Protein AF-A0A840WEA7-F1 (afdb_monomer_lite)

Structure (mmCIF, N/CA/C/O backbone):
data_AF-A0A840WEA7-F1
#
_entry.id   AF-A0A840WEA7-F1
#
loop_
_atom_site.group_PDB
_atom_site.id
_atom_site.type_symbol
_atom_site.label_atom_id
_atom_site.label_alt_id
_atom_site.label_comp_id
_atom_site.label_asym_id
_atom_site.label_entity_id
_atom_site.label_seq_id
_atom_site.pdbx_PDB_ins_code
_atom_site.Cartn_x
_atom_site.Cartn_y
_atom_site.Cartn_z
_atom_site.occupancy
_atom_site.B_iso_or_equiv
_atom_site.auth_seq_id
_atom_site.auth_comp_id
_atom_site.auth_asym_id
_atom_site.auth_atom_id
_atom_site.pdbx_PDB_model_num
ATOM 1 N N . MET A 1 1 ? -27.566 38.575 -13.331 1.00 47.12 1 MET A N 1
ATOM 2 C CA . MET A 1 1 ? -28.005 38.349 -11.940 1.00 47.12 1 MET A CA 1
ATOM 3 C C . MET A 1 1 ? -29.400 37.752 -11.976 1.00 47.12 1 MET A C 1
ATOM 5 O O . MET A 1 1 ? -30.308 38.467 -12.383 1.00 47.12 1 MET A O 1
ATOM 9 N N . PRO A 1 2 ? -29.578 36.463 -11.657 1.00 50.31 2 PRO A N 1
ATOM 10 C CA . PRO A 1 2 ? -30.897 35.911 -11.383 1.00 50.31 2 PRO A CA 1
ATOM 11 C C . PRO A 1 2 ? -31.257 36.087 -9.889 1.00 50.31 2 PRO A C 1
ATOM 13 O O . PRO A 1 2 ? -30.348 36.225 -9.068 1.00 50.31 2 PRO A O 1
ATOM 16 N N . PRO A 1 3 ? -32.555 36.128 -9.540 1.00 53.38 3 PRO A N 1
ATOM 17 C CA . PRO A 1 3 ? -33.032 36.471 -8.200 1.00 53.38 3 PRO A CA 1
ATOM 18 C C . PRO A 1 3 ? -32.894 35.310 -7.201 1.00 53.38 3 PRO A C 1
ATOM 20 O O . PRO A 1 3 ? -33.190 34.160 -7.521 1.00 53.38 3 PRO A O 1
ATOM 23 N N . GLU A 1 4 ? -32.456 35.640 -5.984 1.00 52.06 4 GLU A N 1
ATOM 24 C CA . GLU A 1 4 ? -32.305 34.725 -4.849 1.00 52.06 4 GLU A CA 1
ATOM 25 C C . GLU A 1 4 ? -33.666 34.266 -4.299 1.00 52.06 4 GLU A C 1
ATOM 27 O O . GLU A 1 4 ? -34.550 35.066 -3.993 1.00 52.06 4 GLU A O 1
ATOM 32 N N . THR A 1 5 ? -33.821 32.953 -4.142 1.00 65.50 5 THR A N 1
ATOM 33 C CA . THR A 1 5 ? -34.907 32.310 -3.390 1.00 65.50 5 THR A CA 1
ATOM 34 C C . THR A 1 5 ? -34.658 32.401 -1.875 1.00 65.50 5 THR A C 1
ATOM 36 O O . THR A 1 5 ? -33.516 32.209 -1.452 1.00 65.50 5 THR A O 1
ATOM 39 N N . PRO A 1 6 ? -35.690 32.626 -1.037 1.00 65.44 6 PRO A N 1
ATOM 40 C CA . PRO A 1 6 ? -35.525 32.763 0.411 1.00 65.44 6 PRO A CA 1
ATOM 41 C C . PRO A 1 6 ? -35.204 31.420 1.106 1.00 65.44 6 PRO A C 1
ATOM 43 O O . PRO A 1 6 ? -35.698 30.375 0.674 1.00 65.44 6 PRO A O 1
ATOM 46 N N . PRO A 1 7 ? -34.401 31.420 2.189 1.00 59.09 7 PRO A N 1
ATOM 47 C CA . PRO A 1 7 ? -33.975 30.199 2.871 1.00 59.09 7 PRO A CA 1
ATOM 48 C C . PRO A 1 7 ? -35.056 29.593 3.787 1.00 59.09 7 PRO A C 1
ATOM 50 O O . PRO A 1 7 ? -35.808 30.295 4.461 1.00 59.09 7 PRO A O 1
ATOM 53 N N . SER A 1 8 ? -35.080 28.257 3.810 1.00 57.34 8 SER A N 1
ATOM 54 C CA . SER A 1 8 ? -35.921 27.374 4.635 1.00 57.34 8 SER A CA 1
ATOM 55 C C . SER A 1 8 ? -35.653 27.528 6.151 1.00 57.34 8 SER A C 1
ATOM 57 O O . SER A 1 8 ? -34.495 27.719 6.530 1.00 57.34 8 SER A O 1
ATOM 59 N N . PRO A 1 9 ? -36.666 27.409 7.040 1.00 57.59 9 PRO A N 1
ATOM 60 C CA . PRO A 1 9 ? -36.522 27.708 8.469 1.00 57.59 9 PRO A CA 1
ATOM 61 C C . PRO A 1 9 ? -35.859 26.617 9.339 1.00 57.59 9 PRO A C 1
ATOM 63 O O . PRO A 1 9 ? -35.758 26.810 10.546 1.00 57.59 9 PRO A O 1
ATOM 66 N N . ASP A 1 10 ? -35.327 25.528 8.775 1.00 51.81 10 ASP A N 1
ATOM 67 C CA . ASP A 1 10 ? -34.845 24.371 9.562 1.00 51.81 10 ASP A CA 1
ATOM 68 C C . ASP A 1 10 ? -33.312 24.190 9.619 1.00 51.81 10 ASP A C 1
ATOM 70 O O . ASP A 1 10 ? -32.800 23.070 9.617 1.00 51.81 10 ASP A O 1
ATOM 74 N N . THR A 1 11 ? -32.539 25.278 9.731 1.00 55.12 11 THR A N 1
ATOM 75 C CA . THR A 1 11 ? -31.072 25.172 9.910 1.00 55.12 11 THR A CA 1
ATOM 76 C C . THR A 1 11 ? -30.649 25.527 11.343 1.00 55.12 11 THR A C 1
ATOM 78 O O . THR A 1 11 ? -30.719 26.699 11.718 1.00 55.12 11 THR A O 1
ATOM 81 N N . PRO A 1 12 ? -30.182 24.571 12.174 1.00 59.88 12 PRO A N 1
ATOM 82 C CA . PRO A 1 12 ? -29.615 24.900 13.478 1.00 59.88 12 PRO A CA 1
ATOM 83 C C . PRO A 1 12 ? -28.238 25.582 13.324 1.00 59.88 12 PRO A C 1
ATOM 85 O O . PRO A 1 12 ? -27.466 25.224 12.429 1.00 59.88 12 PRO A O 1
ATOM 88 N N . PRO A 1 13 ? -27.895 26.555 14.191 1.00 61.22 13 PRO A N 1
ATOM 89 C CA . PRO A 1 13 ? -26.655 27.321 14.086 1.00 61.22 13 PRO A CA 1
ATOM 90 C C . PRO A 1 13 ? -25.406 26.461 14.361 1.00 61.22 13 PRO A C 1
ATOM 92 O O . PRO A 1 13 ? -25.477 25.464 15.087 1.00 61.22 13 PRO A O 1
ATOM 95 N N . PRO A 1 14 ? -24.230 26.846 13.824 1.00 49.66 14 PRO A N 1
ATOM 96 C CA . PRO A 1 14 ? -23.001 26.078 13.974 1.00 49.66 14 PRO A CA 1
ATOM 97 C C . PRO A 1 14 ? -22.555 26.052 15.440 1.00 49.66 14 PRO A C 1
ATOM 99 O O . PRO A 1 14 ? -22.266 27.082 16.050 1.00 49.66 14 PRO A O 1
ATOM 102 N N . LEU A 1 15 ? -22.469 24.845 16.003 1.00 47.75 15 LEU A N 1
ATOM 103 C CA . LEU A 1 15 ? -21.952 24.608 17.346 1.00 47.75 15 LEU A CA 1
ATOM 104 C C . LEU A 1 15 ? -20.481 25.038 17.424 1.00 47.75 15 LEU A C 1
ATOM 106 O O . LEU A 1 15 ? -19.587 24.408 16.851 1.00 47.75 15 LEU A O 1
ATOM 110 N N . ALA A 1 16 ? -20.236 26.116 18.166 1.00 46.22 16 ALA A N 1
ATOM 111 C CA . ALA A 1 16 ? -18.910 26.556 18.557 1.00 46.22 16 ALA A CA 1
ATOM 112 C C . ALA A 1 16 ? -18.161 25.399 19.241 1.00 46.22 16 ALA A C 1
ATOM 114 O O . ALA A 1 16 ? -18.571 24.902 20.289 1.00 46.22 16 ALA A O 1
ATOM 115 N N . ARG A 1 17 ? -17.045 24.966 18.640 1.00 49.75 17 ARG A N 1
ATOM 116 C CA . ARG A 1 17 ? -16.117 23.983 19.215 1.00 49.75 17 ARG A CA 1
ATOM 117 C C . ARG A 1 17 ? -15.480 24.554 20.486 1.00 49.75 17 ARG A C 1
ATOM 119 O O . ARG A 1 17 ? -14.400 25.143 20.439 1.00 49.75 17 ARG A O 1
ATOM 126 N N . THR A 1 18 ? -16.114 24.364 21.635 1.00 50.12 18 THR A N 1
ATOM 127 C CA . THR A 1 18 ? -15.491 24.597 22.939 1.00 50.12 18 THR A CA 1
ATOM 128 C C . THR A 1 18 ? -14.487 23.478 23.223 1.00 50.12 18 THR A C 1
ATOM 130 O O . THR A 1 18 ? -14.814 22.296 23.291 1.00 50.12 18 THR A O 1
ATOM 133 N N . ARG A 1 19 ? -13.209 23.863 23.313 1.00 50.16 19 ARG A N 1
ATOM 134 C CA . ARG A 1 19 ? -12.037 22.996 23.515 1.00 50.16 19 ARG A CA 1
ATOM 135 C C . ARG A 1 19 ? -12.099 22.296 24.892 1.00 50.16 19 ARG A C 1
ATOM 137 O O . ARG A 1 19 ? -11.867 22.969 25.893 1.00 50.16 19 ARG A O 1
ATOM 144 N N . PRO A 1 20 ? -12.276 20.962 24.991 1.00 51.09 20 PRO A N 1
ATOM 145 C CA . PRO A 1 20 ? -12.315 20.268 26.286 1.00 51.09 20 PRO A CA 1
ATOM 146 C C . PRO A 1 20 ? -10.918 19.999 26.881 1.00 51.09 20 PRO A C 1
ATOM 148 O O . PRO A 1 20 ? -10.782 19.735 28.073 1.00 51.09 20 PRO A O 1
ATOM 151 N N . ARG A 1 21 ? -9.850 20.078 26.069 1.00 50.09 21 ARG A N 1
ATOM 152 C CA . ARG A 1 21 ? -8.474 19.744 26.499 1.00 50.09 21 ARG A CA 1
ATOM 153 C C . ARG A 1 21 ? -7.844 20.760 27.466 1.00 50.09 21 ARG A C 1
ATOM 155 O O . ARG A 1 21 ? -6.926 20.401 28.201 1.00 50.09 21 ARG A O 1
ATOM 162 N N . LEU A 1 22 ? -8.345 21.996 27.515 1.00 51.28 22 LEU A N 1
ATOM 163 C CA . LEU A 1 22 ? -7.876 23.010 28.471 1.00 51.28 22 LEU A CA 1
ATOM 164 C C . LEU A 1 22 ? -8.477 22.814 29.875 1.00 51.28 22 LEU A C 1
ATOM 166 O O . LEU A 1 22 ? -7.781 23.008 30.863 1.00 51.28 22 LEU A O 1
ATOM 170 N N . ALA A 1 23 ? -9.719 22.329 29.979 1.00 55.47 23 ALA A N 1
ATOM 171 C CA . ALA A 1 23 ? -10.390 22.151 31.268 1.00 55.47 23 ALA A CA 1
ATOM 172 C C . ALA A 1 23 ? -9.803 20.993 32.095 1.00 55.47 23 ALA A C 1
ATOM 174 O O . ALA A 1 23 ? -9.623 21.130 33.301 1.00 55.47 23 ALA A O 1
ATOM 175 N N . LEU A 1 24 ? -9.442 19.871 31.457 1.00 55.97 24 LEU A N 1
ATOM 176 C CA . LEU A 1 24 ? -8.840 18.718 32.148 1.00 55.97 24 LEU A CA 1
ATOM 177 C C . LEU A 1 24 ? -7.427 19.014 32.672 1.00 55.97 24 LEU A C 1
ATOM 179 O O . LEU A 1 24 ? -7.066 18.580 33.766 1.00 55.97 24 LEU A O 1
ATOM 183 N N . THR A 1 25 ? -6.642 19.794 31.923 1.00 58.97 25 THR A N 1
ATOM 184 C CA . THR A 1 25 ? -5.298 20.207 32.353 1.00 58.97 25 THR A CA 1
ATOM 185 C C . THR A 1 25 ? -5.352 21.282 33.438 1.00 58.97 25 THR A C 1
ATOM 187 O O . THR A 1 25 ? -4.534 21.244 34.356 1.00 58.97 25 THR A O 1
ATOM 190 N N . GLU A 1 26 ? -6.342 22.181 33.418 1.00 61.28 26 GLU A N 1
ATOM 191 C CA . GLU A 1 26 ? -6.602 23.096 34.536 1.00 61.28 26 GLU A CA 1
ATOM 192 C C . GLU A 1 26 ? -7.097 22.373 35.794 1.00 61.28 26 GLU A C 1
ATOM 194 O O . GLU A 1 26 ? -6.668 22.724 36.893 1.00 61.28 26 GLU A O 1
ATOM 199 N N . PHE A 1 27 ? -7.946 21.348 35.663 1.00 58.59 27 PHE A N 1
ATOM 200 C CA . PHE A 1 27 ? -8.455 20.590 36.812 1.00 58.59 27 PHE A CA 1
ATOM 201 C C . PHE A 1 27 ? -7.343 19.819 37.527 1.00 58.59 27 PHE A C 1
ATOM 203 O O . PHE A 1 27 ? -7.232 19.889 38.752 1.00 58.59 27 PHE A O 1
ATOM 210 N N . ALA A 1 28 ? -6.472 19.144 36.768 1.00 65.19 28 ALA A N 1
ATOM 211 C CA . ALA A 1 28 ? -5.311 18.450 37.324 1.00 65.19 28 ALA A CA 1
ATOM 212 C C . ALA A 1 28 ? -4.354 19.432 38.027 1.00 65.19 28 ALA A C 1
ATOM 214 O O . ALA A 1 28 ? -3.959 19.209 39.171 1.00 65.19 28 ALA A O 1
ATOM 215 N N . ARG A 1 29 ? -4.078 20.585 37.399 1.00 65.00 29 ARG A N 1
ATOM 216 C CA . ARG A 1 29 ? -3.200 21.624 37.962 1.00 65.00 29 ARG A CA 1
ATOM 217 C C . ARG A 1 29 ? -3.797 22.283 39.215 1.00 65.00 29 ARG A C 1
ATOM 219 O O . ARG A 1 29 ? -3.062 22.592 40.150 1.00 65.00 29 ARG A O 1
ATOM 226 N N . ARG A 1 30 ? -5.123 22.472 39.274 1.00 62.34 30 ARG A N 1
ATOM 227 C CA . ARG A 1 30 ? -5.833 22.981 40.466 1.00 62.34 30 ARG A CA 1
ATOM 228 C C . ARG A 1 30 ? -5.842 21.972 41.611 1.00 62.34 30 ARG A C 1
ATOM 230 O O . ARG A 1 30 ? -5.668 22.383 42.756 1.00 62.34 30 ARG A O 1
ATOM 237 N N . ARG A 1 31 ? -6.006 20.678 41.319 1.00 65.69 31 ARG A N 1
ATOM 238 C CA . ARG A 1 31 ? -5.968 19.614 42.331 1.00 65.69 31 ARG A CA 1
ATOM 239 C C . ARG A 1 31 ? -4.598 19.543 43.002 1.00 65.69 31 ARG A C 1
ATOM 241 O O . ARG A 1 31 ? -4.523 19.588 44.227 1.00 65.69 31 ARG A O 1
ATOM 248 N N . ASP A 1 32 ? -3.525 19.536 42.218 1.00 61.75 32 ASP A N 1
ATOM 249 C CA . ASP A 1 32 ? -2.165 19.450 42.762 1.00 61.75 32 ASP A CA 1
ATOM 250 C C . ASP A 1 32 ? -1.777 20.740 43.514 1.00 61.75 32 ASP A C 1
ATOM 252 O O . ASP A 1 32 ? -1.105 20.693 44.549 1.00 61.75 32 ASP A O 1
ATOM 256 N N . ALA A 1 33 ? -2.294 21.899 43.084 1.00 60.97 33 ALA A N 1
ATOM 257 C CA . ALA A 1 33 ? -2.161 23.165 43.806 1.00 60.97 33 ALA A CA 1
ATOM 258 C C . ALA A 1 33 ? -2.947 23.207 45.132 1.00 60.97 33 ALA A C 1
ATOM 260 O O . ALA A 1 33 ? -2.517 23.885 46.061 1.00 60.97 33 ALA A O 1
ATOM 261 N N . LEU A 1 34 ? -4.086 22.513 45.245 1.00 55.31 34 LEU A N 1
ATOM 262 C CA . LEU A 1 34 ? -4.860 22.395 46.489 1.00 55.31 34 LEU A CA 1
ATOM 263 C C . LEU A 1 34 ? -4.184 21.443 47.478 1.00 55.31 34 LEU A C 1
ATOM 265 O O . LEU A 1 34 ? -4.018 21.799 48.644 1.00 55.31 34 LEU A O 1
ATOM 269 N N . VAL A 1 35 ? -3.721 20.285 47.002 1.00 60.19 35 VAL A N 1
ATOM 270 C CA . VAL A 1 35 ? -3.010 19.295 47.826 1.00 60.19 35 VAL A CA 1
ATOM 271 C C . VAL A 1 35 ? -1.730 19.900 48.407 1.00 60.19 35 VAL A C 1
ATOM 273 O O . VAL A 1 35 ? -1.507 19.830 49.614 1.00 60.19 35 VAL A O 1
ATOM 276 N N . THR A 1 36 ? -0.947 20.618 47.597 1.00 56.12 36 THR A N 1
ATOM 277 C CA . THR A 1 36 ? 0.265 21.310 48.072 1.00 56.12 36 THR A CA 1
ATOM 278 C C . THR A 1 36 ? -0.028 22.483 49.015 1.00 56.12 36 THR A C 1
ATOM 280 O O . THR A 1 36 ? 0.779 22.766 49.902 1.00 56.12 36 THR A O 1
ATOM 283 N N . ARG A 1 37 ? -1.182 23.159 48.891 1.00 53.88 37 ARG A N 1
ATOM 284 C CA . ARG A 1 37 ? -1.583 24.255 49.796 1.00 53.88 37 ARG A CA 1
ATOM 285 C C . ARG A 1 37 ? -2.053 23.745 51.162 1.00 53.88 37 ARG A C 1
ATOM 287 O O . ARG A 1 37 ? -1.788 24.406 52.164 1.00 53.88 37 ARG A O 1
ATOM 294 N N . VAL A 1 38 ? -2.696 22.575 51.201 1.00 54.31 38 VAL A N 1
ATOM 295 C CA . VAL A 1 38 ? -3.072 21.869 52.440 1.00 54.31 38 VAL A CA 1
ATOM 296 C C . VAL A 1 38 ? -1.826 21.318 53.143 1.00 54.31 38 VAL A C 1
ATOM 298 O O . VAL A 1 38 ? -1.688 21.494 54.350 1.00 54.31 38 VAL A O 1
ATOM 301 N N . GLN A 1 39 ? -0.865 20.766 52.393 1.00 55.16 39 GLN A N 1
ATOM 302 C CA . GLN A 1 39 ? 0.406 20.278 52.948 1.00 55.16 39 GLN A CA 1
ATOM 303 C C . GLN A 1 39 ? 1.325 21.395 53.470 1.00 55.16 39 GLN A C 1
ATOM 305 O O . GLN A 1 39 ? 2.054 21.177 54.432 1.00 55.16 39 GLN A O 1
ATOM 310 N N . LYS A 1 40 ? 1.299 22.596 52.868 1.00 51.91 40 LYS A N 1
ATOM 311 C CA . LYS A 1 40 ? 2.167 23.720 53.275 1.00 51.91 40 LYS A CA 1
ATOM 312 C C . LYS A 1 40 ? 1.690 24.497 54.507 1.00 51.91 40 LYS A C 1
ATOM 314 O O . LYS A 1 40 ? 2.495 25.222 55.074 1.00 51.91 40 LYS A O 1
ATOM 319 N N . ASN A 1 41 ? 0.431 24.367 54.935 1.00 47.62 41 ASN A N 1
ATOM 320 C CA . ASN A 1 41 ? -0.103 25.105 56.092 1.00 47.62 41 ASN A CA 1
ATOM 321 C C . ASN A 1 41 ? -0.867 24.203 57.086 1.00 47.62 41 ASN A C 1
ATOM 323 O O . ASN A 1 41 ? -2.024 24.503 57.404 1.00 47.62 41 ASN A O 1
ATOM 327 N N . PRO A 1 42 ? -0.243 23.141 57.638 1.00 50.38 42 PRO A N 1
ATOM 328 C CA . PRO A 1 42 ? -0.880 22.303 58.658 1.00 50.38 42 PRO A CA 1
ATOM 329 C C . PRO A 1 42 ? -1.290 23.132 59.885 1.00 50.38 42 PRO A C 1
ATOM 331 O O . PRO A 1 42 ? -2.338 22.898 60.474 1.00 50.38 42 PRO A O 1
ATOM 334 N N . VAL A 1 43 ? -0.542 24.200 60.185 1.00 50.38 43 VAL A N 1
ATOM 335 C CA . VAL A 1 43 ? -0.806 25.119 61.301 1.00 50.38 43 VAL A CA 1
ATOM 336 C C . VAL A 1 43 ? -2.175 25.807 61.187 1.00 50.38 43 VAL A C 1
ATOM 338 O O . VAL A 1 43 ? -2.826 26.017 62.201 1.00 50.38 43 VAL A O 1
ATOM 341 N N . ARG A 1 44 ? -2.685 26.109 59.980 1.00 54.06 44 ARG A N 1
ATOM 342 C CA . ARG A 1 44 ? -3.989 26.791 59.825 1.00 54.06 44 ARG A CA 1
ATOM 343 C C . ARG A 1 44 ? -5.186 25.869 60.064 1.00 54.06 44 ARG A C 1
ATOM 345 O O . ARG A 1 44 ? -6.143 26.304 60.695 1.00 54.06 44 ARG A O 1
ATOM 352 N N . CYS A 1 45 ? -5.137 24.613 59.610 1.00 49.06 45 CYS A N 1
ATOM 353 C CA . CYS A 1 45 ? -6.196 23.642 59.923 1.00 49.06 45 CYS A CA 1
ATOM 354 C C . CYS A 1 45 ? -6.184 23.288 61.413 1.00 49.06 45 CYS A C 1
ATOM 356 O O . CYS A 1 45 ? -7.241 23.254 62.037 1.00 49.06 45 CYS A O 1
ATOM 358 N N . SER A 1 46 ? -4.995 23.133 62.002 1.00 53.66 46 SER A N 1
ATOM 359 C CA . SER A 1 46 ? -4.852 22.894 63.438 1.00 53.66 46 SER A CA 1
ATOM 360 C C . SER A 1 46 ? -5.376 24.063 64.274 1.00 53.66 46 SER A C 1
ATOM 362 O O . SER A 1 46 ? -6.074 23.825 65.247 1.00 53.66 46 SER A O 1
ATOM 364 N N . VAL A 1 47 ? -5.132 25.321 63.884 1.00 57.75 47 VAL A N 1
ATOM 365 C CA . VAL A 1 47 ? -5.658 26.502 64.601 1.00 57.75 47 VAL A CA 1
ATOM 366 C C . VAL A 1 47 ? -7.184 26.597 64.521 1.00 57.75 47 VAL A C 1
ATOM 368 O O . VAL A 1 47 ? -7.811 26.960 65.510 1.00 57.75 47 VAL A O 1
ATOM 371 N N . VAL A 1 48 ? -7.805 26.231 63.393 1.00 62.72 48 VAL A N 1
ATOM 372 C CA . VAL A 1 48 ? -9.276 26.209 63.277 1.00 62.72 48 VAL A CA 1
ATOM 373 C C . VAL A 1 48 ? -9.879 25.100 64.139 1.00 62.72 48 VAL A C 1
ATOM 375 O O . VAL A 1 48 ? -10.853 25.343 64.846 1.00 62.72 48 VAL A O 1
ATOM 378 N N . VAL A 1 49 ? -9.283 23.905 64.136 1.00 62.62 49 VAL A N 1
ATOM 379 C CA . VAL A 1 49 ? -9.756 22.777 64.954 1.00 62.62 49 VAL A CA 1
ATOM 380 C C . VAL A 1 49 ? -9.551 23.058 66.445 1.00 62.62 49 VAL A C 1
ATOM 382 O O . VAL A 1 49 ? -10.481 22.888 67.228 1.00 62.62 49 VAL A O 1
ATOM 385 N N . VAL A 1 50 ? -8.380 23.564 66.844 1.00 64.56 50 VAL A N 1
ATOM 386 C CA . VAL A 1 50 ? -8.090 23.946 68.237 1.00 64.56 50 VAL A CA 1
ATOM 387 C C . VAL A 1 50 ? -8.978 25.111 68.678 1.00 64.56 50 VAL A C 1
ATOM 389 O O . VAL A 1 50 ? -9.522 25.072 69.776 1.00 64.56 50 VAL A O 1
ATOM 392 N N . GLY A 1 51 ? -9.204 26.108 67.818 1.00 65.94 51 GLY A N 1
ATOM 393 C CA . GLY A 1 51 ? -10.112 27.221 68.095 1.00 65.94 51 GLY A CA 1
ATOM 394 C C . GLY A 1 51 ? -11.561 26.773 68.297 1.00 65.94 51 GLY A C 1
ATOM 395 O O . GLY A 1 51 ? -12.216 27.242 69.224 1.00 65.94 51 GLY A O 1
ATOM 396 N N . LEU A 1 52 ? -12.047 25.820 67.493 1.00 62.28 52 LEU A N 1
ATOM 397 C CA . LEU A 1 52 ? -13.390 25.254 67.642 1.00 62.28 52 LEU A CA 1
ATOM 398 C C . LEU A 1 52 ? -13.526 24.466 68.952 1.00 62.28 52 LEU A C 1
ATOM 400 O O . LEU A 1 52 ? -14.524 24.606 69.653 1.00 62.28 52 LEU A O 1
ATOM 404 N N . VAL A 1 53 ? -12.506 23.686 69.320 1.00 66.94 53 VAL A N 1
ATOM 405 C CA . VAL A 1 53 ? -12.487 22.938 70.586 1.00 66.94 53 VAL A CA 1
ATOM 406 C C . VAL A 1 53 ? -12.454 23.890 71.783 1.00 66.94 53 VAL A C 1
ATOM 408 O O . VAL A 1 53 ? -13.242 23.720 72.708 1.00 66.94 53 VAL A O 1
ATOM 411 N N . VAL A 1 54 ? -11.622 24.937 71.753 1.00 70.94 54 VAL A N 1
ATOM 412 C CA . VAL A 1 54 ? -11.583 25.962 72.812 1.00 70.94 54 VAL A CA 1
ATOM 413 C C . VAL A 1 54 ? -12.917 26.703 72.910 1.00 70.94 54 VAL A C 1
ATOM 415 O O . VAL A 1 54 ? -13.388 26.939 74.018 1.00 70.94 54 VAL A O 1
ATOM 418 N N . PHE A 1 55 ? -13.569 27.015 71.787 1.00 70.56 55 PHE A N 1
ATOM 419 C CA . PHE A 1 55 ? -14.883 27.663 71.782 1.00 70.56 55 PHE A CA 1
ATOM 420 C C . PHE A 1 55 ? -15.976 26.769 72.382 1.00 70.56 55 PHE A C 1
ATOM 422 O O . PHE A 1 55 ? -16.782 27.236 73.183 1.00 70.56 55 PHE A O 1
ATOM 429 N N . VAL A 1 56 ? -15.981 25.474 72.053 1.00 70.88 56 VAL A N 1
ATOM 430 C CA . VAL A 1 56 ? -16.935 24.508 72.618 1.00 70.88 56 VAL A CA 1
ATOM 431 C C . VAL A 1 56 ? -16.698 24.324 74.117 1.00 70.88 56 VAL A C 1
ATOM 433 O O . VAL A 1 56 ? -17.652 24.358 74.888 1.00 70.88 56 VAL A O 1
ATOM 436 N N . VAL A 1 57 ? -15.442 24.202 74.553 1.00 72.75 57 VAL A N 1
ATOM 437 C CA . VAL A 1 57 ? -15.094 24.006 75.970 1.00 72.75 57 VAL A CA 1
ATOM 438 C C . VAL A 1 57 ? -15.346 25.271 76.801 1.00 72.75 57 VAL A C 1
ATOM 440 O O . VAL A 1 57 ? -15.899 25.177 77.894 1.00 72.75 57 VAL A O 1
ATOM 443 N N . ALA A 1 58 ? -15.009 26.458 76.288 1.00 70.62 58 ALA A N 1
ATOM 444 C CA . ALA A 1 58 ? -15.255 27.732 76.972 1.00 70.62 58 ALA A CA 1
ATOM 445 C C . ALA A 1 58 ? -16.737 28.148 76.941 1.00 70.62 58 ALA A C 1
ATOM 447 O O . ALA A 1 58 ? -17.209 28.820 77.857 1.00 70.62 58 ALA A O 1
ATOM 448 N N . GLY A 1 59 ? -17.479 27.741 75.907 1.00 66.94 59 GLY A N 1
ATOM 449 C CA . GLY A 1 59 ? -18.917 27.982 75.779 1.00 66.94 59 GLY A CA 1
ATOM 450 C C . GLY A 1 59 ? -19.779 27.015 76.594 1.00 66.94 59 GLY A C 1
ATOM 451 O O . GLY A 1 59 ? -20.905 27.362 76.951 1.00 66.94 59 GLY A O 1
ATOM 452 N N . TRP A 1 60 ? -19.257 25.835 76.943 1.00 70.88 60 TRP A N 1
ATOM 453 C CA . TRP A 1 60 ? -19.993 24.790 77.664 1.00 70.88 60 TRP A CA 1
ATOM 454 C C . TRP A 1 60 ? -20.610 25.246 79.001 1.00 70.88 60 TRP A C 1
ATOM 456 O O . TRP A 1 60 ? -21.783 24.958 79.230 1.00 70.88 60 TRP A O 1
ATOM 466 N N . PRO A 1 61 ? -19.923 26.018 79.870 1.00 72.75 61 PRO A N 1
ATOM 467 C CA . PRO A 1 61 ? -20.504 26.483 81.133 1.00 72.75 61 PRO A CA 1
ATOM 468 C C . PRO A 1 61 ? -21.636 27.499 80.936 1.00 72.75 61 PRO A C 1
ATOM 470 O O . PRO A 1 61 ? -22.549 27.578 81.757 1.00 72.75 61 PRO A O 1
ATOM 473 N N . LEU A 1 62 ? -21.586 28.290 79.859 1.00 69.75 62 LEU A N 1
ATOM 474 C CA . LEU A 1 62 ? -22.645 29.240 79.506 1.00 69.75 62 LEU A CA 1
ATOM 475 C C . LEU A 1 62 ? -23.845 28.518 78.890 1.00 69.75 62 LEU A C 1
ATOM 477 O O . LEU A 1 62 ? -24.981 28.831 79.234 1.00 69.75 62 LEU A O 1
ATOM 481 N N . ALA A 1 63 ? -23.595 27.516 78.044 1.00 67.00 63 ALA A N 1
ATOM 482 C CA . ALA A 1 63 ? -24.634 26.661 77.485 1.00 67.00 63 ALA A CA 1
ATOM 483 C C . ALA A 1 63 ? -25.349 25.853 78.578 1.00 67.00 63 ALA A C 1
ATOM 485 O O . ALA A 1 63 ? -26.574 25.809 78.585 1.00 67.00 63 ALA A O 1
ATOM 486 N N . ALA A 1 64 ? -24.609 25.296 79.541 1.00 70.75 64 ALA A N 1
ATOM 487 C CA . ALA A 1 64 ? -25.176 24.576 80.680 1.00 70.75 64 ALA A CA 1
ATOM 488 C C . ALA A 1 64 ? -26.038 25.492 81.569 1.00 70.75 64 ALA A C 1
ATOM 490 O O . ALA A 1 64 ? -27.181 25.162 81.863 1.00 70.75 64 ALA A O 1
ATOM 491 N N . ARG A 1 65 ? -25.559 26.700 81.907 1.00 70.88 65 ARG A N 1
ATOM 492 C CA . ARG A 1 65 ? -26.366 27.671 82.674 1.00 70.88 65 ARG A CA 1
ATOM 493 C C . ARG A 1 65 ? -27.603 28.153 81.916 1.00 70.88 65 ARG A C 1
ATOM 495 O O . ARG A 1 65 ? -28.654 28.340 82.520 1.00 70.88 65 ARG A O 1
ATOM 502 N N . GLY A 1 66 ? -27.486 28.356 80.604 1.00 68.75 66 GLY A N 1
ATOM 503 C CA . GLY A 1 66 ? -28.622 28.696 79.747 1.00 68.75 66 GLY A CA 1
ATOM 504 C C . GLY A 1 66 ? -29.637 27.557 79.650 1.00 68.75 66 GLY A C 1
ATOM 505 O O . GLY A 1 66 ? -30.838 27.810 79.618 1.00 68.75 66 GLY A O 1
ATOM 506 N N . TRP A 1 67 ? -29.166 26.311 79.662 1.00 71.44 67 TRP A N 1
ATOM 507 C CA . TRP A 1 67 ? -29.999 25.114 79.661 1.00 71.44 67 TRP A CA 1
ATOM 508 C C . TRP A 1 67 ? -30.811 24.994 80.952 1.00 71.44 67 TRP A C 1
ATOM 510 O O . TRP A 1 67 ? -32.030 24.848 80.897 1.00 71.44 67 TRP A O 1
ATOM 520 N N . ASP A 1 68 ? -30.172 25.172 82.105 1.00 71.38 68 ASP A N 1
ATOM 521 C CA . ASP A 1 68 ? -30.861 25.130 83.398 1.00 71.38 68 ASP A CA 1
ATOM 522 C C . ASP A 1 68 ? -31.865 26.289 83.546 1.00 71.38 68 ASP A C 1
ATOM 524 O O . ASP A 1 68 ? -32.986 26.096 84.020 1.00 71.38 68 ASP A O 1
ATOM 528 N N . ALA A 1 69 ? -31.515 27.486 83.056 1.00 68.31 69 ALA A N 1
ATOM 529 C CA . ALA A 1 69 ? -32.414 28.642 83.022 1.00 68.31 69 ALA A CA 1
ATOM 530 C C . ALA A 1 69 ? -33.586 28.472 82.035 1.00 68.31 69 ALA A C 1
ATOM 532 O O . ALA A 1 69 ? -34.683 28.980 82.259 1.00 68.31 69 ALA A O 1
ATOM 533 N N . PHE A 1 70 ? -33.392 27.731 80.944 1.00 69.69 70 PHE A N 1
ATOM 534 C CA . PHE A 1 70 ? -34.462 27.414 80.001 1.00 69.69 70 PHE A CA 1
ATOM 535 C C . PHE A 1 70 ? -35.495 26.462 80.622 1.00 69.69 70 PHE A C 1
ATOM 537 O O . PHE A 1 70 ? -36.705 26.647 80.459 1.00 69.69 70 PHE A O 1
ATOM 544 N N . TRP A 1 71 ? -35.031 25.478 81.396 1.00 65.56 71 TRP A N 1
ATOM 545 C CA . TRP A 1 71 ? -35.894 24.538 82.114 1.00 65.56 71 TRP A CA 1
ATOM 546 C C . TRP A 1 71 ? -36.530 25.117 83.385 1.00 65.56 71 TRP A C 1
ATOM 548 O O . TRP A 1 71 ? -37.458 24.503 83.911 1.00 65.56 71 TRP A O 1
ATOM 558 N N . SER A 1 72 ? -36.126 26.304 83.845 1.00 70.81 72 SER A N 1
ATOM 559 C CA . SER A 1 72 ? -36.794 27.009 84.950 1.00 70.81 72 SER A CA 1
ATOM 560 C C . SER A 1 72 ? -37.926 27.943 84.493 1.00 70.81 72 SER A C 1
ATOM 562 O O . SER A 1 72 ? -38.763 28.336 85.304 1.00 70.81 72 SER A O 1
ATOM 564 N N . LEU A 1 73 ? -38.023 28.248 83.192 1.00 69.81 73 LEU A N 1
ATOM 565 C CA . LEU A 1 73 ? -39.118 29.051 82.638 1.00 69.81 73 LEU A CA 1
ATOM 566 C C . LEU A 1 73 ? -40.448 28.271 82.626 1.00 69.81 73 LEU A C 1
ATOM 568 O O . LEU A 1 73 ? -40.443 27.072 82.323 1.00 69.81 73 LEU A O 1
ATOM 572 N N . PRO A 1 74 ? -41.598 28.926 82.878 1.00 74.50 74 PRO A N 1
ATOM 573 C CA . PRO A 1 74 ? -42.916 28.309 82.729 1.00 74.50 74 PRO A CA 1
ATOM 574 C C . PRO A 1 74 ? -43.179 27.892 81.271 1.00 74.50 74 PRO A C 1
ATOM 576 O O . PRO A 1 74 ? -42.630 28.479 80.337 1.00 74.50 74 PRO A O 1
ATOM 579 N N . HIS A 1 75 ? -44.035 26.885 81.058 1.00 68.25 75 HIS A N 1
ATOM 580 C CA . HIS A 1 75 ? -44.228 26.219 79.756 1.00 68.25 75 HIS A CA 1
ATOM 581 C C . HIS A 1 75 ? -44.503 27.173 78.577 1.00 68.25 75 HIS A C 1
ATOM 583 O O . HIS A 1 75 ? -44.003 26.944 77.475 1.00 68.25 75 HIS A O 1
ATOM 589 N N . ALA A 1 76 ? -45.219 28.276 78.814 1.00 64.25 76 ALA A N 1
ATOM 590 C CA . ALA A 1 76 ? -45.489 29.296 77.801 1.00 64.25 76 ALA A CA 1
ATOM 591 C C . ALA A 1 76 ? -44.220 30.038 77.330 1.00 64.25 76 ALA A C 1
ATOM 593 O O . ALA A 1 76 ? -44.095 30.346 76.148 1.00 64.25 76 ALA A O 1
ATOM 594 N N . GLY A 1 77 ? -43.248 30.269 78.221 1.00 67.94 77 GLY A N 1
ATOM 595 C CA . GLY A 1 77 ? -41.988 30.952 77.901 1.00 67.94 77 GLY A CA 1
ATOM 596 C C . GLY A 1 77 ? -41.013 30.104 77.078 1.00 67.94 77 GLY A C 1
ATOM 597 O O . GLY A 1 77 ? -40.210 30.637 76.316 1.00 67.94 77 GLY A O 1
ATOM 598 N N . ARG A 1 78 ? -41.099 28.771 77.175 1.00 72.12 78 ARG A N 1
ATOM 599 C CA . ARG A 1 78 ? -40.265 27.859 76.370 1.00 72.12 78 ARG A CA 1
ATOM 600 C C . ARG A 1 78 ? -40.734 27.805 74.920 1.00 72.12 78 ARG A C 1
ATOM 602 O O . ARG A 1 78 ? -39.919 27.849 74.005 1.00 72.12 78 ARG A O 1
ATOM 609 N N . LEU A 1 79 ? -42.051 27.771 74.713 1.00 64.69 79 LEU A N 1
ATOM 610 C CA . LEU A 1 79 ? -42.667 27.782 73.384 1.00 64.69 79 LEU A CA 1
ATOM 611 C C . LEU A 1 79 ? -42.370 29.077 72.618 1.00 64.69 79 LEU A C 1
ATOM 613 O O . LEU A 1 79 ? -42.058 29.021 71.428 1.00 64.69 79 LEU A O 1
ATOM 617 N N . THR A 1 80 ? -42.396 30.233 73.283 1.00 71.50 80 THR A N 1
ATOM 618 C CA . THR A 1 80 ? -42.077 31.522 72.645 1.00 71.50 80 THR A CA 1
ATOM 619 C C . THR A 1 80 ? -40.597 31.641 72.281 1.00 71.50 80 THR A C 1
ATOM 621 O O . THR A 1 80 ? -40.274 32.101 71.188 1.00 71.50 80 THR A O 1
ATOM 624 N N . LEU A 1 81 ? -39.685 31.153 73.128 1.00 74.19 81 LEU A N 1
ATOM 625 C CA . LEU A 1 81 ? -38.252 31.123 72.813 1.00 74.19 81 LEU A CA 1
ATOM 626 C C . LEU A 1 81 ? -37.922 30.153 71.674 1.00 74.19 81 LEU A C 1
ATOM 628 O O . LEU A 1 81 ? -37.168 30.510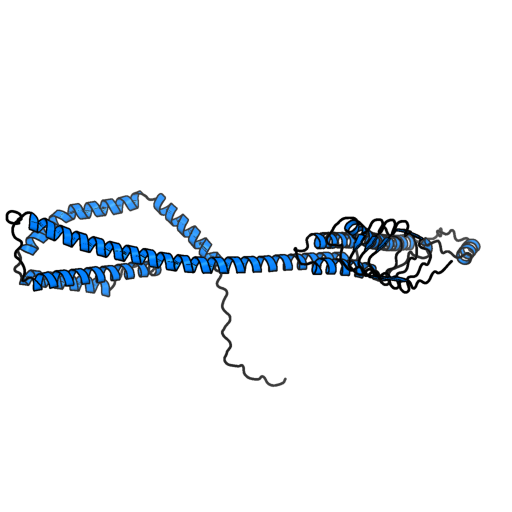 70.769 1.00 74.19 81 LEU A O 1
ATOM 632 N N . CYS A 1 82 ? -38.507 28.952 71.674 1.00 70.50 82 CYS A N 1
ATOM 633 C CA . CYS A 1 82 ? -38.299 27.987 70.596 1.00 70.50 82 CYS A CA 1
ATOM 634 C C . CYS A 1 82 ? -38.840 28.506 69.263 1.00 70.50 82 CYS A C 1
ATOM 636 O O . CYS A 1 82 ? -38.153 28.392 68.253 1.00 70.50 82 CYS A O 1
ATOM 638 N N . THR A 1 83 ? -40.030 29.113 69.248 1.00 69.81 83 THR A N 1
ATOM 639 C CA . THR A 1 83 ? -40.610 29.684 68.022 1.00 69.81 83 THR A CA 1
ATOM 640 C C . THR A 1 83 ? -39.812 30.885 67.517 1.00 69.81 83 THR A C 1
ATOM 642 O O . THR A 1 83 ? -39.518 30.943 66.326 1.00 69.81 83 THR A O 1
ATOM 645 N N . ALA A 1 84 ? -39.360 31.785 68.396 1.00 73.75 84 ALA A N 1
ATOM 646 C CA . ALA A 1 84 ? -38.495 32.903 68.016 1.00 73.75 84 ALA A CA 1
ATOM 647 C C . ALA A 1 84 ? -37.138 32.438 67.455 1.00 73.75 84 ALA A C 1
ATOM 649 O O . ALA A 1 84 ? -36.672 32.973 66.447 1.00 73.75 84 ALA A O 1
ATOM 650 N N . ALA A 1 85 ? -36.526 31.406 68.048 1.00 75.06 85 ALA A N 1
ATOM 651 C CA . ALA A 1 85 ? -35.282 30.822 67.544 1.00 75.06 85 ALA A CA 1
ATOM 652 C C . ALA A 1 85 ? -35.472 30.172 66.164 1.00 75.06 85 ALA A C 1
ATOM 654 O O . ALA A 1 85 ? -34.650 30.363 65.267 1.00 75.06 85 ALA A O 1
ATOM 655 N N . LEU A 1 86 ? -36.580 29.453 65.966 1.00 70.94 86 LEU A N 1
ATOM 656 C CA . LEU A 1 86 ? -36.915 28.811 64.694 1.00 70.94 86 LEU A CA 1
ATOM 657 C C . LEU A 1 86 ? -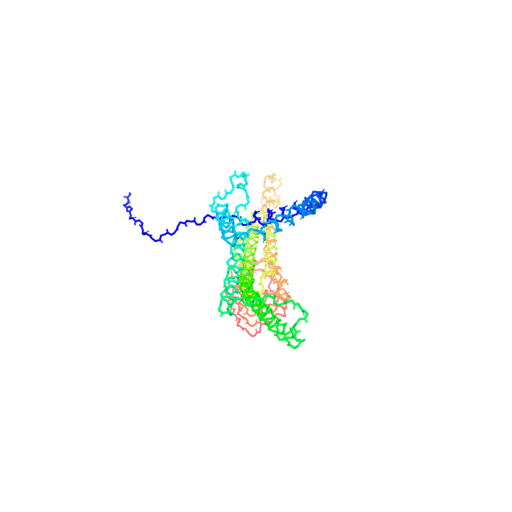37.168 29.853 63.594 1.00 70.94 86 LEU A C 1
ATOM 659 O O . LEU A 1 86 ? -36.650 29.711 62.488 1.00 70.94 86 LEU A O 1
ATOM 663 N N . ILE A 1 87 ? -37.874 30.941 63.918 1.00 75.62 87 ILE A N 1
ATOM 664 C CA . ILE A 1 87 ? -38.091 32.076 63.011 1.00 75.62 87 ILE A CA 1
ATOM 665 C C . ILE A 1 87 ? -36.762 32.761 62.669 1.00 75.62 87 ILE A C 1
ATOM 667 O O . ILE A 1 87 ? -36.522 33.060 61.502 1.00 75.62 87 ILE A O 1
ATOM 671 N N . GLY A 1 88 ? -35.867 32.958 63.642 1.00 70.00 88 GLY A N 1
ATOM 672 C CA . GLY A 1 88 ? -34.545 33.551 63.413 1.00 70.00 88 GLY A CA 1
ATOM 673 C C . GLY A 1 88 ? -33.648 32.703 62.506 1.00 70.00 88 GLY A C 1
ATOM 674 O O . GLY A 1 88 ? -32.992 33.237 61.612 1.00 70.00 88 GLY A O 1
ATOM 675 N N . ILE A 1 89 ? -33.663 31.378 62.678 1.00 69.00 89 ILE A N 1
ATOM 676 C CA . ILE A 1 89 ? -32.928 30.439 61.818 1.00 69.00 89 ILE A CA 1
ATOM 677 C C . ILE A 1 89 ? -33.513 30.441 60.401 1.00 69.00 89 ILE A C 1
ATOM 679 O O . ILE A 1 89 ? -32.764 30.543 59.430 1.00 69.00 89 ILE A O 1
ATOM 683 N N . ILE A 1 90 ? -34.842 30.394 60.270 1.00 68.12 90 ILE A N 1
ATOM 684 C CA . ILE A 1 90 ? -35.528 30.472 58.974 1.00 68.12 90 ILE A CA 1
ATOM 685 C C . ILE A 1 90 ? -35.206 31.798 58.272 1.00 68.12 90 ILE A C 1
ATOM 687 O O . ILE A 1 90 ? -34.889 31.799 57.084 1.00 68.12 90 ILE A O 1
ATOM 691 N N . TRP A 1 91 ? -35.210 32.915 59.002 1.00 74.62 91 TRP A N 1
ATOM 692 C CA . TRP A 1 91 ? -34.866 34.232 58.469 1.00 74.62 91 TRP A CA 1
ATOM 693 C C . TRP A 1 91 ? -33.401 34.306 58.013 1.00 74.62 91 TRP A C 1
ATOM 695 O O . TRP A 1 91 ? -33.131 34.746 56.898 1.00 74.62 91 TRP A O 1
ATOM 705 N N . ALA A 1 92 ? -32.455 33.791 58.805 1.00 64.88 92 ALA A N 1
ATOM 706 C CA . ALA A 1 92 ? -31.035 33.751 58.444 1.00 64.88 92 ALA A CA 1
ATOM 707 C C . ALA A 1 92 ? -30.750 32.877 57.206 1.00 64.88 92 ALA A C 1
ATOM 709 O O . ALA A 1 92 ? -29.864 33.197 56.410 1.00 64.88 92 ALA A O 1
ATOM 710 N N . ILE A 1 93 ? -31.512 31.795 57.024 1.00 61.72 93 ILE A N 1
ATOM 711 C CA . ILE A 1 93 ? -31.421 30.904 55.859 1.00 61.72 93 ILE A CA 1
ATOM 712 C C . ILE A 1 93 ? -32.042 31.556 54.616 1.00 61.72 93 ILE A C 1
ATOM 714 O O . ILE A 1 93 ? -31.460 31.485 53.533 1.00 61.72 93 ILE A O 1
ATOM 718 N N . LEU A 1 94 ? -33.196 32.215 54.758 1.00 62.91 94 LEU A N 1
ATOM 719 C CA . LEU A 1 94 ? -33.909 32.862 53.650 1.00 62.91 94 LEU A CA 1
ATOM 720 C C . LEU A 1 94 ? -33.245 34.160 53.174 1.00 62.91 94 LEU A C 1
ATOM 722 O O . LEU A 1 94 ? -33.370 34.513 52.001 1.00 62.91 94 LEU A O 1
ATOM 726 N N . HIS A 1 95 ? -32.545 34.876 54.056 1.00 63.59 95 HIS A N 1
ATOM 727 C CA . HIS A 1 95 ? -31.925 36.168 53.743 1.00 63.59 95 HIS A CA 1
ATOM 728 C C . HIS A 1 95 ? -30.401 36.157 53.663 1.00 63.59 95 HIS A C 1
ATOM 730 O O . HIS A 1 95 ? -29.813 37.231 53.631 1.00 63.59 95 HIS A O 1
ATOM 736 N N . GLY A 1 96 ? -29.785 34.971 53.559 1.00 55.03 96 GLY A N 1
ATOM 737 C CA . GLY A 1 96 ? -28.417 34.756 53.074 1.00 55.03 96 GLY A CA 1
ATOM 738 C C . GLY A 1 96 ? -27.420 35.860 53.434 1.00 55.03 96 GLY A C 1
ATOM 739 O O . GLY A 1 96 ? -27.279 36.820 52.683 1.00 55.03 96 GLY A O 1
ATOM 740 N N . MET A 1 97 ? -26.713 35.698 54.559 1.00 50.62 97 MET A N 1
ATOM 741 C CA . MET A 1 97 ? -25.706 36.642 55.071 1.00 50.62 97 MET A CA 1
ATOM 742 C C . MET A 1 97 ? -24.956 37.408 53.956 1.00 50.62 97 MET A C 1
ATOM 744 O O . MET A 1 97 ? -24.270 36.784 53.137 1.00 50.62 97 MET A O 1
ATOM 748 N N . PRO A 1 98 ? -25.011 38.753 53.929 1.00 54.59 98 PRO A N 1
ATOM 749 C CA . PRO A 1 98 ? -24.326 39.546 52.922 1.00 54.59 98 PRO A CA 1
ATOM 750 C C . PRO A 1 98 ? -22.870 39.762 53.343 1.00 54.59 98 PRO A C 1
ATOM 752 O O . PRO A 1 98 ? -22.483 40.850 53.751 1.00 54.59 98 PRO A O 1
ATOM 755 N N . LEU A 1 99 ? -22.036 38.726 53.246 1.00 49.53 99 LEU A N 1
ATOM 756 C CA . LEU A 1 99 ? -20.583 38.865 53.376 1.00 49.53 99 LEU A CA 1
ATOM 757 C C . LEU A 1 99 ? -19.868 38.099 52.255 1.00 49.53 99 LEU A C 1
ATOM 759 O O . LEU A 1 99 ? -19.455 36.952 52.383 1.00 49.53 99 LEU A O 1
ATOM 763 N N . GLY A 1 100 ? -19.721 38.782 51.119 1.00 53.00 100 GLY A N 1
ATOM 764 C CA . GLY A 1 100 ? -18.433 38.874 50.426 1.00 53.00 100 GLY A CA 1
ATOM 765 C C . GLY A 1 100 ? -17.757 37.613 49.870 1.00 53.00 100 GLY A C 1
ATOM 766 O O . GLY A 1 100 ? -16.556 37.672 49.638 1.00 53.00 100 GLY A O 1
ATOM 767 N N . LEU A 1 101 ? -18.452 36.504 49.595 1.00 46.16 101 LEU A N 1
ATOM 768 C CA . LEU A 1 101 ? -17.832 35.301 49.000 1.00 46.16 101 LEU A CA 1
ATOM 769 C C . LEU A 1 101 ? -18.574 34.792 47.752 1.00 46.16 101 LEU A C 1
ATOM 771 O O . LEU A 1 101 ? -18.960 33.634 47.627 1.00 46.16 101 LEU A O 1
ATOM 775 N N . ARG A 1 102 ? -18.687 35.666 46.746 1.00 43.56 102 ARG A N 1
ATOM 776 C CA . ARG A 1 102 ? -19.305 35.403 45.428 1.00 43.56 102 ARG A CA 1
ATOM 777 C C . ARG A 1 102 ? -18.477 34.492 44.489 1.00 43.56 102 ARG A C 1
ATOM 779 O O . ARG A 1 102 ? -18.703 34.500 43.286 1.00 43.56 102 ARG A O 1
ATOM 786 N N . LYS A 1 103 ? -17.514 33.711 45.002 1.00 44.75 103 LYS A N 1
ATOM 787 C CA . LYS A 1 103 ? -16.668 32.788 44.201 1.00 44.75 103 LYS A CA 1
ATOM 788 C C . LYS A 1 103 ? -16.850 31.292 44.508 1.00 44.75 103 LYS A C 1
ATOM 790 O O . LYS A 1 103 ? -16.249 30.480 43.821 1.00 44.75 103 LYS A O 1
ATOM 795 N N . TRP A 1 104 ? -17.701 30.919 45.468 1.00 45.50 104 TRP A N 1
ATOM 796 C CA . TRP A 1 104 ? -17.922 29.518 45.885 1.00 45.50 104 TRP A CA 1
ATOM 797 C C . TRP A 1 104 ? -19.268 28.921 45.426 1.00 45.50 104 TRP A C 1
ATOM 799 O O . TRP A 1 104 ? -19.674 27.852 45.870 1.00 45.50 104 TRP A O 1
ATOM 809 N N . VAL A 1 105 ? -19.986 29.614 44.539 1.00 45.50 105 VAL A N 1
ATOM 810 C CA . VAL A 1 105 ? -21.422 29.385 44.284 1.00 45.50 105 VAL A CA 1
ATOM 811 C C . VAL A 1 105 ? -21.723 28.123 43.451 1.00 45.50 105 VAL A C 1
ATOM 813 O O . VAL A 1 105 ? -22.835 27.605 43.538 1.00 45.50 105 VAL A O 1
ATOM 816 N N . GLU A 1 106 ? -20.758 27.558 42.717 1.00 49.12 106 GLU A N 1
ATOM 817 C CA . GLU A 1 106 ? -20.972 26.295 41.980 1.00 49.12 106 GLU A CA 1
ATOM 818 C C . GLU A 1 106 ? -20.781 25.039 42.852 1.00 49.12 106 GLU A C 1
ATOM 820 O O . GLU A 1 106 ? -21.567 24.102 42.733 1.00 49.12 106 GLU A O 1
ATOM 825 N N . GLU A 1 107 ? -19.842 25.039 43.806 1.00 51.12 107 GLU A N 1
ATOM 826 C CA . GLU A 1 107 ? -19.693 23.943 44.786 1.00 51.12 107 GLU A CA 1
ATOM 827 C C . GLU A 1 107 ? -20.720 24.047 45.933 1.00 51.12 107 GLU A C 1
ATOM 829 O O . GLU A 1 107 ? -21.154 23.036 46.492 1.00 51.12 107 GLU A O 1
ATOM 834 N N . ALA A 1 108 ? -21.194 25.261 46.239 1.00 50.81 108 ALA A N 1
ATOM 835 C CA . ALA A 1 108 ? -22.164 25.501 47.305 1.00 50.81 108 ALA A CA 1
ATOM 836 C C . ALA A 1 108 ? -23.589 25.014 46.989 1.00 50.81 108 ALA A C 1
ATOM 838 O O . ALA A 1 108 ? -24.357 24.800 47.924 1.00 50.81 108 ALA A O 1
ATOM 839 N N . ARG A 1 109 ? -23.964 24.796 45.716 1.00 57.34 109 ARG A N 1
ATOM 840 C CA . ARG A 1 109 ? -25.292 24.241 45.372 1.00 57.34 109 ARG A CA 1
ATOM 841 C C . ARG A 1 109 ? -25.452 22.792 45.821 1.00 57.34 109 ARG A C 1
ATOM 843 O O . ARG A 1 109 ? -26.526 22.405 46.259 1.00 57.34 109 ARG A O 1
ATOM 850 N N . LEU A 1 110 ? -24.395 21.991 45.722 1.00 54.25 110 LEU A N 1
ATOM 851 C CA . LEU A 1 110 ? -24.443 20.587 46.133 1.00 54.25 110 LEU A CA 1
ATOM 852 C C . LEU A 1 110 ? -24.488 20.478 47.660 1.00 54.25 110 LEU A C 1
ATOM 854 O O . LEU A 1 110 ? -25.325 19.756 48.197 1.00 54.25 110 LEU A O 1
ATOM 858 N N . ALA A 1 111 ? -23.663 21.265 48.354 1.00 57.72 111 ALA A N 1
ATOM 859 C CA . ALA A 1 111 ? -23.667 21.329 49.813 1.00 57.72 111 ALA A CA 1
ATOM 860 C C . ALA A 1 111 ? -24.991 21.874 50.377 1.00 57.72 111 ALA A C 1
ATOM 862 O O . ALA A 1 111 ? -25.496 21.338 51.362 1.00 57.72 111 ALA A O 1
ATOM 863 N N . SER A 1 112 ? -25.595 22.886 49.740 1.00 66.75 112 SER A N 1
ATOM 864 C CA . SER A 1 112 ? -26.880 23.435 50.182 1.00 66.75 112 SER A CA 1
ATOM 865 C C . SER A 1 112 ? -28.044 22.480 49.926 1.00 66.75 112 SER A C 1
ATOM 867 O O . SER A 1 112 ? -28.878 22.311 50.808 1.00 66.75 112 SER A O 1
ATOM 869 N N . VAL A 1 113 ? -28.081 21.785 48.783 1.00 67.44 113 VAL A N 1
ATOM 870 C CA . VAL A 1 113 ? -29.115 20.772 48.499 1.00 67.44 113 VAL A CA 1
ATOM 871 C C . VAL A 1 113 ? -29.002 19.584 49.456 1.00 67.44 113 VAL A C 1
ATOM 873 O O . VAL A 1 113 ? -30.018 19.118 49.968 1.00 67.44 113 VAL A O 1
ATOM 876 N N . ILE A 1 114 ? -27.780 19.128 49.754 1.00 69.31 114 ILE A N 1
ATOM 877 C CA . ILE A 1 114 ? -27.546 18.084 50.763 1.00 69.31 114 ILE A CA 1
ATOM 878 C C . ILE A 1 114 ? -27.997 18.577 52.146 1.00 69.31 114 ILE A C 1
ATOM 880 O O . ILE A 1 114 ? -28.706 17.856 52.844 1.00 69.31 114 ILE A O 1
ATOM 884 N N . GLY A 1 115 ? -27.654 19.812 52.525 1.00 71.94 115 GLY A N 1
ATOM 885 C CA . GLY A 1 115 ? -28.069 20.412 53.795 1.00 71.94 115 GLY A CA 1
ATOM 886 C C . GLY A 1 115 ? -29.590 20.524 53.943 1.00 71.94 115 GLY A C 1
ATOM 887 O O . GLY A 1 115 ? -30.134 20.155 54.982 1.00 71.94 115 GLY A O 1
ATOM 888 N N . VAL A 1 116 ? -30.290 20.954 52.889 1.00 75.50 116 VAL A N 1
ATOM 889 C CA . VAL A 1 116 ? -31.761 21.033 52.864 1.00 75.50 116 VAL A CA 1
ATOM 890 C C . VAL A 1 116 ? -32.386 19.643 52.974 1.00 75.50 116 VAL A C 1
ATOM 892 O O . VAL A 1 116 ? -33.320 19.459 53.751 1.00 75.50 116 VAL A O 1
ATOM 895 N N . ALA A 1 117 ? -31.853 18.647 52.263 1.00 67.88 117 ALA A N 1
ATOM 896 C CA . ALA A 1 117 ? -32.349 17.275 52.345 1.00 67.88 117 ALA A CA 1
ATOM 897 C C . ALA A 1 117 ? -32.227 16.697 53.768 1.00 67.88 117 ALA A C 1
ATOM 899 O O . ALA A 1 117 ? -33.174 16.086 54.265 1.00 67.88 117 ALA A O 1
ATOM 900 N N . TRP A 1 118 ? -31.104 16.942 54.454 1.00 79.50 118 TRP A N 1
ATOM 901 C CA . TRP A 1 118 ? -30.921 16.533 55.851 1.00 79.50 118 TRP A CA 1
ATOM 902 C C . TRP A 1 118 ? -31.849 17.277 56.812 1.00 79.50 118 TRP A C 1
ATOM 904 O O . TRP A 1 118 ? -32.432 16.647 57.691 1.00 79.50 118 TRP A O 1
ATOM 914 N N . ALA A 1 119 ? -32.038 18.586 56.636 1.00 74.75 119 ALA A N 1
ATOM 915 C CA . ALA A 1 119 ? -32.946 19.369 57.472 1.00 74.75 119 ALA A CA 1
ATOM 916 C C . ALA A 1 119 ? -34.401 18.882 57.355 1.00 74.75 119 ALA A C 1
ATOM 918 O O . ALA A 1 119 ? -35.081 18.726 58.369 1.00 74.75 119 ALA A O 1
ATOM 919 N N . VAL A 1 120 ? -34.857 18.577 56.135 1.00 74.94 120 VAL A N 1
ATOM 920 C CA . VAL A 1 120 ? -36.193 18.010 55.889 1.00 74.94 120 VAL A CA 1
ATOM 921 C C . VAL A 1 120 ? -36.323 16.622 56.518 1.00 74.94 120 VAL A C 1
ATOM 923 O O . VAL A 1 120 ? -37.319 16.352 57.183 1.00 74.94 120 VAL A O 1
ATOM 926 N N . ALA A 1 121 ? -35.315 15.757 56.365 1.00 70.00 121 ALA A N 1
ATOM 927 C CA . ALA A 1 121 ? -35.330 14.422 56.961 1.00 70.00 121 ALA A CA 1
ATOM 928 C C . ALA A 1 121 ? -35.396 14.475 58.497 1.00 70.00 121 ALA A C 1
ATOM 930 O O . ALA A 1 121 ? -36.228 13.800 59.102 1.00 70.00 121 ALA A O 1
ATOM 931 N N . ILE A 1 122 ? -34.570 15.318 59.125 1.00 79.75 122 ILE A N 1
ATOM 932 C CA . ILE A 1 122 ? -34.572 15.519 60.580 1.00 79.75 122 ILE A CA 1
ATOM 933 C C . ILE A 1 122 ? -35.925 16.071 61.040 1.00 79.75 122 ILE A C 1
ATOM 935 O O . ILE A 1 122 ? -36.483 15.563 62.009 1.00 79.75 122 ILE A O 1
ATOM 939 N N . GLY A 1 123 ? -36.475 17.059 60.325 1.00 79.50 123 GLY A N 1
ATOM 940 C CA . GLY A 1 123 ? -37.786 17.642 60.618 1.00 79.50 123 GLY A CA 1
ATOM 941 C C . GLY A 1 123 ? -38.935 16.633 60.534 1.00 79.50 123 GLY A C 1
ATOM 942 O O . GLY A 1 123 ? -39.843 16.659 61.360 1.00 79.50 123 GLY A O 1
ATOM 943 N N . LEU A 1 124 ? -38.889 15.710 59.570 1.00 76.88 124 LEU A N 1
ATOM 944 C CA . LEU A 1 124 ? -39.898 14.660 59.437 1.00 76.88 124 LEU A CA 1
ATOM 945 C C . LEU A 1 124 ? -39.824 13.664 60.605 1.00 76.88 124 LEU A C 1
ATOM 947 O O . LEU A 1 124 ? -40.849 13.295 61.176 1.00 76.88 124 LEU A O 1
ATOM 951 N N . VAL A 1 125 ? -38.609 13.259 60.988 1.00 78.38 125 VAL A N 1
ATOM 952 C CA . VAL A 1 125 ? -38.385 12.336 62.110 1.00 78.38 125 VAL A CA 1
ATOM 953 C C . VAL A 1 125 ? -38.840 12.959 63.428 1.00 78.38 125 VAL A C 1
ATOM 955 O O . VA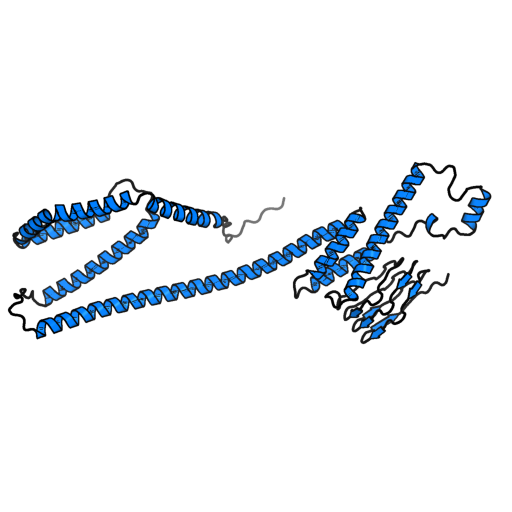L A 1 125 ? -39.542 12.303 64.195 1.00 78.38 125 VAL A O 1
ATOM 958 N N . THR A 1 126 ? -38.504 14.225 63.690 1.00 79.69 126 THR A N 1
ATOM 959 C CA . THR A 1 126 ? -38.946 14.914 64.911 1.00 79.69 126 THR A CA 1
ATOM 960 C C . THR A 1 126 ? -40.463 15.058 64.972 1.00 79.69 126 THR A C 1
ATOM 962 O O . THR A 1 126 ? -41.033 14.844 66.040 1.00 79.69 126 THR A O 1
ATOM 965 N N . LEU A 1 127 ? -41.132 15.331 63.846 1.00 79.56 127 LEU A N 1
ATOM 966 C CA . LEU A 1 127 ? -42.597 15.369 63.760 1.00 79.56 127 LEU A CA 1
ATOM 967 C C . LEU A 1 127 ? -43.240 14.018 64.086 1.00 79.56 127 LEU A C 1
ATOM 969 O O . LEU A 1 127 ? -44.196 13.967 64.856 1.00 79.56 127 LEU A O 1
ATOM 973 N N . ILE A 1 128 ? -42.705 12.924 63.537 1.00 75.56 128 ILE A N 1
ATOM 974 C CA . ILE A 1 128 ? -43.210 11.568 63.798 1.00 75.56 128 ILE A CA 1
ATOM 975 C C . ILE A 1 128 ? -43.028 11.203 65.275 1.00 75.56 128 ILE A C 1
ATOM 977 O O . ILE A 1 128 ? -43.958 10.699 65.903 1.00 75.56 128 ILE A O 1
ATOM 981 N N . VAL A 1 129 ? -41.856 11.492 65.848 1.00 76.25 129 VAL A N 1
ATOM 982 C CA . VAL A 1 129 ? -41.563 11.225 67.265 1.00 76.25 129 VAL A CA 1
ATOM 983 C C . VAL A 1 129 ? -42.460 12.063 68.177 1.00 76.25 129 VAL A C 1
ATOM 985 O O . VAL A 1 129 ? -43.042 11.524 69.115 1.00 76.25 129 VAL A O 1
ATOM 988 N N . ALA A 1 130 ? -42.627 13.357 67.890 1.00 75.31 130 ALA A N 1
ATOM 989 C CA . ALA A 1 130 ? -43.499 14.242 68.660 1.00 75.31 130 ALA A CA 1
ATOM 990 C C . ALA A 1 130 ? -44.976 13.826 68.559 1.00 75.31 130 ALA A C 1
ATOM 992 O O . ALA A 1 130 ? -45.677 13.804 69.568 1.00 75.31 130 ALA A O 1
ATOM 993 N N . GLY A 1 131 ? -45.435 13.436 67.366 1.00 73.38 131 GLY A N 1
ATOM 994 C CA . GLY A 1 131 ? -46.783 12.913 67.150 1.00 73.38 131 GLY A CA 1
ATOM 995 C C . GLY A 1 131 ? -47.030 11.616 67.920 1.00 73.38 131 GLY A C 1
ATOM 996 O O . GLY A 1 131 ? -48.040 11.497 68.607 1.00 73.38 131 GLY A O 1
ATOM 997 N N . ALA A 1 132 ? -46.083 10.674 67.887 1.00 69.94 132 ALA A N 1
ATOM 998 C CA . ALA A 1 132 ? -46.162 9.443 68.672 1.00 69.94 132 ALA A CA 1
ATOM 999 C C . ALA A 1 132 ? -46.169 9.719 70.185 1.00 69.94 132 ALA A C 1
ATOM 1001 O O . ALA A 1 132 ? -46.928 9.094 70.924 1.00 69.94 132 ALA A O 1
ATOM 1002 N N . TRP A 1 133 ? -45.369 10.684 70.647 1.00 75.31 133 TRP A N 1
ATOM 1003 C CA . TRP A 1 133 ? -45.343 11.107 72.049 1.00 75.31 133 TRP A CA 1
ATOM 1004 C C . TRP A 1 133 ? -46.684 11.719 72.485 1.00 75.31 133 TRP A C 1
ATOM 1006 O O . TRP A 1 133 ? -47.180 11.425 73.575 1.00 75.31 133 TRP A O 1
ATOM 1016 N N . TRP A 1 134 ? -47.304 12.513 71.610 1.00 73.25 134 TRP A N 1
ATOM 1017 C CA . TRP A 1 134 ? -48.617 13.108 71.846 1.00 73.25 134 TRP A CA 1
ATOM 1018 C C . TRP A 1 134 ? -49.736 12.058 71.873 1.00 73.25 134 TRP A C 1
ATOM 1020 O O . TRP A 1 134 ? -50.534 12.043 72.807 1.00 73.25 134 TRP A O 1
ATOM 1030 N N . VAL A 1 135 ? -49.749 11.123 70.915 1.00 72.62 135 VAL A N 1
ATOM 1031 C CA . VAL A 1 135 ? -50.737 10.028 70.843 1.00 72.62 135 VAL A CA 1
ATOM 1032 C C . VAL A 1 135 ? -50.626 9.075 72.039 1.00 72.62 135 VAL A C 1
ATOM 1034 O O . VAL A 1 135 ? -51.641 8.572 72.511 1.00 72.62 135 VAL A O 1
ATOM 1037 N N . MET A 1 136 ? -49.422 8.861 72.581 1.00 64.81 136 MET A N 1
ATOM 1038 C CA . MET A 1 136 ? -49.214 8.062 73.798 1.00 64.81 136 MET A CA 1
ATOM 1039 C C . MET A 1 136 ? -49.552 8.805 75.105 1.00 64.81 136 MET A C 1
ATOM 1041 O O . MET A 1 136 ? -49.330 8.257 76.183 1.00 64.81 136 MET A O 1
ATOM 1045 N N . GLY A 1 137 ? -50.087 10.030 75.038 1.00 59.84 137 GLY A N 1
ATOM 1046 C CA . GLY A 1 137 ? -50.584 10.752 76.213 1.00 59.84 137 GLY A CA 1
ATOM 1047 C C . GLY A 1 137 ? -49.496 11.329 77.122 1.00 59.84 137 GLY A C 1
ATOM 1048 O O . GLY A 1 137 ? -49.744 11.497 78.310 1.00 59.84 137 GLY A O 1
ATOM 1049 N N . ALA A 1 138 ? -48.308 11.635 76.580 1.00 59.41 138 ALA A N 1
ATOM 1050 C CA . ALA A 1 138 ? -47.175 12.203 77.320 1.00 59.41 138 ALA A CA 1
ATOM 1051 C C . ALA A 1 138 ? -46.802 11.401 78.591 1.00 59.41 138 ALA A C 1
ATOM 1053 O O . ALA A 1 138 ? -46.948 11.908 79.706 1.00 59.41 138 ALA A O 1
ATOM 1054 N N . PRO A 1 139 ? -46.293 10.159 78.452 1.00 57.03 139 PRO A N 1
ATOM 1055 C CA . PRO A 1 139 ? -45.813 9.389 79.592 1.00 57.03 139 PRO A CA 1
ATOM 1056 C C . PRO A 1 139 ? -44.759 10.198 80.353 1.00 57.03 139 PRO A C 1
ATOM 1058 O O . PRO A 1 139 ? -43.756 10.633 79.781 1.00 57.03 139 PRO A O 1
ATOM 1061 N N . THR A 1 140 ? -44.998 10.425 81.643 1.00 59.84 140 THR A N 1
ATOM 1062 C CA . THR A 1 140 ? -44.015 11.026 82.545 1.00 59.84 140 THR A CA 1
ATOM 1063 C C . THR A 1 140 ? -42.760 10.153 82.536 1.00 59.84 140 THR A C 1
ATOM 1065 O O . THR A 1 140 ? -42.901 8.940 82.721 1.00 59.84 140 THR A O 1
ATOM 1068 N N . PRO A 1 141 ? -41.552 10.708 82.318 1.00 56.19 141 PRO A N 1
ATOM 1069 C CA . PRO A 1 141 ? -40.326 9.923 82.378 1.00 56.19 141 PRO A CA 1
ATOM 1070 C C . PRO A 1 141 ? -40.201 9.344 83.790 1.00 56.19 141 PRO A C 1
ATOM 1072 O O . PRO A 1 141 ? -39.926 10.067 84.745 1.00 56.19 141 PRO A O 1
ATOM 1075 N N . LEU A 1 142 ? -40.488 8.048 83.935 1.00 53.78 142 LEU A N 1
ATOM 1076 C CA . LEU A 1 142 ? -40.308 7.343 85.196 1.00 53.78 142 LEU A CA 1
ATOM 1077 C C . LEU A 1 142 ? -38.804 7.287 85.508 1.00 53.78 142 LEU A C 1
ATOM 1079 O O . LEU A 1 142 ? -38.013 7.017 84.597 1.00 53.78 142 LEU A O 1
ATOM 1083 N N . PRO A 1 143 ? -38.392 7.530 86.765 1.00 57.84 143 PRO A N 1
ATOM 1084 C CA . PRO A 1 143 ? -37.014 7.329 87.189 1.00 57.84 143 PRO A CA 1
ATOM 1085 C C . PRO A 1 143 ? -36.554 5.898 86.853 1.00 57.84 143 PRO A C 1
ATOM 1087 O O . PRO A 1 143 ? -37.354 4.964 86.989 1.00 57.84 143 PRO A O 1
ATOM 1090 N N . PRO A 1 144 ? -35.293 5.701 86.419 1.00 57.03 144 PRO A N 1
ATOM 1091 C CA . PRO A 1 144 ? -34.772 4.411 85.943 1.00 57.03 144 PRO A CA 1
ATOM 1092 C C . PRO A 1 144 ? -34.904 3.262 86.959 1.00 57.03 144 PRO A C 1
ATOM 1094 O O . PRO A 1 144 ? -34.861 2.095 86.579 1.00 57.03 144 PRO A O 1
ATOM 1097 N N . ASP A 1 145 ? -35.149 3.591 88.223 1.00 56.62 145 ASP A N 1
ATOM 1098 C CA . ASP A 1 145 ? -35.220 2.677 89.361 1.00 56.62 145 ASP A CA 1
ATOM 1099 C C . ASP A 1 145 ? -36.535 1.865 89.420 1.00 56.62 145 ASP A C 1
ATOM 1101 O O . ASP A 1 145 ? -36.644 0.927 90.207 1.00 56.62 145 ASP A O 1
ATOM 1105 N N . GLN A 1 146 ? -37.541 2.203 88.597 1.00 55.88 146 GLN A N 1
ATOM 1106 C CA . GLN A 1 146 ? -38.861 1.540 88.576 1.00 55.88 146 GLN A CA 1
ATOM 1107 C C . GLN A 1 146 ? -39.175 0.778 87.276 1.00 55.88 146 GLN A C 1
ATOM 1109 O O . GLN A 1 146 ? -40.277 0.248 87.118 1.00 55.88 146 GLN A O 1
ATOM 1114 N N . LEU A 1 147 ? -38.236 0.703 86.328 1.00 55.38 147 LEU A N 1
ATOM 1115 C CA . LEU A 1 147 ? -38.448 -0.007 85.065 1.00 55.38 147 LEU A CA 1
ATOM 1116 C C . LEU A 1 147 ? -38.076 -1.495 85.216 1.00 55.38 147 LEU A C 1
ATOM 1118 O O . LEU A 1 147 ? -36.906 -1.808 85.438 1.00 55.38 147 LEU A O 1
ATOM 1122 N N . PRO A 1 148 ? -39.024 -2.444 85.069 1.00 64.75 148 PRO A N 1
ATOM 1123 C CA . PRO A 1 148 ? -38.689 -3.863 85.064 1.00 64.75 148 PRO A CA 1
ATOM 1124 C C . PRO A 1 148 ? -37.736 -4.159 83.887 1.00 64.75 148 PRO A C 1
ATOM 1126 O O . PRO A 1 148 ? -38.015 -3.710 82.773 1.00 64.75 148 PRO A O 1
ATOM 1129 N N . PRO A 1 149 ? -36.653 -4.942 84.074 1.00 62.88 149 PRO A N 1
ATOM 1130 C CA . PRO A 1 149 ? -35.595 -5.146 83.070 1.00 62.88 149 PRO A CA 1
ATOM 1131 C C . PRO A 1 149 ? -36.100 -5.528 81.667 1.00 62.88 149 PRO A C 1
ATOM 1133 O O . PRO A 1 149 ? -35.567 -5.081 80.656 1.00 62.88 149 PRO A O 1
ATOM 1136 N N . ARG A 1 150 ? -37.210 -6.276 81.595 1.00 61.03 150 ARG A N 1
ATOM 1137 C CA . ARG A 1 150 ? -37.864 -6.687 80.339 1.00 61.03 150 ARG A CA 1
ATOM 1138 C C . ARG A 1 150 ? -38.382 -5.523 79.482 1.00 61.03 150 ARG A C 1
ATOM 1140 O O . ARG A 1 150 ? -38.484 -5.661 78.265 1.00 61.03 150 ARG A O 1
ATOM 1147 N N . ALA A 1 151 ? -38.737 -4.389 80.087 1.00 60.75 151 ALA A N 1
ATOM 1148 C CA . ALA A 1 151 ? -39.222 -3.222 79.351 1.00 60.75 151 ALA A CA 1
ATOM 1149 C C . ALA A 1 151 ? -38.085 -2.545 78.568 1.00 60.75 151 ALA A C 1
ATOM 1151 O O . ALA A 1 151 ? -38.281 -2.178 77.408 1.00 60.75 151 ALA A O 1
ATOM 1152 N N . LEU A 1 152 ? -36.889 -2.464 79.160 1.00 64.44 152 LEU A N 1
ATOM 1153 C CA . LEU A 1 152 ? -35.695 -1.903 78.521 1.00 64.44 152 LEU A CA 1
ATOM 1154 C C . LEU A 1 152 ? -35.257 -2.736 77.309 1.00 64.44 152 LEU A C 1
ATOM 1156 O O . LEU A 1 152 ? -34.997 -2.164 76.250 1.00 64.44 152 LEU A O 1
ATOM 1160 N N . ASP A 1 153 ? -35.298 -4.068 77.412 1.00 66.94 153 ASP A N 1
ATOM 1161 C CA . ASP A 1 153 ? -34.992 -4.971 76.291 1.00 66.94 153 ASP A CA 1
ATOM 1162 C C . ASP A 1 153 ? -35.947 -4.772 75.107 1.00 66.94 153 ASP A C 1
ATOM 1164 O O . ASP A 1 153 ? -35.527 -4.740 73.948 1.00 66.94 153 ASP A O 1
ATOM 1168 N N . SER A 1 154 ? -37.243 -4.585 75.375 1.00 67.44 154 SER A N 1
ATOM 1169 C CA . SER A 1 154 ? -38.243 -4.381 74.319 1.00 67.44 154 SER A CA 1
ATOM 1170 C C . SER A 1 154 ? -38.076 -3.041 73.588 1.00 67.44 154 SER A C 1
ATOM 1172 O O . SER A 1 154 ? -38.277 -2.969 72.372 1.00 67.44 154 SER A O 1
ATOM 1174 N N . ILE A 1 155 ? -37.662 -1.992 74.308 1.00 69.38 155 ILE A N 1
ATOM 1175 C CA . ILE A 1 155 ? -37.380 -0.664 73.751 1.00 69.38 155 ILE A CA 1
ATOM 1176 C C . ILE A 1 155 ? -36.088 -0.708 72.933 1.00 69.38 155 ILE A C 1
ATOM 1178 O O . ILE A 1 155 ? -36.079 -0.255 71.787 1.00 69.38 155 ILE A O 1
ATOM 1182 N N . ALA A 1 156 ? -35.029 -1.315 73.476 1.00 70.56 156 ALA A N 1
ATOM 1183 C CA . ALA A 1 156 ? -33.759 -1.487 72.781 1.00 70.56 156 ALA A CA 1
ATOM 1184 C C . 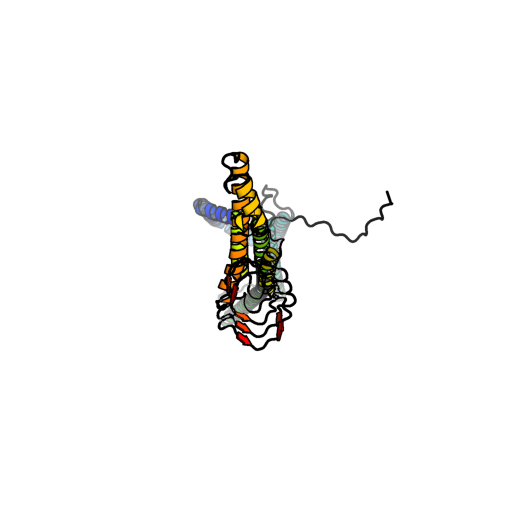ALA A 1 156 ? -33.943 -2.287 71.483 1.00 70.56 156 ALA A C 1
ATOM 1186 O O . ALA A 1 156 ? -33.511 -1.844 70.422 1.00 70.56 156 ALA A O 1
ATOM 1187 N N . THR A 1 157 ? -34.670 -3.407 71.528 1.00 77.06 157 THR A N 1
ATOM 1188 C CA . THR A 1 157 ? -34.934 -4.259 70.354 1.00 77.06 157 THR A CA 1
ATOM 1189 C C . THR A 1 157 ? -35.644 -3.491 69.235 1.00 77.06 157 THR A C 1
ATOM 1191 O O . THR A 1 157 ? -35.253 -3.580 68.071 1.00 77.06 157 THR A O 1
ATOM 1194 N N . ARG A 1 158 ? -36.663 -2.688 69.571 1.00 74.56 158 ARG A N 1
ATOM 1195 C CA . ARG A 1 158 ? -37.383 -1.862 68.586 1.00 74.56 158 ARG A CA 1
ATOM 1196 C C . ARG A 1 158 ? -36.504 -0.740 68.031 1.00 74.56 158 ARG A C 1
ATOM 1198 O O . ARG A 1 158 ? -36.535 -0.497 66.828 1.00 74.56 158 ARG A O 1
ATOM 1205 N N . ALA A 1 159 ? -35.696 -0.094 68.873 1.00 69.75 159 ALA A N 1
ATOM 1206 C CA . ALA A 1 159 ? -34.756 0.938 68.439 1.00 69.75 159 ALA A CA 1
ATOM 1207 C C . ALA A 1 159 ? -33.691 0.372 67.481 1.00 69.75 159 ALA A C 1
ATOM 1209 O O . ALA A 1 159 ? -33.457 0.944 66.415 1.00 69.75 159 ALA A O 1
ATOM 1210 N N . PHE A 1 160 ? -33.116 -0.793 67.798 1.00 73.00 160 PHE A N 1
ATOM 1211 C CA . PHE A 1 160 ? -32.178 -1.492 66.917 1.00 73.00 160 PHE A CA 1
ATOM 1212 C C . PHE A 1 160 ? -32.825 -1.901 65.590 1.00 73.00 160 PHE A C 1
ATOM 1214 O O . PHE A 1 160 ? -32.201 -1.729 64.544 1.00 73.00 160 PHE A O 1
ATOM 1221 N N . ALA A 1 161 ? -34.079 -2.366 65.599 1.00 75.12 161 ALA A N 1
ATOM 1222 C CA . ALA A 1 161 ? -34.802 -2.724 64.378 1.00 75.12 161 ALA A CA 1
ATOM 1223 C C . ALA A 1 161 ? -35.013 -1.521 63.438 1.00 75.12 161 ALA A C 1
ATOM 1225 O O . ALA A 1 161 ? -34.830 -1.647 62.227 1.00 75.12 161 ALA A O 1
ATOM 1226 N N . VAL A 1 162 ? -35.340 -0.341 63.979 1.00 77.00 162 VAL A N 1
ATOM 1227 C CA . VAL A 1 162 ? -35.510 0.888 63.181 1.00 77.00 162 VAL A CA 1
ATOM 1228 C C . VAL A 1 162 ? -34.181 1.352 62.583 1.00 77.00 162 VAL A C 1
ATOM 1230 O O . VAL A 1 162 ? -34.118 1.660 61.393 1.00 77.00 162 VAL A O 1
ATOM 1233 N N . VAL A 1 163 ? -33.104 1.361 63.376 1.00 78.00 163 VAL A N 1
ATOM 1234 C CA . VAL A 1 163 ? -31.765 1.745 62.897 1.00 78.00 163 VAL A CA 1
ATOM 1235 C C . VAL A 1 163 ? -31.265 0.770 61.828 1.00 78.00 163 VAL A C 1
ATOM 1237 O O . VAL A 1 163 ? -30.761 1.204 60.792 1.00 78.00 163 VAL A O 1
ATOM 1240 N N . ALA A 1 164 ? -31.464 -0.535 62.029 1.00 75.69 164 ALA A N 1
ATOM 1241 C CA . ALA A 1 164 ? -31.130 -1.555 61.040 1.00 75.69 164 ALA A CA 1
ATOM 1242 C C . ALA A 1 164 ? -31.942 -1.385 59.743 1.00 75.69 164 ALA A C 1
ATOM 1244 O O . ALA A 1 164 ? -31.376 -1.460 58.653 1.00 75.69 164 ALA A O 1
ATOM 1245 N N . GLY A 1 165 ? -33.243 -1.085 59.846 1.00 77.25 165 GLY A N 1
ATOM 1246 C CA . GLY A 1 165 ? -34.107 -0.815 58.695 1.00 77.25 165 GLY A CA 1
ATOM 1247 C C . GLY A 1 165 ? -33.653 0.402 57.882 1.00 77.25 165 GLY A C 1
ATOM 1248 O O . GLY A 1 165 ? -33.518 0.315 56.661 1.00 77.25 165 GLY A O 1
ATOM 1249 N N . LEU A 1 166 ? -33.335 1.516 58.549 1.00 79.12 166 LEU A N 1
ATOM 1250 C CA . LEU A 1 166 ? -32.804 2.720 57.896 1.00 79.12 166 LEU A CA 1
ATOM 1251 C C . LEU A 1 166 ? -31.433 2.469 57.249 1.00 79.12 166 LEU A C 1
ATOM 1253 O O . LEU A 1 166 ? -31.189 2.917 56.126 1.00 79.12 166 LEU A O 1
ATOM 1257 N N . GLY A 1 167 ? -30.562 1.705 57.917 1.00 80.81 167 GLY A N 1
ATOM 1258 C CA . GLY A 1 167 ? -29.273 1.280 57.369 1.00 80.81 167 GLY A CA 1
ATOM 1259 C C . GLY A 1 167 ? -29.419 0.425 56.105 1.00 80.81 167 GLY A C 1
ATOM 1260 O O . GLY A 1 167 ? -28.723 0.661 55.117 1.00 80.81 167 GLY A O 1
ATOM 1261 N N . GLY A 1 168 ? -30.372 -0.513 56.095 1.00 87.75 168 GLY A N 1
ATOM 1262 C CA . GLY A 1 168 ? -30.670 -1.359 54.936 1.00 87.75 168 GLY A CA 1
ATOM 1263 C C . GLY A 1 168 ? -31.147 -0.565 53.717 1.00 87.75 168 GLY A C 1
ATOM 1264 O O . GLY A 1 168 ? -30.659 -0.785 52.607 1.00 87.75 168 GLY A O 1
ATOM 1265 N N . VAL A 1 169 ? -32.036 0.415 53.916 1.00 84.44 169 VAL A N 1
ATOM 1266 C CA . VAL A 1 169 ? -32.515 1.295 52.831 1.00 84.44 169 VAL A CA 1
ATOM 1267 C C . VAL A 1 169 ? -31.377 2.146 52.261 1.00 84.44 169 VAL A C 1
ATOM 1269 O O . VAL A 1 169 ? -31.253 2.268 51.042 1.00 84.44 169 VAL A O 1
ATOM 1272 N N . ALA A 1 170 ? -30.508 2.700 53.113 1.00 82.25 170 ALA A N 1
ATOM 1273 C CA . ALA A 1 170 ? -29.356 3.476 52.659 1.00 82.25 170 ALA A CA 1
ATOM 1274 C C . ALA A 1 170 ? -28.395 2.629 51.804 1.00 82.25 170 ALA A C 1
ATOM 1276 O O . ALA A 1 170 ? -27.988 3.065 50.726 1.00 82.25 170 ALA A O 1
ATOM 1277 N N . LEU A 1 171 ? -28.087 1.399 52.234 1.00 87.50 171 LEU A N 1
ATOM 1278 C CA . LEU A 1 171 ? -27.257 0.468 51.461 1.00 87.50 171 LEU A CA 1
ATOM 1279 C C . LEU A 1 171 ? -27.888 0.128 50.107 1.00 87.50 171 LEU A C 1
ATOM 1281 O O . LEU A 1 171 ? -27.189 0.157 49.093 1.00 87.50 171 LEU A O 1
ATOM 1285 N N . LEU A 1 172 ? -29.201 -0.119 50.067 1.00 89.88 172 LEU A N 1
ATOM 1286 C CA . LEU A 1 172 ? -29.923 -0.394 48.823 1.00 89.88 172 LEU A CA 1
ATOM 1287 C C . LEU A 1 172 ? -29.806 0.776 47.835 1.00 89.88 172 LEU A C 1
ATOM 1289 O O . LEU A 1 172 ? -29.490 0.568 46.664 1.00 89.88 172 LEU A O 1
ATOM 1293 N N . VAL A 1 173 ? -30.003 2.014 48.300 1.00 90.94 173 VAL A N 1
ATOM 1294 C CA . VAL A 1 173 ? -29.892 3.217 47.457 1.00 90.94 173 VAL A CA 1
ATOM 1295 C C . VAL A 1 173 ? -28.465 3.412 46.945 1.00 90.94 173 VAL A C 1
ATOM 1297 O O . VAL A 1 173 ? -28.279 3.750 45.774 1.00 90.94 173 VAL A O 1
ATOM 1300 N N . ILE A 1 174 ? -27.455 3.190 47.791 1.00 92.75 174 ILE A N 1
ATOM 1301 C CA . ILE A 1 174 ? -26.042 3.281 47.397 1.00 92.75 174 ILE A CA 1
ATOM 1302 C C . ILE A 1 174 ? -25.725 2.236 46.327 1.00 92.75 174 ILE A C 1
ATOM 1304 O O . ILE A 1 174 ? -25.137 2.584 45.303 1.00 92.75 174 ILE A O 1
ATOM 1308 N N . HIS A 1 175 ? -26.152 0.986 46.520 1.00 87.44 175 HIS A N 1
ATOM 1309 C CA . HIS A 1 175 ? -25.958 -0.078 45.537 1.00 87.44 175 HIS A CA 1
ATOM 1310 C C . HIS A 1 175 ? -26.683 0.213 44.222 1.00 87.44 175 HIS A C 1
ATOM 1312 O O . HIS A 1 175 ? -26.059 0.117 43.168 1.00 87.44 175 HIS A O 1
ATOM 1318 N N . TYR A 1 176 ? -27.942 0.654 44.268 1.00 90.00 176 TYR A N 1
ATOM 1319 C CA . TYR A 1 176 ? -28.708 1.009 43.073 1.00 90.00 176 TYR A CA 1
ATOM 1320 C C . TYR A 1 176 ? -28.074 2.172 42.300 1.00 90.00 176 TYR A C 1
ATOM 1322 O O . TYR A 1 176 ? -27.904 2.103 41.081 1.00 90.00 176 TYR A O 1
ATOM 1330 N N . ARG A 1 177 ? -27.667 3.244 42.997 1.00 91.00 177 ARG A N 1
ATOM 1331 C CA . ARG A 1 177 ? -26.970 4.371 42.360 1.00 91.00 177 ARG A CA 1
ATOM 1332 C C . ARG A 1 177 ? -25.644 3.938 41.755 1.00 91.00 177 ARG A C 1
ATOM 1334 O O . ARG A 1 177 ? -25.360 4.314 40.621 1.00 91.00 177 ARG A O 1
ATOM 1341 N N . ARG A 1 178 ? -24.863 3.141 42.490 1.00 92.25 178 ARG A N 1
ATOM 1342 C CA . ARG A 1 178 ? -23.579 2.617 42.020 1.00 92.25 178 ARG A CA 1
ATOM 1343 C C . ARG A 1 178 ? -23.765 1.767 40.766 1.00 92.25 178 ARG A C 1
ATOM 1345 O O . ARG A 1 178 ? -23.050 1.990 39.796 1.00 92.25 178 ARG A O 1
ATOM 1352 N N . GLN A 1 179 ? -24.759 0.881 40.760 1.00 89.44 179 GLN A N 1
ATOM 1353 C CA . GLN A 1 179 ? -25.100 0.050 39.609 1.00 89.44 179 GLN A CA 1
ATOM 1354 C C . GLN A 1 179 ? -25.465 0.900 38.383 1.00 89.44 179 GLN A C 1
ATOM 1356 O O . GLN A 1 179 ? -24.907 0.715 37.302 1.00 89.44 179 GLN A O 1
ATOM 1361 N N . ARG A 1 180 ? -26.333 1.904 38.563 1.00 90.06 180 ARG A N 1
ATOM 1362 C CA . ARG A 1 180 ? -26.714 2.823 37.481 1.00 90.06 180 ARG A CA 1
ATOM 1363 C C . ARG A 1 180 ? -25.527 3.595 36.910 1.00 90.06 180 ARG A C 1
ATOM 1365 O O . ARG A 1 180 ? -25.461 3.787 35.698 1.00 90.06 180 ARG A O 1
ATOM 1372 N N . THR A 1 181 ? -24.594 4.042 37.750 1.00 88.62 181 THR A N 1
ATOM 1373 C CA . THR A 1 181 ? -23.386 4.730 37.267 1.00 88.62 181 THR A CA 1
ATOM 1374 C C . THR A 1 181 ? -22.442 3.788 36.529 1.00 88.62 181 THR A C 1
ATOM 1376 O O . THR A 1 181 ? -21.940 4.158 35.474 1.00 88.62 181 THR A O 1
ATOM 1379 N N . THR A 1 182 ? -22.257 2.554 37.010 1.00 91.75 182 THR A N 1
ATOM 1380 C CA . THR A 1 182 ? -21.364 1.587 36.356 1.00 91.75 182 THR A CA 1
ATOM 1381 C C . THR A 1 182 ? -21.875 1.155 34.987 1.00 91.75 182 THR A C 1
ATOM 1383 O O . THR A 1 182 ? -21.081 1.047 34.059 1.00 91.75 182 THR A O 1
ATOM 1386 N N . GLU A 1 183 ? -23.187 0.968 34.825 1.00 92.44 183 GLU A N 1
ATOM 1387 C CA . GLU A 1 183 ? -23.792 0.656 33.523 1.00 92.44 183 GLU A CA 1
ATOM 1388 C C . GLU A 1 183 ? -23.616 1.820 32.535 1.00 92.44 183 GLU A C 1
ATOM 1390 O O . GLU A 1 183 ? -23.225 1.618 31.386 1.00 92.44 183 GLU A O 1
ATOM 1395 N N . ALA A 1 184 ? -23.839 3.058 32.989 1.00 92.12 184 ALA A N 1
ATOM 1396 C CA . ALA A 1 184 ? -23.660 4.242 32.151 1.00 92.12 184 ALA A CA 1
ATOM 1397 C C . ALA A 1 184 ? -22.196 4.443 31.727 1.00 92.12 184 ALA A C 1
ATOM 1399 O O . ALA A 1 184 ? -21.929 4.816 30.582 1.00 92.12 184 ALA A O 1
ATOM 1400 N N . ASP A 1 185 ? -21.250 4.195 32.630 1.00 91.62 185 ASP A N 1
ATOM 1401 C CA . ASP A 1 185 ? -19.826 4.317 32.333 1.00 91.62 185 ASP A CA 1
ATOM 1402 C C . ASP A 1 185 ? -19.331 3.177 31.433 1.00 91.62 185 ASP A C 1
ATOM 1404 O O . ASP A 1 185 ? -18.534 3.436 30.532 1.00 91.62 185 ASP A O 1
ATOM 1408 N N . ALA A 1 186 ? -19.869 1.960 31.578 1.00 93.94 186 ALA A N 1
ATOM 1409 C CA . ALA A 1 186 ? -19.590 0.843 30.674 1.00 93.94 186 ALA A CA 1
ATOM 1410 C C . ALA A 1 186 ? -20.032 1.151 29.232 1.00 93.94 186 ALA A C 1
ATOM 1412 O O . ALA A 1 186 ? -19.229 1.034 28.307 1.00 93.94 186 ALA A O 1
ATOM 1413 N N . VAL A 1 187 ? -21.259 1.653 29.040 1.00 93.69 187 VAL A N 1
ATOM 1414 C CA . VAL A 1 187 ? -21.767 2.047 27.710 1.00 93.69 187 VAL A CA 1
ATOM 1415 C C . VAL A 1 187 ? -20.929 3.177 27.100 1.00 93.69 187 VAL A C 1
ATOM 1417 O O . VAL A 1 187 ? -20.632 3.175 25.903 1.00 93.69 187 VAL A O 1
ATOM 1420 N N . ARG A 1 188 ? -20.514 4.163 27.909 1.00 93.06 188 ARG A N 1
ATOM 1421 C CA . ARG A 1 188 ? -19.638 5.251 27.441 1.00 93.06 188 ARG A CA 1
ATOM 1422 C C . ARG A 1 188 ? -18.256 4.743 27.049 1.00 93.06 188 ARG A C 1
ATOM 1424 O O . ARG A 1 188 ? -17.726 5.220 26.047 1.00 93.06 188 ARG A O 1
ATOM 1431 N N . ALA A 1 189 ? -17.689 3.815 27.818 1.00 94.56 189 ALA A N 1
ATOM 1432 C CA . ALA A 1 189 ? -16.388 3.218 27.546 1.00 94.56 189 ALA A CA 1
ATOM 1433 C C . ALA A 1 189 ? -16.413 2.407 26.246 1.00 94.56 189 ALA A C 1
ATOM 1435 O O . ALA A 1 189 ? -15.561 2.613 25.386 1.00 94.56 189 ALA A O 1
ATOM 1436 N N . GLU A 1 190 ? -17.437 1.579 26.040 1.00 94.25 190 GLU A N 1
ATOM 1437 C CA . GLU A 1 190 ? -17.613 0.826 24.795 1.00 94.25 190 GLU A CA 1
ATOM 1438 C C . GLU A 1 190 ? -17.757 1.765 23.589 1.00 94.25 190 GLU A C 1
ATOM 1440 O O . GLU A 1 190 ? -17.021 1.659 22.606 1.00 94.25 190 GLU A O 1
ATOM 1445 N N . ALA A 1 191 ? -18.618 2.781 23.693 1.00 94.81 191 ALA A N 1
ATOM 1446 C CA . ALA A 1 191 ? -18.769 3.770 22.633 1.00 94.81 191 ALA A CA 1
ATOM 1447 C C . ALA A 1 191 ? -17.486 4.595 22.399 1.00 94.81 191 ALA A C 1
ATOM 1449 O O . ALA A 1 191 ? -17.283 5.118 21.302 1.00 94.81 191 ALA A O 1
ATOM 1450 N N . ALA A 1 192 ? -16.634 4.782 23.410 1.00 95.81 192 ALA A N 1
ATOM 1451 C CA . ALA A 1 192 ? -15.336 5.437 23.257 1.00 95.81 192 ALA A CA 1
ATOM 1452 C C . ALA A 1 192 ? -14.333 4.530 22.532 1.00 95.81 192 ALA A C 1
ATOM 1454 O O . ALA A 1 192 ? -13.681 5.006 21.604 1.00 95.81 192 ALA A O 1
ATOM 1455 N N . ASN A 1 193 ? -14.279 3.241 22.878 1.00 94.62 193 ASN A N 1
ATOM 1456 C CA . ASN A 1 193 ? -13.416 2.250 22.231 1.00 94.62 193 ASN A CA 1
ATOM 1457 C C . ASN A 1 193 ? -13.733 2.135 20.737 1.00 94.62 193 ASN A C 1
ATOM 1459 O O . ASN A 1 193 ? -12.849 2.308 19.905 1.00 94.62 193 ASN A O 1
ATOM 1463 N N . VAL A 1 194 ? -15.014 1.992 20.388 1.00 95.25 194 VAL A N 1
ATOM 1464 C CA . VAL A 1 194 ? -15.453 1.909 18.986 1.00 95.25 194 VAL A CA 1
ATOM 1465 C C . VAL A 1 194 ? -15.132 3.197 18.207 1.00 95.25 194 VAL A C 1
ATOM 1467 O O . VAL A 1 194 ? -14.808 3.165 17.019 1.00 95.25 194 VAL A O 1
ATOM 1470 N N . ARG A 1 195 ? -15.223 4.374 18.845 1.00 92.75 195 ARG A N 1
ATOM 1471 C CA . ARG A 1 195 ? -14.818 5.641 18.206 1.00 92.75 195 ARG A CA 1
ATOM 1472 C C . ARG A 1 195 ? -13.304 5.737 18.033 1.00 92.75 195 ARG A C 1
ATOM 1474 O O . ARG A 1 195 ? -12.873 6.306 17.034 1.00 92.75 195 ARG A O 1
ATOM 1481 N N . ALA A 1 196 ? -12.528 5.224 18.986 1.00 93.88 196 ALA A N 1
ATOM 1482 C CA . ALA A 1 196 ? -11.072 5.212 18.931 1.00 93.88 196 ALA A CA 1
ATOM 1483 C C . ALA A 1 196 ? -10.560 4.279 17.825 1.00 93.88 196 ALA A C 1
ATOM 1485 O O . ALA A 1 196 ? -9.714 4.694 17.042 1.00 93.88 196 ALA A O 1
ATOM 1486 N N . GLU A 1 197 ? -11.139 3.085 17.692 1.00 91.81 197 GLU A N 1
ATOM 1487 C CA . GLU A 1 197 ? -10.833 2.136 16.614 1.00 91.81 197 GLU A CA 1
ATOM 1488 C C . GLU A 1 197 ? -11.106 2.755 15.237 1.00 91.81 197 GLU A C 1
ATOM 1490 O O . GLU A 1 197 ? -10.197 2.907 14.425 1.00 91.81 197 GLU A O 1
ATOM 1495 N N . ARG A 1 198 ? -12.313 3.302 15.026 1.00 90.81 198 ARG A N 1
ATOM 1496 C CA . ARG A 1 198 ? -12.647 4.012 13.776 1.00 90.81 198 ARG A CA 1
ATOM 1497 C C . ARG A 1 198 ? -11.764 5.228 13.509 1.00 90.81 198 ARG A C 1
ATOM 1499 O O . ARG A 1 198 ? -11.616 5.634 12.357 1.00 90.81 198 ARG A O 1
ATOM 1506 N N . ALA A 1 199 ? -11.259 5.889 14.550 1.00 92.06 199 ALA A N 1
ATOM 1507 C CA . ALA A 1 199 ? -10.309 6.983 14.386 1.00 92.06 199 ALA A CA 1
ATOM 1508 C C . ALA A 1 199 ? -8.942 6.450 13.937 1.00 92.06 199 ALA A C 1
ATOM 1510 O O . ALA A 1 199 ? -8.374 7.017 13.007 1.00 92.06 199 ALA A O 1
ATOM 1511 N N . SER A 1 200 ? -8.481 5.340 14.517 1.00 91.00 200 SER A N 1
ATOM 1512 C CA . SER A 1 200 ? -7.247 4.656 14.125 1.00 91.00 200 SER A CA 1
ATOM 1513 C C . SER A 1 200 ? -7.293 4.196 12.664 1.00 91.00 200 SER A C 1
ATOM 1515 O O . SER A 1 200 ? -6.400 4.553 11.902 1.00 91.00 200 SER A O 1
ATOM 1517 N N . ASP A 1 201 ? -8.379 3.557 12.217 1.00 88.38 201 ASP A N 1
ATOM 1518 C CA . ASP A 1 201 ? -8.545 3.123 10.816 1.00 88.38 201 ASP A CA 1
ATOM 1519 C C . ASP A 1 201 ? -8.506 4.290 9.817 1.00 88.38 201 ASP A C 1
ATOM 1521 O O . ASP A 1 201 ? -7.994 4.200 8.694 1.00 88.38 201 ASP A O 1
ATOM 1525 N N . ARG A 1 202 ? -9.067 5.435 10.221 1.00 88.69 202 ARG A N 1
ATOM 1526 C CA . ARG A 1 202 ? -9.011 6.658 9.414 1.00 88.69 202 ARG A CA 1
ATOM 1527 C C . ARG A 1 202 ? -7.602 7.231 9.384 1.00 88.69 202 ARG A C 1
ATOM 1529 O O . ARG A 1 202 ? -7.199 7.748 8.348 1.00 88.69 202 ARG A O 1
ATOM 1536 N N . GLU A 1 203 ? -6.877 7.188 10.496 1.00 91.44 203 GLU A N 1
ATOM 1537 C CA . GLU A 1 203 ? -5.493 7.661 10.578 1.00 91.44 203 GLU A CA 1
ATOM 1538 C C . GLU A 1 203 ? -4.550 6.794 9.741 1.00 91.44 203 GLU A C 1
ATOM 1540 O O . GLU A 1 203 ? -3.760 7.351 8.981 1.00 91.44 203 GLU A O 1
ATOM 1545 N N . THR A 1 204 ? -4.683 5.464 9.777 1.00 89.88 204 THR A N 1
ATOM 1546 C CA . THR A 1 204 ? -3.883 4.554 8.938 1.00 89.88 204 THR A CA 1
ATOM 1547 C C . THR A 1 204 ? -4.137 4.797 7.452 1.00 89.88 204 THR A C 1
ATOM 1549 O O . THR A 1 204 ? -3.191 4.943 6.677 1.00 89.88 204 THR A O 1
ATOM 1552 N N . THR A 1 205 ? -5.404 4.946 7.053 1.00 89.19 205 THR A N 1
ATOM 1553 C CA . THR A 1 205 ? -5.772 5.244 5.659 1.00 89.19 205 THR A CA 1
ATOM 1554 C C . THR A 1 205 ? -5.247 6.612 5.207 1.00 89.19 205 THR A C 1
ATOM 1556 O O . THR A 1 205 ? -4.750 6.750 4.087 1.00 89.19 205 THR A O 1
ATOM 1559 N N . LYS A 1 206 ? -5.318 7.634 6.072 1.00 92.50 206 LYS A N 1
ATOM 1560 C CA . LYS A 1 206 ? -4.768 8.970 5.783 1.00 92.50 206 LYS A CA 1
ATOM 1561 C C . LYS A 1 206 ? -3.256 8.935 5.620 1.00 92.50 206 LYS A C 1
ATOM 1563 O O . LYS A 1 206 ? -2.761 9.459 4.630 1.00 92.50 206 LYS A O 1
ATOM 1568 N N . LEU A 1 207 ? -2.548 8.288 6.545 1.00 94.56 207 LEU A N 1
ATOM 1569 C CA . LEU A 1 207 ? -1.094 8.165 6.497 1.00 94.56 207 LEU A CA 1
ATOM 1570 C C . LEU A 1 207 ? -0.638 7.425 5.236 1.00 94.56 207 LEU A C 1
ATOM 1572 O O . LEU A 1 207 ? 0.331 7.836 4.601 1.00 94.56 207 LEU A O 1
ATOM 1576 N N . PHE A 1 208 ? -1.353 6.363 4.849 1.00 94.56 208 PHE A N 1
ATOM 1577 C CA . PHE A 1 208 ? -1.096 5.669 3.590 1.00 94.56 208 PHE A CA 1
ATOM 1578 C C . PHE A 1 208 ? -1.258 6.618 2.399 1.00 94.56 208 PHE A C 1
ATOM 1580 O O . PHE A 1 208 ? -0.357 6.721 1.573 1.00 94.56 208 PHE A O 1
ATOM 1587 N N . THR A 1 209 ? -2.379 7.342 2.337 1.00 94.31 209 THR A N 1
ATOM 1588 C CA . THR A 1 209 ? -2.688 8.271 1.235 1.00 94.31 209 THR A CA 1
ATOM 1589 C C . THR A 1 209 ? -1.647 9.389 1.131 1.00 94.31 209 THR A C 1
ATOM 1591 O O . THR A 1 209 ? -1.206 9.729 0.035 1.00 94.31 209 THR A O 1
ATOM 1594 N N . GLU A 1 210 ? -1.209 9.937 2.264 1.00 96.69 210 GLU A N 1
ATOM 1595 C CA . GLU A 1 210 ? -0.173 10.971 2.332 1.00 96.69 210 GLU A CA 1
ATOM 1596 C C . GLU A 1 210 ? 1.173 10.452 1.808 1.00 96.69 210 GLU A C 1
ATOM 1598 O O . GLU A 1 210 ? 1.727 11.023 0.870 1.00 96.69 210 GLU A O 1
ATOM 1603 N N . ARG A 1 211 ? 1.654 9.311 2.324 1.00 97.31 211 ARG A N 1
ATOM 1604 C CA . ARG A 1 211 ? 2.899 8.677 1.852 1.00 97.31 211 ARG A CA 1
ATOM 1605 C C . ARG A 1 211 ? 2.828 8.293 0.377 1.00 97.31 211 ARG A C 1
ATOM 1607 O O . ARG A 1 211 ? 3.812 8.462 -0.339 1.00 97.31 211 ARG A O 1
ATOM 1614 N N . PHE A 1 212 ? 1.675 7.804 -0.075 1.00 97.75 212 PHE A N 1
ATOM 1615 C CA . PHE A 1 212 ? 1.428 7.478 -1.477 1.00 97.75 212 PHE A CA 1
ATOM 1616 C C . PHE A 1 212 ? 1.562 8.713 -2.365 1.00 97.75 212 PHE A C 1
ATOM 1618 O O . PHE A 1 212 ? 2.221 8.657 -3.403 1.00 97.75 212 PHE A O 1
ATOM 1625 N N . THR A 1 213 ? 0.969 9.829 -1.938 1.00 97.69 213 THR A N 1
ATOM 1626 C CA . THR A 1 213 ? 1.004 11.098 -2.674 1.00 97.69 213 THR A CA 1
ATOM 1627 C C . THR A 1 213 ? 2.441 11.591 -2.787 1.00 97.69 213 THR A C 1
ATOM 1629 O O . THR A 1 213 ? 2.927 11.795 -3.895 1.00 97.69 213 THR A O 1
ATOM 1632 N N . THR A 1 214 ? 3.171 11.649 -1.670 1.00 98.19 214 THR A N 1
ATOM 1633 C CA . THR A 1 214 ? 4.581 12.061 -1.658 1.00 98.19 214 THR A CA 1
ATOM 1634 C C . THR A 1 214 ? 5.468 11.156 -2.516 1.00 98.19 214 THR A C 1
ATOM 1636 O O . THR A 1 214 ? 6.311 11.643 -3.266 1.00 98.19 214 THR A O 1
ATOM 1639 N N . ALA A 1 215 ? 5.297 9.834 -2.444 1.00 98.31 215 ALA A N 1
ATOM 1640 C CA . ALA A 1 215 ? 6.097 8.904 -3.241 1.00 98.31 215 ALA A CA 1
ATOM 1641 C C . ALA A 1 215 ? 5.782 9.012 -4.746 1.00 98.31 215 ALA A C 1
ATOM 1643 O O . ALA A 1 215 ? 6.687 8.925 -5.577 1.00 98.31 215 ALA A O 1
ATOM 1644 N N . SER A 1 216 ? 4.517 9.264 -5.096 1.00 97.88 216 SER A N 1
ATOM 1645 C CA . SER A 1 216 ? 4.086 9.497 -6.480 1.00 97.88 216 SER A CA 1
ATOM 1646 C C . SER A 1 216 ? 4.632 10.817 -7.035 1.00 97.88 216 SER A C 1
ATOM 1648 O O . SER A 1 216 ? 5.106 10.852 -8.168 1.00 97.88 216 SER A O 1
ATOM 1650 N N . GLU A 1 217 ? 4.647 11.884 -6.232 1.00 97.75 217 GLU A N 1
ATOM 1651 C CA . GLU A 1 217 ? 5.289 13.158 -6.586 1.00 97.75 217 GLU A CA 1
ATOM 1652 C C . GLU A 1 217 ? 6.793 12.979 -6.841 1.00 97.75 217 GLU A C 1
ATOM 1654 O O . GLU A 1 217 ? 7.327 13.493 -7.823 1.00 97.75 217 GLU A O 1
ATOM 1659 N N . GLN A 1 218 ? 7.479 12.193 -6.003 1.00 98.06 218 GLN A N 1
ATOM 1660 C CA . GLN A 1 218 ? 8.895 11.870 -6.201 1.00 98.06 218 GLN A CA 1
ATOM 1661 C C . GLN A 1 218 ? 9.131 11.071 -7.491 1.00 98.06 218 GLN A C 1
ATOM 1663 O O . GLN A 1 218 ? 10.065 11.372 -8.237 1.00 98.06 218 GLN A O 1
ATOM 1668 N N . LEU A 1 219 ? 8.270 10.090 -7.791 1.00 96.88 219 LEU A N 1
ATOM 1669 C CA . LEU A 1 219 ? 8.321 9.319 -9.037 1.00 96.88 219 LEU A CA 1
ATOM 1670 C C . LEU A 1 219 ? 8.135 10.202 -10.283 1.00 96.88 219 LEU A C 1
ATOM 1672 O O . LEU A 1 219 ? 8.733 9.926 -11.323 1.00 96.88 219 LEU A O 1
ATOM 1676 N N . GLY A 1 220 ? 7.338 11.265 -10.168 1.00 93.88 220 GLY A N 1
ATOM 1677 C CA . GLY A 1 220 ? 7.101 12.253 -11.223 1.00 93.88 220 GLY A CA 1
ATOM 1678 C C . GLY A 1 220 ? 8.188 13.323 -11.370 1.00 93.88 220 GLY A C 1
ATOM 1679 O O . GLY A 1 220 ? 8.051 14.204 -12.210 1.00 93.88 220 GLY A O 1
ATOM 1680 N N . SER A 1 221 ? 9.259 13.286 -10.571 1.00 95.38 221 SER A N 1
ATOM 1681 C CA . SER A 1 221 ? 10.325 14.292 -10.633 1.00 95.38 221 SER A CA 1
ATOM 1682 C C . SER A 1 221 ? 11.119 14.233 -11.942 1.00 95.38 221 SER A C 1
ATOM 1684 O O . SER A 1 221 ? 11.400 13.154 -12.457 1.00 95.38 221 SER A O 1
ATOM 1686 N N . GLU A 1 222 ? 11.612 15.380 -12.413 1.00 91.62 222 GLU A N 1
ATOM 1687 C CA . GLU A 1 222 ? 12.571 15.474 -13.528 1.00 91.62 222 GLU A CA 1
ATOM 1688 C C . GLU A 1 222 ? 13.938 14.842 -13.198 1.00 91.62 222 GLU A C 1
ATOM 1690 O O . GLU A 1 222 ? 14.674 14.396 -14.083 1.00 91.62 222 GLU A O 1
ATOM 1695 N N . HIS A 1 223 ? 14.274 14.711 -11.911 1.00 92.94 223 HIS A N 1
ATOM 1696 C CA . HIS A 1 223 ? 15.551 14.161 -11.468 1.00 92.94 223 HIS A CA 1
ATOM 1697 C C . HIS A 1 223 ? 15.474 12.651 -11.224 1.00 92.94 223 HIS A C 1
ATOM 1699 O O . HIS A 1 223 ? 14.783 12.184 -10.320 1.00 92.94 223 HIS A O 1
ATOM 1705 N N . ALA A 1 224 ? 16.275 11.877 -11.964 1.00 93.38 224 ALA A N 1
ATOM 1706 C CA . ALA A 1 224 ? 16.294 10.414 -11.875 1.00 93.38 224 ALA A CA 1
ATOM 1707 C C . ALA A 1 224 ? 16.519 9.876 -10.447 1.00 93.38 224 ALA A C 1
ATOM 1709 O O . ALA A 1 224 ? 15.874 8.910 -10.052 1.00 93.38 224 ALA A O 1
ATOM 1710 N N . ALA A 1 225 ? 17.375 10.521 -9.647 1.00 95.31 225 ALA A N 1
ATOM 1711 C CA . ALA A 1 225 ? 17.614 10.123 -8.257 1.00 95.31 225 ALA A CA 1
ATOM 1712 C C . ALA A 1 225 ? 16.357 10.250 -7.375 1.00 95.31 225 ALA A C 1
ATOM 1714 O O . ALA A 1 225 ? 16.088 9.375 -6.553 1.00 95.31 225 ALA A O 1
ATOM 1715 N N . VAL A 1 226 ? 15.561 11.306 -7.575 1.00 97.38 226 VAL A N 1
ATOM 1716 C CA . VAL A 1 226 ? 14.294 11.510 -6.856 1.00 97.38 226 VAL A CA 1
ATOM 1717 C C . VAL A 1 226 ? 13.258 10.488 -7.323 1.00 97.38 226 VAL A C 1
ATOM 1719 O O . VAL A 1 226 ? 12.571 9.900 -6.492 1.00 97.38 226 VAL A O 1
ATOM 1722 N N . ARG A 1 227 ? 13.225 10.174 -8.626 1.00 97.00 227 ARG A N 1
ATOM 1723 C CA . ARG A 1 227 ? 12.370 9.099 -9.149 1.00 97.00 227 ARG A CA 1
ATOM 1724 C C . ARG A 1 227 ? 12.705 7.742 -8.541 1.00 97.00 227 ARG A C 1
ATOM 1726 O O . ARG A 1 227 ? 11.797 7.027 -8.135 1.00 97.00 227 ARG A O 1
ATOM 1733 N N . LEU A 1 228 ? 13.991 7.402 -8.425 1.00 97.94 228 LEU A N 1
ATOM 1734 C CA . LEU A 1 228 ? 14.441 6.169 -7.767 1.00 97.94 228 LEU A CA 1
ATOM 1735 C C . LEU A 1 228 ? 13.983 6.105 -6.305 1.00 97.94 228 LEU A C 1
ATOM 1737 O O . LEU A 1 228 ? 13.494 5.063 -5.868 1.00 97.94 228 LEU A O 1
ATOM 1741 N N . ALA A 1 229 ? 14.091 7.213 -5.565 1.00 98.06 229 ALA A N 1
ATOM 1742 C CA . ALA A 1 229 ? 13.569 7.294 -4.203 1.00 98.06 229 ALA A CA 1
ATOM 1743 C C . ALA A 1 229 ? 12.049 7.058 -4.167 1.00 98.06 229 ALA A C 1
ATOM 1745 O O . ALA A 1 229 ? 11.587 6.243 -3.370 1.00 98.06 229 ALA A O 1
ATOM 1746 N N . GLY A 1 230 ? 11.297 7.675 -5.085 1.00 98.38 230 GLY A N 1
ATOM 1747 C CA . GLY A 1 230 ? 9.853 7.476 -5.228 1.00 98.38 230 GLY A CA 1
ATOM 1748 C C . GLY A 1 230 ? 9.471 6.024 -5.528 1.00 98.38 230 GLY A C 1
ATOM 1749 O O . GLY A 1 230 ? 8.591 5.472 -4.872 1.00 98.38 230 GLY A O 1
ATOM 1750 N N . VAL A 1 231 ? 10.183 5.360 -6.448 1.00 98.44 231 VAL A N 1
ATOM 1751 C CA . VAL A 1 231 ? 9.987 3.932 -6.759 1.00 98.44 231 VAL A CA 1
ATOM 1752 C C . VAL A 1 231 ? 10.182 3.060 -5.512 1.00 98.44 231 VAL A C 1
ATOM 1754 O O . VAL A 1 231 ? 9.344 2.208 -5.213 1.00 98.44 231 VAL A O 1
ATOM 1757 N N . HIS A 1 232 ? 11.263 3.275 -4.760 1.00 98.44 232 HIS A N 1
ATOM 1758 C CA . HIS A 1 232 ? 11.524 2.524 -3.531 1.00 98.44 232 HIS A CA 1
ATOM 1759 C C . HIS A 1 232 ? 10.499 2.826 -2.429 1.00 98.44 232 HIS A C 1
ATOM 1761 O O . HIS A 1 232 ? 10.054 1.906 -1.741 1.00 98.44 232 HIS A O 1
ATOM 1767 N N . ALA A 1 233 ? 10.089 4.087 -2.281 1.00 98.50 233 ALA A N 1
ATOM 1768 C CA . ALA A 1 233 ? 9.074 4.494 -1.316 1.00 98.50 233 ALA A CA 1
ATOM 1769 C C . ALA A 1 233 ? 7.713 3.851 -1.619 1.00 98.50 233 ALA A C 1
ATOM 1771 O O . ALA A 1 233 ? 7.087 3.308 -0.712 1.00 98.50 233 ALA A O 1
ATOM 1772 N N . LEU A 1 234 ? 7.293 3.830 -2.888 1.00 98.56 234 LEU A N 1
ATOM 1773 C CA . LEU A 1 234 ? 6.093 3.118 -3.334 1.00 98.56 234 LEU A CA 1
ATOM 1774 C C . LEU A 1 234 ? 6.192 1.618 -3.032 1.00 98.56 234 LEU A C 1
ATOM 1776 O O . LEU A 1 234 ? 5.270 1.037 -2.465 1.00 98.56 234 LEU A O 1
ATOM 1780 N N . ALA A 1 235 ? 7.328 0.994 -3.346 1.00 97.69 235 ALA A N 1
ATOM 1781 C CA . ALA A 1 235 ? 7.529 -0.432 -3.109 1.00 97.69 235 ALA A CA 1
ATOM 1782 C C . ALA A 1 235 ? 7.420 -0.820 -1.626 1.00 97.69 235 ALA A C 1
ATOM 1784 O O . ALA A 1 235 ? 6.822 -1.848 -1.306 1.00 97.69 235 ALA A O 1
ATOM 1785 N N . HIS A 1 236 ? 7.980 -0.003 -0.730 1.00 97.00 236 HIS A N 1
ATOM 1786 C CA . HIS A 1 236 ? 7.833 -0.181 0.715 1.00 97.00 236 HIS A CA 1
ATOM 1787 C C . HIS A 1 236 ? 6.406 0.097 1.185 1.00 97.00 236 HIS A C 1
ATOM 1789 O O . HIS A 1 236 ? 5.866 -0.654 1.989 1.00 97.00 236 HIS A O 1
ATOM 1795 N N . LEU A 1 237 ? 5.755 1.122 0.635 1.00 97.12 237 LEU A N 1
ATOM 1796 C CA . LEU A 1 237 ? 4.375 1.450 0.973 1.00 97.12 237 LEU A CA 1
ATOM 1797 C C . LEU A 1 237 ? 3.405 0.302 0.650 1.00 97.12 237 LEU A C 1
ATOM 1799 O O . LEU A 1 237 ? 2.478 0.054 1.417 1.00 97.12 237 LEU A O 1
ATOM 1803 N N . ALA A 1 238 ? 3.633 -0.430 -0.442 1.00 97.00 238 ALA A N 1
ATOM 1804 C CA . ALA A 1 238 ? 2.865 -1.631 -0.764 1.00 97.00 238 ALA A CA 1
ATOM 1805 C C . ALA A 1 238 ? 3.079 -2.771 0.255 1.00 97.00 238 ALA A C 1
ATOM 1807 O O . ALA A 1 238 ? 2.136 -3.495 0.582 1.00 97.00 238 ALA A O 1
ATOM 1808 N N . ASP A 1 239 ? 4.286 -2.938 0.799 1.00 95.31 239 ASP A N 1
ATOM 1809 C CA . ASP A 1 239 ? 4.522 -3.950 1.844 1.00 95.31 239 ASP A CA 1
ATOM 1810 C C . ASP A 1 239 ? 3.899 -3.576 3.178 1.00 95.31 239 ASP A C 1
ATOM 1812 O O . ASP A 1 239 ? 3.460 -4.460 3.905 1.00 95.31 239 ASP A O 1
ATOM 1816 N N . ASP A 1 240 ? 3.830 -2.279 3.464 1.00 94.75 240 ASP A N 1
ATOM 1817 C CA . ASP A 1 240 ? 3.305 -1.737 4.716 1.00 94.75 240 ASP A CA 1
ATOM 1818 C C . ASP A 1 240 ? 1.801 -1.426 4.640 1.00 94.75 240 ASP A C 1
ATOM 1820 O O . ASP A 1 240 ? 1.220 -0.912 5.598 1.00 94.75 240 ASP A O 1
ATOM 1824 N N . ALA A 1 241 ? 1.140 -1.713 3.510 1.00 94.56 241 ALA A N 1
ATOM 1825 C CA . ALA A 1 241 ? -0.301 -1.508 3.375 1.00 94.56 241 ALA A CA 1
ATOM 1826 C C . ALA A 1 241 ? -1.070 -2.248 4.499 1.00 94.56 241 ALA A C 1
ATOM 1828 O O . ALA A 1 241 ? -0.674 -3.359 4.871 1.00 94.56 241 ALA A O 1
ATOM 1829 N N . PRO A 1 242 ? -2.158 -1.675 5.046 1.00 91.69 242 PRO A N 1
ATOM 1830 C CA . PRO A 1 242 ? -2.947 -2.321 6.092 1.00 91.69 242 PRO A CA 1
ATOM 1831 C C . PRO A 1 242 ? -3.440 -3.719 5.693 1.00 91.69 242 PRO A C 1
ATOM 1833 O O . PRO A 1 242 ? -3.754 -3.970 4.527 1.00 91.69 242 PRO A O 1
ATOM 1836 N N . GLU A 1 243 ? -3.534 -4.632 6.660 1.00 89.56 243 GLU A N 1
ATOM 1837 C CA . GLU A 1 243 ? -4.101 -5.963 6.422 1.00 89.56 243 GLU A CA 1
ATOM 1838 C C . GLU A 1 243 ? -5.546 -5.866 5.904 1.00 89.56 243 GLU A C 1
ATOM 1840 O O . GLU A 1 243 ? -6.314 -4.987 6.294 1.00 89.56 243 GLU A O 1
ATOM 1845 N N . GLY A 1 244 ? -5.907 -6.745 4.965 1.00 90.12 244 GLY A N 1
ATOM 1846 C CA . GLY A 1 244 ? -7.216 -6.725 4.305 1.00 90.12 244 GLY A CA 1
ATOM 1847 C C . GLY A 1 244 ? -7.380 -5.654 3.217 1.00 90.12 244 GLY A C 1
ATOM 1848 O O . GLY A 1 244 ? -8.418 -5.623 2.559 1.00 90.12 244 GLY A O 1
ATOM 1849 N N . ARG A 1 245 ? -6.370 -4.805 2.977 1.00 92.19 245 ARG A N 1
ATOM 1850 C CA . ARG A 1 245 ? -6.380 -3.756 1.941 1.00 92.19 245 ARG A CA 1
ATOM 1851 C C . ARG A 1 245 ? -5.500 -4.099 0.743 1.00 92.19 245 ARG A C 1
ATOM 1853 O O . ARG A 1 245 ? -4.628 -3.338 0.328 1.00 92.19 245 ARG A O 1
ATOM 1860 N N . GLU A 1 246 ? -5.755 -5.265 0.159 1.00 94.62 246 GLU A N 1
ATOM 1861 C CA . GLU A 1 246 ? -5.056 -5.741 -1.043 1.00 94.62 246 GLU A CA 1
ATOM 1862 C C . GLU A 1 246 ? -5.271 -4.824 -2.263 1.00 94.62 246 GLU A C 1
ATOM 1864 O O . GLU A 1 246 ? -4.449 -4.810 -3.181 1.00 94.62 246 GLU A O 1
ATOM 1869 N N . ASP A 1 247 ? -6.338 -4.017 -2.247 1.00 95.44 247 ASP A N 1
ATOM 1870 C CA . ASP A 1 247 ? -6.610 -2.960 -3.224 1.00 95.44 247 ASP A CA 1
ATOM 1871 C C . ASP A 1 247 ? -5.500 -1.899 -3.261 1.00 95.44 247 ASP A C 1
ATOM 1873 O O . ASP A 1 247 ? -5.131 -1.424 -4.334 1.00 95.44 247 ASP A O 1
ATOM 1877 N N . LEU A 1 248 ? -4.908 -1.571 -2.109 1.00 96.19 248 LEU A N 1
ATOM 1878 C CA . LEU A 1 248 ? -3.832 -0.583 -2.014 1.00 96.19 248 LEU A CA 1
ATOM 1879 C C . LEU A 1 248 ? -2.508 -1.110 -2.579 1.00 96.19 248 LEU A C 1
ATOM 1881 O O . LEU A 1 248 ? -1.761 -0.367 -3.213 1.00 96.19 248 LEU A O 1
ATOM 1885 N N . VAL A 1 249 ? -2.233 -2.404 -2.394 1.00 97.62 249 VAL A N 1
ATOM 1886 C CA . VAL A 1 249 ? -1.070 -3.071 -3.001 1.00 97.62 249 VAL A CA 1
ATOM 1887 C C . VAL A 1 249 ? -1.208 -3.070 -4.525 1.00 97.62 249 VAL A C 1
ATOM 1889 O O . VAL A 1 249 ? -0.260 -2.719 -5.227 1.00 97.62 249 VAL A O 1
ATOM 1892 N N . GLN A 1 250 ? -2.401 -3.402 -5.036 1.00 98.00 250 GLN A N 1
ATOM 1893 C CA . GLN A 1 250 ? -2.688 -3.352 -6.471 1.00 98.00 250 GLN A CA 1
ATOM 1894 C C . GLN A 1 250 ? -2.511 -1.935 -7.031 1.00 98.00 250 GLN A C 1
ATOM 1896 O O . GLN A 1 250 ? -1.852 -1.773 -8.050 1.00 98.00 250 GLN A O 1
ATOM 1901 N N . MET A 1 251 ? -3.010 -0.910 -6.334 1.00 97.88 251 MET A N 1
ATOM 1902 C CA . MET A 1 251 ? -2.872 0.490 -6.748 1.00 97.88 251 MET A CA 1
ATOM 1903 C C . MET A 1 251 ? -1.407 0.907 -6.937 1.00 97.88 251 MET A C 1
ATOM 1905 O O . MET A 1 251 ? -1.071 1.562 -7.923 1.00 97.88 251 MET A O 1
ATOM 1909 N N . VAL A 1 252 ? -0.514 0.516 -6.023 1.00 98.38 252 VAL A N 1
ATOM 1910 C CA . VAL A 1 252 ? 0.923 0.798 -6.164 1.00 98.38 252 VAL A CA 1
ATOM 1911 C C . VAL A 1 252 ? 1.515 0.078 -7.378 1.00 98.38 252 VAL A C 1
ATOM 1913 O O . VAL A 1 252 ? 2.261 0.685 -8.148 1.00 98.38 252 VAL A O 1
ATOM 1916 N N . ILE A 1 253 ? 1.174 -1.200 -7.570 1.00 98.44 253 ILE A N 1
ATOM 1917 C CA . ILE A 1 253 ? 1.618 -1.977 -8.736 1.00 98.44 253 ILE A CA 1
ATOM 1918 C C . ILE A 1 253 ? 1.143 -1.313 -10.031 1.00 98.44 253 ILE A C 1
ATOM 1920 O O . ILE A 1 253 ? 1.933 -1.185 -10.967 1.00 98.44 253 ILE A O 1
ATOM 1924 N N . ASP A 1 254 ? -0.099 -0.830 -10.070 1.00 98.50 254 ASP A N 1
ATOM 1925 C CA . ASP A 1 254 ? -0.677 -0.154 -11.230 1.00 98.50 254 ASP A CA 1
ATOM 1926 C C . ASP A 1 254 ? 0.072 1.141 -11.565 1.00 98.50 254 ASP A C 1
ATOM 1928 O O . ASP A 1 254 ? 0.333 1.398 -12.739 1.00 98.50 254 ASP A O 1
ATOM 1932 N N . VAL A 1 255 ? 0.482 1.927 -10.560 1.00 98.44 255 VAL A N 1
ATOM 1933 C CA . VAL A 1 255 ? 1.309 3.134 -10.758 1.00 98.44 255 VAL A CA 1
ATOM 1934 C C . VAL A 1 255 ? 2.690 2.781 -11.306 1.00 98.44 255 VAL A C 1
ATOM 1936 O O . VAL A 1 255 ? 3.153 3.408 -12.259 1.00 98.44 255 VAL A O 1
ATOM 1939 N N . LEU A 1 256 ? 3.344 1.758 -10.756 1.00 98.44 256 LEU A N 1
ATOM 1940 C CA . LEU A 1 256 ? 4.649 1.304 -11.241 1.00 98.44 256 LEU A CA 1
ATOM 1941 C C . LEU A 1 256 ? 4.563 0.768 -12.680 1.00 98.44 256 LEU A C 1
ATOM 1943 O O . LEU A 1 256 ? 5.405 1.090 -13.520 1.00 98.44 256 LEU A O 1
ATOM 1947 N N . CYS A 1 257 ? 3.512 0.011 -12.995 1.00 98.25 257 CYS A N 1
ATOM 1948 C CA . CYS A 1 257 ? 3.230 -0.462 -14.347 1.00 98.25 257 CYS A CA 1
ATOM 1949 C C . CYS A 1 257 ? 2.880 0.700 -15.291 1.00 98.25 257 CYS A C 1
ATOM 1951 O O . CYS A 1 257 ? 3.341 0.737 -16.427 1.00 98.25 257 CYS A O 1
ATOM 1953 N N . ALA A 1 258 ? 2.107 1.692 -14.839 1.00 97.69 258 ALA A N 1
ATOM 1954 C CA . ALA A 1 258 ? 1.833 2.917 -15.592 1.00 97.69 258 ALA A CA 1
ATOM 1955 C C . ALA A 1 258 ? 3.113 3.686 -15.920 1.00 97.69 258 ALA A C 1
ATOM 1957 O O . ALA A 1 258 ? 3.296 4.095 -17.062 1.00 97.69 258 ALA A O 1
ATOM 1958 N N . TYR A 1 259 ? 4.035 3.800 -14.965 1.00 96.75 259 TYR A N 1
ATOM 1959 C CA . TYR A 1 259 ? 5.327 4.435 -15.194 1.00 96.75 259 TYR A CA 1
ATOM 1960 C C . TYR A 1 259 ? 6.137 3.726 -16.291 1.00 96.75 259 TYR A C 1
ATOM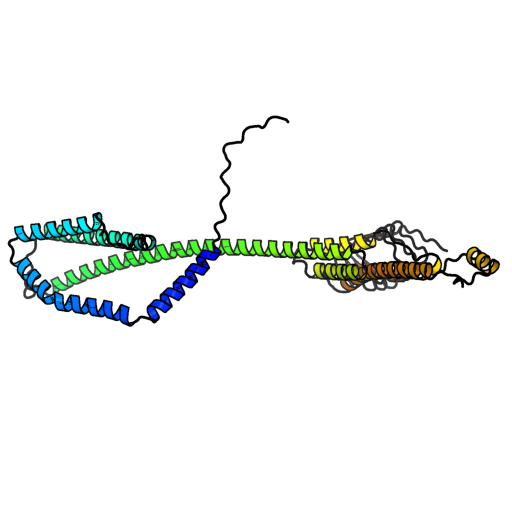 1962 O O . TYR A 1 259 ? 6.711 4.377 -17.161 1.00 96.75 259 TYR A O 1
ATOM 1970 N N . LEU A 1 260 ? 6.140 2.387 -16.319 1.00 96.38 260 LEU A N 1
ATOM 1971 C CA . LEU A 1 260 ? 6.801 1.624 -17.388 1.00 96.38 260 LEU A CA 1
ATOM 1972 C C . LEU A 1 260 ? 6.155 1.822 -18.770 1.00 96.38 260 LEU A C 1
ATOM 1974 O O . LEU A 1 260 ? 6.841 1.676 -19.786 1.00 96.38 260 LEU A O 1
ATOM 1978 N N . ARG A 1 261 ? 4.866 2.167 -18.813 1.00 95.12 261 ARG A N 1
ATOM 1979 C CA . ARG A 1 261 ? 4.101 2.428 -20.042 1.00 95.12 261 ARG A CA 1
ATOM 1980 C C . ARG A 1 261 ? 4.238 3.863 -20.560 1.00 95.12 261 ARG A C 1
ATOM 1982 O O . ARG A 1 261 ? 3.775 4.146 -21.661 1.00 95.12 261 ARG A O 1
ATOM 1989 N N . MET A 1 262 ? 4.867 4.759 -19.797 1.00 92.06 262 MET A N 1
ATOM 1990 C CA . MET A 1 262 ? 5.190 6.109 -20.270 1.00 92.06 262 MET A CA 1
ATOM 1991 C C . MET A 1 262 ? 6.091 6.060 -21.516 1.00 92.06 262 MET A C 1
ATOM 1993 O O . MET A 1 262 ? 6.820 5.073 -21.683 1.00 92.06 262 MET A O 1
ATOM 1997 N N . PRO A 1 263 ? 6.065 7.108 -22.370 1.00 85.56 263 PRO A N 1
ATOM 1998 C CA . PRO A 1 263 ? 6.877 7.173 -23.579 1.00 85.56 263 PRO A CA 1
ATOM 1999 C C . PRO A 1 263 ? 8.332 6.780 -23.322 1.00 85.56 263 PRO A C 1
ATOM 2001 O O . PRO A 1 263 ? 8.953 7.215 -22.351 1.00 85.56 263 PRO A O 1
ATOM 2004 N N . TYR A 1 264 ? 8.846 5.908 -24.183 1.00 80.06 264 TYR A N 1
ATOM 2005 C CA . TYR A 1 264 ? 10.218 5.434 -24.123 1.00 80.06 264 TYR A CA 1
ATOM 2006 C C . TYR A 1 264 ? 11.060 6.210 -25.127 1.00 80.06 264 TYR A C 1
ATOM 2008 O O . TYR A 1 264 ? 10.832 6.099 -26.332 1.00 80.06 264 TYR A O 1
ATOM 2016 N N . ASP A 1 265 ? 12.052 6.937 -24.623 1.00 77.25 265 ASP A N 1
ATOM 2017 C CA . ASP A 1 265 ? 13.080 7.547 -25.456 1.00 77.25 265 ASP A CA 1
ATOM 2018 C C . ASP A 1 265 ? 14.168 6.504 -25.740 1.00 77.25 265 ASP A C 1
ATOM 2020 O O . ASP A 1 265 ? 14.864 6.073 -24.811 1.00 77.25 265 ASP A O 1
ATOM 2024 N N . PRO A 1 266 ? 14.310 6.036 -26.995 1.00 71.88 266 PRO A N 1
ATOM 2025 C CA . PRO A 1 266 ? 15.337 5.066 -27.335 1.00 71.88 266 PRO A CA 1
ATOM 2026 C C . PRO A 1 266 ? 16.733 5.673 -27.178 1.00 71.88 266 PRO A C 1
ATOM 2028 O O . PRO A 1 266 ? 16.889 6.892 -27.291 1.00 71.88 266 PRO A O 1
ATOM 2031 N N . PRO A 1 267 ? 17.772 4.837 -26.987 1.00 68.94 267 PRO A N 1
ATOM 2032 C CA . PRO A 1 267 ? 19.142 5.324 -26.961 1.00 68.94 267 PRO A CA 1
ATOM 2033 C C . PRO A 1 267 ? 19.417 6.179 -28.212 1.00 68.94 267 PRO A C 1
ATOM 2035 O O . PRO A 1 267 ? 18.977 5.805 -29.312 1.00 68.94 267 PRO A O 1
ATOM 2038 N N . PRO A 1 268 ? 20.109 7.326 -28.090 1.00 68.31 268 PRO A N 1
ATOM 2039 C CA . PRO A 1 268 ? 20.344 8.188 -29.243 1.00 68.31 268 PRO A CA 1
ATOM 2040 C C . PRO A 1 268 ? 21.109 7.420 -30.331 1.00 68.31 268 PRO A C 1
ATOM 2042 O O . PRO A 1 268 ? 21.958 6.583 -30.015 1.00 68.31 268 PRO A O 1
ATOM 2045 N N . LYS A 1 269 ? 20.795 7.673 -31.611 1.00 63.41 269 LYS A N 1
ATOM 2046 C CA . LYS A 1 269 ? 21.291 6.882 -32.761 1.00 63.41 269 LYS A CA 1
ATOM 2047 C C . LYS A 1 269 ? 22.813 6.697 -32.753 1.00 63.41 269 LYS A C 1
ATOM 2049 O O . LYS A 1 269 ? 23.295 5.586 -32.937 1.00 63.41 269 LYS A O 1
ATOM 2054 N N . ARG A 1 270 ? 23.550 7.757 -32.401 1.00 61.84 270 ARG A N 1
ATOM 2055 C CA . ARG A 1 270 ? 25.019 7.774 -32.281 1.00 61.84 270 ARG A CA 1
ATOM 2056 C C . ARG A 1 270 ? 25.587 6.719 -31.315 1.00 61.84 270 ARG A C 1
ATOM 2058 O O . ARG A 1 270 ? 26.758 6.374 -31.408 1.00 61.84 270 ARG A O 1
ATOM 2065 N N . TRP A 1 271 ? 24.772 6.201 -30.394 1.00 62.12 271 TRP A N 1
ATOM 2066 C CA . TRP A 1 271 ? 25.160 5.216 -29.376 1.00 62.12 271 TRP A CA 1
ATOM 2067 C C . TRP A 1 271 ? 24.545 3.834 -29.595 1.00 62.12 271 TRP A C 1
ATOM 2069 O O . TRP A 1 271 ? 24.858 2.914 -28.841 1.00 62.12 271 TRP A O 1
ATOM 2079 N N . ARG A 1 272 ? 23.650 3.684 -30.581 1.00 55.81 272 ARG A N 1
ATOM 2080 C CA . ARG A 1 272 ? 22.946 2.423 -30.841 1.00 55.81 272 ARG A CA 1
ATOM 2081 C C . ARG A 1 272 ? 23.782 1.395 -31.598 1.00 55.81 272 ARG A C 1
ATOM 2083 O O . ARG A 1 272 ? 23.421 0.229 -31.597 1.00 55.81 272 ARG A O 1
ATOM 2090 N N . GLY A 1 273 ? 24.896 1.810 -32.203 1.00 53.91 273 GLY A N 1
ATOM 2091 C CA . GLY A 1 273 ? 25.630 0.965 -33.149 1.00 53.91 273 GLY A CA 1
ATOM 2092 C C . GLY A 1 273 ? 24.903 0.795 -34.490 1.00 53.91 273 GLY A C 1
ATOM 2093 O O . GLY A 1 273 ? 25.444 0.143 -35.371 1.00 53.91 273 GLY A O 1
ATOM 2094 N N . ASP A 1 274 ? 23.736 1.431 -34.655 1.00 46.81 274 ASP A N 1
ATOM 2095 C CA . ASP A 1 274 ? 22.912 1.473 -35.871 1.00 46.81 274 ASP A CA 1
ATOM 2096 C C . ASP A 1 274 ? 23.421 2.528 -36.874 1.00 46.81 274 ASP A C 1
ATOM 2098 O O . ASP A 1 274 ? 22.617 3.163 -37.553 1.00 46.81 274 ASP A O 1
ATOM 2102 N N . LEU A 1 275 ? 24.733 2.787 -36.927 1.00 51.94 275 LEU A N 1
ATOM 2103 C CA . LEU A 1 275 ? 25.277 3.502 -38.081 1.00 51.94 275 LEU A CA 1
ATOM 2104 C C . LEU A 1 275 ? 25.137 2.529 -39.245 1.00 51.94 275 LEU A C 1
ATOM 2106 O O . LEU A 1 275 ? 25.748 1.456 -39.235 1.00 51.94 275 LEU A O 1
ATOM 2110 N N . ASP A 1 276 ? 24.266 2.849 -40.193 1.00 51.41 276 ASP A N 1
ATOM 2111 C CA . ASP A 1 276 ? 24.195 2.063 -41.410 1.00 51.41 276 ASP A CA 1
ATOM 2112 C C . ASP A 1 276 ? 25.529 2.191 -42.175 1.00 51.41 276 ASP A C 1
ATOM 2114 O O . ASP A 1 276 ? 26.358 3.071 -41.925 1.00 51.41 276 ASP A O 1
ATOM 2118 N N . GLY A 1 277 ? 25.800 1.258 -43.090 1.00 50.31 277 GLY A N 1
ATOM 2119 C CA . GLY A 1 277 ? 27.045 1.292 -43.863 1.00 50.31 277 GLY A CA 1
ATOM 2120 C C . GLY A 1 277 ? 27.212 2.576 -44.690 1.00 50.31 277 GLY A C 1
ATOM 2121 O O . GLY A 1 277 ? 28.328 2.870 -45.108 1.00 50.31 277 GLY A O 1
ATOM 2122 N N . GLN A 1 278 ? 26.131 3.338 -44.911 1.00 54.62 278 GLN A N 1
ATOM 2123 C CA . GLN A 1 278 ? 26.165 4.633 -45.587 1.00 54.62 278 GLN A CA 1
ATOM 2124 C C . GLN A 1 278 ? 26.654 5.745 -44.655 1.00 54.62 278 GLN A C 1
ATOM 2126 O O . GLN A 1 278 ? 27.544 6.478 -45.067 1.00 54.62 278 GLN A O 1
ATOM 2131 N N . ASP A 1 279 ? 26.187 5.810 -43.406 1.00 52.59 279 ASP A N 1
ATOM 2132 C CA . ASP A 1 279 ? 26.635 6.774 -42.393 1.00 52.59 279 ASP A CA 1
ATOM 2133 C C . ASP A 1 279 ? 28.144 6.631 -42.108 1.00 52.59 279 ASP A C 1
ATOM 2135 O O . ASP A 1 279 ? 28.857 7.619 -41.924 1.00 52.59 279 ASP A O 1
ATOM 2139 N N . ILE A 1 280 ? 28.658 5.392 -42.102 1.00 53.47 280 ILE A N 1
ATOM 2140 C CA . ILE A 1 280 ? 30.093 5.107 -41.918 1.00 53.47 280 ILE A CA 1
ATOM 2141 C C . ILE A 1 280 ? 30.891 5.494 -43.173 1.00 53.47 280 ILE A C 1
ATOM 2143 O O . ILE A 1 280 ? 31.939 6.127 -43.059 1.00 53.47 280 ILE A O 1
ATOM 2147 N N . ALA A 1 281 ? 30.394 5.154 -44.367 1.00 52.62 281 ALA A N 1
ATOM 2148 C CA . ALA A 1 281 ? 31.059 5.473 -45.631 1.00 52.62 281 ALA A CA 1
ATOM 2149 C C . ALA A 1 281 ? 31.068 6.981 -45.933 1.00 52.62 281 ALA A C 1
ATOM 2151 O O . ALA A 1 281 ? 32.036 7.488 -46.496 1.00 52.62 281 ALA A O 1
ATOM 2152 N N . GLU A 1 282 ? 30.017 7.707 -45.549 1.00 55.59 282 GLU A N 1
ATOM 2153 C CA . GLU A 1 282 ? 29.927 9.160 -45.689 1.00 55.59 282 GLU A CA 1
ATOM 2154 C C . GLU A 1 282 ? 30.872 9.868 -44.706 1.00 55.59 282 GLU A C 1
ATOM 2156 O O . GLU A 1 282 ? 31.588 10.779 -45.120 1.00 55.59 282 GLU A O 1
ATOM 2161 N N . ALA A 1 283 ? 30.980 9.387 -43.459 1.00 53.28 283 ALA A N 1
ATOM 2162 C CA . ALA A 1 283 ? 31.948 9.884 -42.474 1.00 53.28 283 ALA A CA 1
ATOM 2163 C C . ALA A 1 283 ? 33.417 9.604 -42.870 1.00 53.28 283 ALA A C 1
ATOM 2165 O O . ALA A 1 283 ? 34.293 10.452 -42.683 1.00 53.28 283 ALA A O 1
ATOM 2166 N N . GLU A 1 284 ? 33.705 8.440 -43.464 1.00 53.06 284 GLU A N 1
ATOM 2167 C CA . GLU A 1 284 ? 35.037 8.115 -43.996 1.00 53.06 284 GLU A CA 1
ATOM 2168 C C . GLU A 1 284 ? 35.380 8.936 -45.252 1.00 53.06 284 GLU A C 1
ATOM 2170 O O . GLU A 1 284 ? 36.525 9.369 -45.407 1.00 53.06 284 GLU A O 1
ATOM 2175 N N . ALA A 1 285 ? 34.403 9.207 -46.127 1.00 54.19 285 ALA A N 1
ATOM 2176 C CA . ALA A 1 285 ? 34.593 9.997 -47.345 1.00 54.19 285 ALA A CA 1
ATOM 2177 C C . ALA A 1 285 ? 34.822 11.497 -47.074 1.00 54.19 285 ALA A C 1
ATOM 2179 O O . ALA A 1 285 ? 35.537 12.153 -47.835 1.00 54.19 285 ALA A O 1
ATOM 2180 N N . THR A 1 286 ? 34.253 12.046 -45.998 1.00 57.81 286 THR A N 1
ATOM 2181 C CA . THR A 1 286 ? 34.454 13.445 -45.574 1.00 57.81 286 THR A CA 1
ATOM 2182 C C . THR A 1 286 ? 35.662 13.641 -44.651 1.00 57.81 286 THR A C 1
ATOM 2184 O O . THR A 1 286 ? 36.042 14.782 -44.379 1.00 57.81 286 THR A O 1
ATOM 2187 N N . GLY A 1 287 ? 36.312 12.561 -44.200 1.00 48.56 287 GLY A N 1
ATOM 2188 C CA . GLY A 1 287 ? 37.422 12.627 -43.245 1.00 48.56 287 GLY A CA 1
ATOM 2189 C C . GLY A 1 287 ? 36.982 12.993 -41.822 1.00 48.56 287 GLY A C 1
ATOM 2190 O O . GLY A 1 287 ? 37.802 13.438 -41.012 1.00 48.56 287 GLY A O 1
ATOM 2191 N N . GLU A 1 288 ? 35.701 12.810 -41.495 1.00 48.72 288 GLU A N 1
ATOM 2192 C CA . GLU A 1 288 ? 35.183 12.970 -40.143 1.00 48.72 288 GLU A CA 1
ATOM 2193 C C . GLU A 1 288 ? 35.553 11.742 -39.303 1.00 48.72 288 GLU A C 1
ATOM 2195 O O . GLU A 1 288 ? 34.974 10.664 -39.395 1.00 48.72 288 GLU A O 1
ATOM 2200 N N . THR A 1 289 ? 36.527 11.907 -38.407 1.00 47.41 289 THR A N 1
ATOM 2201 C CA . THR A 1 289 ? 36.657 10.995 -37.263 1.00 47.41 289 THR A CA 1
ATOM 2202 C C . THR A 1 289 ? 35.301 10.953 -36.538 1.00 47.41 289 THR A C 1
ATOM 2204 O O . THR A 1 289 ? 34.747 12.010 -36.249 1.00 47.41 289 THR A O 1
ATOM 2207 N N . LEU A 1 290 ? 34.769 9.766 -36.196 1.00 54.19 290 LEU A N 1
ATOM 2208 C CA . LEU A 1 290 ? 33.449 9.581 -35.534 1.00 54.19 290 LEU A CA 1
ATOM 2209 C C . LEU A 1 290 ? 33.274 10.371 -34.207 1.00 54.19 290 LEU A C 1
ATOM 2211 O O . LEU A 1 290 ? 32.174 10.492 -33.651 1.00 54.19 290 LEU A O 1
ATOM 2215 N N . LEU A 1 291 ? 34.364 10.947 -33.700 1.00 53.06 291 LEU A N 1
ATOM 2216 C CA . LEU A 1 291 ? 34.378 12.136 -32.853 1.00 53.06 291 LEU A CA 1
ATOM 2217 C C . LEU A 1 291 ? 35.015 13.289 -33.653 1.00 53.06 291 LEU A C 1
ATOM 2219 O O . LEU A 1 291 ? 36.229 13.253 -33.871 1.00 53.06 291 LEU A O 1
ATOM 2223 N N . PRO A 1 292 ? 34.239 14.300 -34.084 1.00 48.41 292 PRO A N 1
ATOM 2224 C CA . PRO A 1 292 ? 34.778 15.414 -34.845 1.00 48.41 292 PRO A CA 1
ATOM 2225 C C . PRO A 1 292 ? 35.869 16.111 -34.033 1.00 48.41 292 PRO A C 1
ATOM 2227 O O . PRO A 1 292 ? 35.640 16.518 -32.889 1.00 48.41 292 PRO A O 1
ATOM 2230 N N . SER A 1 293 ? 37.054 16.286 -34.619 1.00 53.12 293 SER A N 1
ATOM 2231 C CA . SER A 1 293 ? 38.153 17.041 -33.991 1.00 53.12 293 SER A CA 1
ATOM 2232 C C . SER A 1 293 ? 37.813 18.534 -33.798 1.00 53.12 293 SER A C 1
ATOM 2234 O O . SER A 1 293 ? 38.562 19.259 -33.151 1.00 53.12 293 SER A O 1
ATOM 2236 N N . ASN A 1 294 ? 36.659 18.981 -34.310 1.00 55.34 294 ASN A N 1
ATOM 2237 C CA . ASN A 1 294 ? 36.064 20.307 -34.139 1.00 55.34 294 ASN A CA 1
ATOM 2238 C C . ASN A 1 294 ? 34.792 20.316 -33.257 1.00 55.34 294 ASN A C 1
ATOM 2240 O O . ASN A 1 294 ? 34.096 21.329 -33.250 1.00 55.34 294 ASN A O 1
ATOM 2244 N N . THR A 1 295 ? 34.481 19.240 -32.515 1.00 61.88 295 THR A N 1
ATOM 2245 C CA . THR A 1 295 ? 33.296 19.216 -31.633 1.00 61.88 295 THR A CA 1
ATOM 2246 C C . THR A 1 295 ? 33.392 20.355 -30.620 1.00 61.88 295 THR A C 1
ATOM 2248 O O . THR A 1 295 ? 34.334 20.423 -29.822 1.00 61.88 295 THR A O 1
ATOM 2251 N N . SER A 1 296 ? 32.416 21.257 -30.632 1.00 68.12 296 SER A N 1
ATOM 2252 C CA . SER A 1 296 ? 32.384 22.373 -29.696 1.00 68.12 296 SER A CA 1
ATOM 2253 C C . SER A 1 296 ? 32.218 21.864 -28.258 1.00 68.12 296 SER A C 1
ATOM 2255 O O . SER A 1 296 ? 31.559 20.856 -27.988 1.00 68.12 296 SER A O 1
ATOM 2257 N N . LEU A 1 297 ? 32.774 22.591 -27.282 1.00 68.50 297 LEU A N 1
ATOM 2258 C CA . LEU A 1 297 ? 32.569 22.271 -25.861 1.00 68.50 297 LEU A CA 1
ATOM 2259 C C . LEU A 1 297 ? 31.082 22.244 -25.472 1.00 68.50 297 LEU A C 1
ATOM 2261 O O . LEU A 1 297 ? 30.725 21.588 -24.494 1.00 68.50 297 LEU A O 1
ATOM 2265 N N . GLN A 1 298 ? 30.234 22.963 -26.210 1.00 69.38 298 GLN A N 1
ATOM 2266 C CA . GLN A 1 298 ? 28.794 22.983 -25.995 1.00 69.38 298 GLN A CA 1
ATOM 2267 C C . GLN A 1 298 ? 28.153 21.662 -26.438 1.00 69.38 298 GLN A C 1
ATOM 2269 O O . GLN A 1 298 ? 27.500 21.015 -25.627 1.00 69.38 298 GLN A O 1
ATOM 2274 N N . GLU A 1 299 ? 28.461 21.177 -27.643 1.00 70.25 299 GLU A N 1
ATOM 2275 C CA . GLU A 1 299 ? 27.982 19.875 -28.127 1.00 70.25 299 GLU A CA 1
ATOM 2276 C C . GLU A 1 299 ? 28.438 18.717 -27.229 1.00 70.25 299 GLU A C 1
ATOM 2278 O O . GLU A 1 299 ? 27.672 17.790 -26.972 1.00 70.25 299 GLU A O 1
ATOM 2283 N N . VAL A 1 300 ? 29.666 18.750 -26.692 1.00 66.50 300 VAL A N 1
ATOM 2284 C CA . VAL A 1 300 ? 30.128 17.725 -25.733 1.00 66.50 300 VAL A CA 1
ATOM 2285 C C . VAL A 1 300 ? 29.291 17.741 -24.449 1.00 66.50 300 VAL A C 1
ATOM 2287 O O . VAL A 1 300 ? 28.956 16.680 -23.911 1.00 66.50 300 VAL A O 1
ATOM 2290 N N . LYS A 1 301 ? 28.946 18.930 -23.939 1.00 67.75 301 LYS A N 1
ATOM 2291 C CA . LYS A 1 301 ? 28.104 19.076 -22.741 1.00 67.75 301 LYS A CA 1
ATOM 2292 C C . LYS A 1 301 ? 26.679 18.598 -22.997 1.00 67.75 301 LYS A C 1
ATOM 2294 O O . LYS A 1 301 ? 26.147 17.877 -22.154 1.00 67.75 301 LYS A O 1
ATOM 2299 N N . ASP A 1 302 ? 26.111 18.934 -24.148 1.00 72.94 302 ASP A N 1
ATOM 2300 C CA . ASP A 1 302 ? 24.741 18.570 -24.512 1.00 72.94 302 ASP A CA 1
ATOM 2301 C C . ASP A 1 302 ? 24.617 17.049 -24.707 1.00 72.94 302 ASP A C 1
ATOM 2303 O O . ASP A 1 302 ? 23.770 16.414 -24.078 1.00 72.94 302 ASP A O 1
ATOM 2307 N N . ASN A 1 303 ? 25.567 16.425 -25.419 1.00 73.62 303 ASN A N 1
ATOM 2308 C CA . ASN A 1 303 ? 25.659 14.963 -25.543 1.00 73.62 303 ASN A CA 1
ATOM 2309 C C . ASN A 1 303 ? 25.791 14.269 -24.176 1.00 73.62 303 ASN A C 1
ATOM 2311 O O . ASN A 1 303 ? 25.212 13.208 -23.930 1.00 73.62 303 ASN A O 1
ATOM 2315 N N . ARG A 1 304 ? 26.574 14.853 -23.258 1.00 72.94 304 ARG A N 1
ATOM 2316 C CA . ARG A 1 304 ? 26.720 14.319 -21.899 1.00 72.94 304 ARG A CA 1
ATOM 2317 C C . ARG A 1 304 ? 25.409 14.420 -21.120 1.00 72.94 304 ARG A C 1
ATOM 2319 O O . ARG A 1 304 ? 25.070 13.470 -20.414 1.00 72.94 304 ARG A O 1
ATOM 2326 N N . ALA A 1 305 ? 24.701 15.542 -21.216 1.00 79.12 305 ALA A N 1
ATOM 2327 C CA . ALA A 1 305 ? 23.429 15.751 -20.535 1.00 79.12 305 ALA A CA 1
ATOM 2328 C C . ALA A 1 305 ? 22.361 14.766 -21.032 1.00 79.12 305 ALA A C 1
ATOM 2330 O O . ALA A 1 305 ? 21.732 14.095 -20.214 1.00 79.12 305 ALA A O 1
ATOM 2331 N N . GLU A 1 306 ? 22.237 14.594 -22.349 1.00 79.75 306 GLU A N 1
ATOM 2332 C CA . GLU A 1 306 ? 21.325 13.629 -22.972 1.00 79.75 306 GLU A CA 1
ATOM 2333 C C . GLU A 1 306 ? 21.642 12.190 -22.533 1.00 79.75 306 GLU A C 1
ATOM 2335 O O . GLU A 1 306 ? 20.759 11.449 -22.097 1.00 79.75 306 GLU A O 1
ATOM 2340 N N . ARG A 1 307 ? 22.926 11.803 -22.538 1.00 78.25 307 ARG A N 1
ATOM 2341 C CA . ARG A 1 307 ? 23.356 10.468 -22.096 1.00 78.25 307 ARG A CA 1
ATOM 2342 C C . ARG A 1 307 ? 23.035 10.208 -20.627 1.00 78.25 307 ARG A C 1
ATOM 2344 O O . ARG A 1 307 ? 22.640 9.094 -20.275 1.00 78.25 307 ARG A O 1
ATOM 2351 N N . LEU A 1 308 ? 23.225 11.203 -19.761 1.00 82.44 308 LEU A N 1
ATOM 2352 C CA . LEU A 1 308 ? 22.890 11.101 -18.340 1.00 82.44 308 LEU A CA 1
ATOM 2353 C C . LEU A 1 308 ? 21.376 11.027 -18.122 1.00 82.44 308 LEU A C 1
ATOM 2355 O O . LEU A 1 308 ? 20.937 10.236 -17.290 1.00 82.44 308 LEU A O 1
ATOM 2359 N N . ALA A 1 309 ? 20.588 11.790 -18.881 1.00 84.50 309 ALA A N 1
ATOM 2360 C CA . ALA A 1 309 ? 19.130 11.737 -18.837 1.00 84.50 309 ALA A CA 1
ATOM 2361 C C . ALA A 1 309 ? 18.604 10.359 -19.269 1.00 84.50 309 ALA A C 1
ATOM 2363 O O . ALA A 1 309 ? 17.847 9.735 -18.522 1.00 84.50 309 ALA A O 1
ATOM 2364 N N . PHE A 1 310 ? 19.090 9.840 -20.404 1.00 85.38 310 PHE A N 1
ATOM 2365 C CA . PHE A 1 310 ? 18.757 8.503 -20.899 1.00 85.38 310 PHE A CA 1
ATOM 2366 C C . PHE A 1 310 ? 19.140 7.419 -19.885 1.00 85.38 310 PHE A C 1
ATOM 2368 O O . PHE A 1 310 ? 18.305 6.604 -19.497 1.00 85.38 310 PHE A O 1
ATOM 2375 N N . SER A 1 311 ? 20.386 7.442 -19.395 1.00 85.88 311 SER A N 1
ATOM 2376 C CA . SER A 1 311 ? 20.863 6.462 -18.410 1.00 85.88 311 SER A CA 1
ATOM 2377 C C . SER A 1 311 ? 20.036 6.531 -17.127 1.00 85.88 311 SER A C 1
ATOM 2379 O O . SER A 1 311 ? 19.594 5.507 -16.623 1.00 85.88 311 SER A O 1
ATOM 2381 N N . GLY A 1 312 ? 19.751 7.735 -16.627 1.00 89.62 312 GLY A N 1
ATOM 2382 C CA . GLY A 1 312 ? 18.947 7.928 -15.426 1.00 89.62 312 GLY A CA 1
ATOM 2383 C C . GLY A 1 312 ? 17.514 7.412 -15.571 1.00 89.62 312 GLY A C 1
ATOM 2384 O O . GLY A 1 312 ? 17.010 6.751 -14.667 1.00 89.62 312 GLY A O 1
ATOM 2385 N N . LEU A 1 313 ? 16.849 7.674 -16.700 1.00 89.31 313 LEU A N 1
ATOM 2386 C CA . LEU A 1 313 ? 15.512 7.138 -16.971 1.00 89.31 313 LEU A CA 1
ATOM 2387 C C . LEU A 1 313 ? 15.533 5.609 -17.085 1.00 89.31 313 LEU A C 1
ATOM 2389 O O . LEU A 1 313 ? 14.685 4.932 -16.497 1.00 89.31 313 LEU A O 1
ATOM 2393 N N . ARG A 1 314 ? 16.527 5.068 -17.793 1.00 90.88 314 ARG A N 1
ATOM 2394 C CA . ARG A 1 314 ? 16.726 3.627 -17.943 1.00 90.88 314 ARG A CA 1
ATOM 2395 C C . ARG A 1 314 ? 16.915 2.938 -16.592 1.00 90.88 314 ARG A C 1
ATOM 2397 O O . ARG A 1 314 ? 16.232 1.954 -16.320 1.00 90.88 314 ARG A O 1
ATOM 2404 N N . GLU A 1 315 ? 17.751 3.489 -15.714 1.00 93.56 315 GLU A N 1
ATOM 2405 C CA . GLU A 1 315 ? 17.972 2.946 -14.367 1.00 93.56 315 GLU A CA 1
ATOM 2406 C C . GLU A 1 315 ? 16.692 2.928 -13.518 1.00 93.56 315 GLU A C 1
ATOM 2408 O O . GLU A 1 315 ? 16.439 1.959 -12.797 1.00 93.56 315 GLU A O 1
ATOM 2413 N N . VAL A 1 316 ? 15.840 3.956 -13.628 1.00 96.19 316 VAL A N 1
ATOM 2414 C CA . VAL A 1 316 ? 14.542 3.982 -12.930 1.00 96.19 316 VAL A CA 1
ATOM 2415 C C . VAL A 1 316 ? 13.643 2.855 -13.437 1.00 96.19 316 VAL A C 1
ATOM 2417 O O . VAL A 1 316 ? 13.136 2.072 -12.634 1.00 96.19 316 VAL A O 1
ATOM 2420 N N . ARG A 1 317 ? 13.484 2.716 -14.760 1.00 95.50 317 ARG A N 1
ATOM 2421 C CA . ARG A 1 317 ? 12.650 1.662 -15.369 1.00 95.50 317 ARG A CA 1
ATOM 2422 C C . ARG A 1 317 ? 13.139 0.261 -14.993 1.00 95.50 317 ARG A C 1
ATOM 2424 O O . ARG A 1 317 ? 12.345 -0.585 -14.584 1.00 95.50 317 ARG A O 1
ATOM 2431 N N . HIS A 1 318 ? 14.450 0.027 -15.059 1.00 94.94 318 HIS A N 1
ATOM 2432 C CA . HIS A 1 318 ? 15.060 -1.255 -14.682 1.00 94.94 318 HIS A CA 1
ATOM 2433 C C . HIS A 1 318 ? 14.897 -1.537 -13.189 1.00 94.94 318 HIS A C 1
ATOM 2435 O O . HIS A 1 318 ? 14.659 -2.680 -12.801 1.00 94.94 318 HIS A O 1
ATOM 2441 N N . THR A 1 319 ? 14.944 -0.501 -12.350 1.00 97.69 319 THR A N 1
ATOM 2442 C CA . THR A 1 319 ? 14.671 -0.623 -10.915 1.00 97.69 319 THR A CA 1
ATOM 2443 C C . THR A 1 319 ? 13.224 -1.017 -10.636 1.00 97.69 319 THR A C 1
ATOM 2445 O O . THR A 1 319 ? 13.005 -1.896 -9.805 1.00 97.69 319 THR A O 1
ATOM 2448 N N . VAL A 1 320 ? 12.245 -0.456 -11.355 1.00 98.00 320 VAL A N 1
ATOM 2449 C CA . VAL A 1 320 ? 10.837 -0.876 -11.233 1.00 98.00 320 VAL A CA 1
ATOM 2450 C C . VAL A 1 320 ? 10.681 -2.362 -11.569 1.00 98.00 320 VAL A C 1
ATOM 2452 O O . VAL A 1 320 ? 10.110 -3.112 -10.778 1.00 98.00 320 VAL A O 1
ATOM 2455 N N . ILE A 1 321 ? 11.241 -2.810 -12.699 1.00 97.06 321 ILE A N 1
ATOM 2456 C CA . ILE A 1 321 ? 11.187 -4.221 -13.120 1.00 97.06 321 ILE A CA 1
ATOM 2457 C C . ILE A 1 321 ? 11.847 -5.125 -12.071 1.00 97.06 321 ILE A C 1
ATOM 2459 O O . ILE A 1 321 ? 11.282 -6.151 -11.694 1.00 97.06 321 ILE A O 1
ATOM 2463 N N . ARG A 1 322 ? 13.022 -4.729 -11.568 1.00 97.31 322 ARG A N 1
ATOM 2464 C CA . ARG A 1 322 ? 13.759 -5.471 -10.540 1.00 97.31 322 ARG A CA 1
ATOM 2465 C C . ARG A 1 322 ? 12.959 -5.603 -9.246 1.00 97.31 322 ARG A C 1
ATOM 2467 O O . ARG A 1 322 ? 12.856 -6.706 -8.729 1.00 97.31 322 ARG A O 1
ATOM 2474 N N . ILE A 1 323 ? 12.356 -4.522 -8.750 1.00 97.75 323 ILE A N 1
ATOM 2475 C CA . ILE A 1 323 ? 11.528 -4.555 -7.533 1.00 97.75 323 ILE A CA 1
ATOM 2476 C C . ILE A 1 323 ? 10.336 -5.497 -7.699 1.00 97.75 323 ILE A C 1
ATOM 2478 O O . ILE A 1 323 ? 10.065 -6.296 -6.802 1.00 97.75 323 ILE A O 1
ATOM 2482 N N . ILE A 1 324 ? 9.651 -5.433 -8.846 1.00 97.62 324 ILE A N 1
ATOM 2483 C CA . ILE A 1 324 ? 8.552 -6.353 -9.156 1.00 97.62 324 ILE A CA 1
ATOM 2484 C C . ILE A 1 324 ? 9.061 -7.801 -9.117 1.00 97.62 324 ILE A C 1
ATOM 2486 O O . ILE A 1 324 ? 8.482 -8.639 -8.426 1.00 97.62 324 ILE A O 1
ATOM 2490 N N . GLY A 1 325 ? 10.174 -8.094 -9.796 1.00 96.62 325 GLY A N 1
ATOM 2491 C CA . GLY A 1 325 ? 10.789 -9.424 -9.799 1.00 96.62 325 GLY A CA 1
ATOM 2492 C C . GLY A 1 325 ? 11.158 -9.923 -8.399 1.00 96.62 325 GLY A C 1
ATOM 2493 O O . GLY A 1 325 ? 10.753 -11.019 -8.008 1.00 96.62 325 GLY A O 1
ATOM 2494 N N . ASP A 1 326 ? 11.858 -9.100 -7.616 1.00 96.50 326 ASP A N 1
ATOM 2495 C CA . ASP A 1 326 ? 12.330 -9.428 -6.266 1.00 96.50 326 ASP A CA 1
ATOM 2496 C C . ASP A 1 326 ? 11.168 -9.753 -5.310 1.00 96.50 326 ASP A C 1
ATOM 2498 O O . ASP A 1 326 ? 11.271 -10.652 -4.466 1.00 96.50 326 ASP A O 1
ATOM 2502 N N . ARG A 1 327 ? 10.035 -9.052 -5.441 1.00 96.38 327 ARG A N 1
ATOM 2503 C CA . ARG A 1 327 ? 8.843 -9.290 -4.612 1.00 96.38 327 ARG A CA 1
ATOM 2504 C C . ARG A 1 327 ? 8.036 -10.499 -5.037 1.00 96.38 327 ARG A C 1
ATOM 2506 O O . ARG A 1 327 ? 7.402 -11.119 -4.186 1.00 96.38 327 ARG A O 1
ATOM 2513 N N . LEU A 1 328 ? 8.094 -10.871 -6.309 1.00 96.81 328 LEU A N 1
ATOM 2514 C CA . LEU A 1 328 ? 7.457 -12.084 -6.813 1.00 96.81 328 LEU A CA 1
ATOM 2515 C C . LEU A 1 328 ? 8.297 -13.343 -6.560 1.00 96.81 328 LEU A C 1
ATOM 2517 O O . LEU A 1 328 ? 7.747 -14.448 -6.514 1.00 96.81 328 LEU A O 1
ATOM 2521 N N . LEU A 1 329 ? 9.610 -13.195 -6.354 1.00 94.88 329 LEU A N 1
ATOM 2522 C CA . LEU A 1 329 ? 10.501 -14.291 -5.967 1.00 94.88 329 LEU A CA 1
ATOM 2523 C C . LEU A 1 329 ? 10.116 -14.876 -4.598 1.00 94.88 329 LEU A C 1
ATOM 2525 O O . LEU A 1 329 ? 10.111 -16.092 -4.406 1.00 94.88 329 LEU A O 1
ATOM 2529 N N . LYS A 1 330 ? 9.755 -14.008 -3.648 1.00 90.88 330 LYS A N 1
ATOM 2530 C CA . LYS A 1 330 ? 9.313 -14.380 -2.296 1.00 90.88 330 LYS A CA 1
ATOM 2531 C C . LYS A 1 330 ? 7.795 -14.514 -2.230 1.00 90.88 330 LYS A C 1
ATOM 2533 O O . LYS A 1 330 ? 7.078 -14.024 -3.098 1.00 90.88 330 LYS A O 1
ATOM 2538 N N . ASP A 1 331 ? 7.304 -15.173 -1.185 1.00 92.12 331 ASP A N 1
ATOM 2539 C CA . ASP A 1 331 ? 5.872 -15.211 -0.901 1.00 92.12 331 ASP A CA 1
ATOM 2540 C C . ASP A 1 331 ? 5.438 -13.893 -0.252 1.00 92.12 331 ASP A C 1
ATOM 2542 O O . ASP A 1 331 ? 5.561 -13.702 0.954 1.00 92.12 331 ASP A O 1
ATOM 2546 N N . THR A 1 332 ? 5.052 -12.929 -1.087 1.00 94.50 332 THR A N 1
ATOM 2547 C CA . THR A 1 332 ? 4.654 -11.580 -0.664 1.00 94.50 332 THR A CA 1
ATOM 2548 C C . THR A 1 332 ? 3.251 -11.259 -1.160 1.00 94.50 332 THR A C 1
ATOM 2550 O O . THR A 1 332 ? 2.736 -11.913 -2.065 1.00 94.50 332 THR A O 1
ATOM 2553 N N . ARG A 1 333 ? 2.655 -10.178 -0.647 1.00 94.88 333 ARG A N 1
ATOM 2554 C CA . ARG A 1 333 ? 1.335 -9.686 -1.088 1.00 94.88 333 ARG A CA 1
ATOM 2555 C C . ARG A 1 333 ? 1.285 -9.196 -2.543 1.00 94.88 333 ARG A C 1
ATOM 2557 O O . ARG A 1 333 ? 0.207 -8.894 -3.053 1.00 94.88 333 ARG A O 1
ATOM 2564 N N . TRP A 1 334 ? 2.437 -9.136 -3.217 1.00 96.94 334 TRP A N 1
ATOM 2565 C CA . TRP A 1 334 ? 2.543 -8.865 -4.653 1.00 96.94 334 TRP A CA 1
ATOM 2566 C C . TRP A 1 334 ? 2.124 -10.074 -5.499 1.00 96.94 334 TRP A C 1
ATOM 2568 O O . TRP A 1 334 ? 1.750 -9.920 -6.659 1.00 96.94 334 TRP A O 1
ATOM 2578 N N . ARG A 1 335 ? 2.153 -11.283 -4.926 1.00 95.31 335 ARG A N 1
ATOM 2579 C CA . ARG A 1 335 ? 1.527 -12.470 -5.519 1.00 95.31 335 ARG A CA 1
ATOM 2580 C C . ARG A 1 335 ? 0.004 -12.324 -5.500 1.00 95.31 335 ARG A C 1
ATOM 2582 O O . ARG A 1 335 ? -0.551 -11.610 -4.668 1.00 95.31 335 ARG A O 1
ATOM 2589 N N . GLY A 1 336 ? -0.689 -12.954 -6.444 1.00 94.75 336 GLY A N 1
ATOM 2590 C CA . GLY A 1 336 ? -2.134 -12.754 -6.612 1.00 94.75 336 GLY A CA 1
ATOM 2591 C C . GLY A 1 336 ? -2.526 -11.473 -7.357 1.00 94.75 336 GLY A C 1
ATOM 2592 O O . GLY A 1 336 ? -3.706 -11.297 -7.646 1.00 94.75 336 GLY A O 1
ATOM 2593 N N . LYS A 1 337 ? -1.583 -10.562 -7.642 1.00 97.25 337 LYS A N 1
ATOM 2594 C CA . LYS A 1 337 ? -1.864 -9.233 -8.210 1.00 97.25 337 LYS A CA 1
ATOM 2595 C C . LYS A 1 337 ? -1.777 -9.208 -9.731 1.00 97.25 337 LYS A C 1
ATOM 2597 O O . LYS A 1 337 ? -1.139 -10.058 -10.350 1.00 97.25 337 LYS A O 1
ATOM 2602 N N . ASN A 1 338 ? -2.443 -8.222 -10.323 1.00 97.81 338 ASN A N 1
ATOM 2603 C CA . ASN A 1 338 ? -2.416 -7.981 -11.759 1.00 97.81 338 ASN A CA 1
ATOM 2604 C C . ASN A 1 338 ? -1.197 -7.134 -12.133 1.00 97.81 338 ASN A C 1
ATOM 2606 O O . ASN A 1 338 ? -0.874 -6.176 -11.434 1.00 97.81 338 ASN A O 1
ATOM 2610 N N . PHE A 1 339 ? -0.567 -7.456 -13.259 1.00 98.00 339 PHE A N 1
ATOM 2611 C CA . PHE A 1 339 ? 0.571 -6.728 -13.808 1.00 98.00 339 PHE A CA 1
ATOM 2612 C C . PHE A 1 339 ? 0.292 -6.372 -15.268 1.00 98.00 339 PHE A C 1
ATOM 2614 O O . PHE A 1 339 ? 0.136 -7.256 -16.114 1.00 98.00 339 PHE A O 1
ATOM 2621 N N . ASP A 1 340 ? 0.212 -5.075 -15.561 1.00 97.81 340 ASP A N 1
ATOM 2622 C CA . ASP A 1 340 ? -0.050 -4.563 -16.906 1.00 97.81 340 ASP A CA 1
ATOM 2623 C C . ASP A 1 340 ? 1.218 -3.970 -17.530 1.00 97.81 340 ASP A C 1
ATOM 2625 O O . ASP A 1 340 ? 1.528 -2.791 -17.364 1.00 97.81 340 ASP A O 1
ATOM 2629 N N . PHE A 1 341 ? 1.941 -4.796 -18.281 1.00 97.12 341 PHE A N 1
ATOM 2630 C CA . PHE A 1 341 ? 3.086 -4.384 -19.090 1.00 97.12 341 PHE A CA 1
ATOM 2631 C C . PHE A 1 341 ? 2.700 -4.108 -20.550 1.00 97.12 341 PHE A C 1
ATOM 2633 O O . PHE A 1 341 ? 3.562 -4.140 -21.432 1.00 97.12 341 PHE A O 1
ATOM 2640 N N . SER A 1 342 ? 1.421 -3.845 -20.834 1.00 96.06 342 SER A N 1
ATOM 2641 C CA . SER A 1 342 ? 0.971 -3.616 -22.207 1.00 96.06 342 SER A CA 1
ATOM 2642 C C . SER A 1 342 ? 1.631 -2.373 -22.805 1.00 96.06 342 SER A C 1
ATOM 2644 O O . SER A 1 342 ? 1.658 -1.316 -22.179 1.00 96.06 342 SER A O 1
ATOM 2646 N N . GLY A 1 343 ? 2.174 -2.488 -24.017 1.00 94.19 343 GLY A N 1
ATOM 2647 C CA . GLY A 1 343 ? 2.870 -1.398 -24.709 1.00 94.19 343 GLY A CA 1
ATOM 2648 C C . GLY A 1 343 ? 4.232 -1.016 -24.118 1.00 94.19 343 GLY A C 1
ATOM 2649 O O . GLY A 1 343 ? 4.862 -0.080 -24.607 1.00 94.19 343 GLY A O 1
ATOM 2650 N N . VAL A 1 344 ? 4.713 -1.710 -23.079 1.00 95.44 344 VAL A N 1
ATOM 2651 C CA . VAL A 1 344 ? 6.013 -1.411 -22.468 1.00 95.44 344 VAL A CA 1
ATOM 2652 C C . VAL A 1 344 ? 7.138 -1.746 -23.443 1.00 95.44 344 VAL A C 1
ATOM 2654 O O . VAL A 1 344 ? 7.210 -2.853 -23.979 1.00 95.44 344 VAL A O 1
ATOM 2657 N N . VAL A 1 345 ? 8.061 -0.801 -23.628 1.00 93.12 345 VAL A N 1
ATOM 2658 C CA . VAL A 1 345 ? 9.341 -1.061 -24.293 1.00 93.12 345 VAL A CA 1
ATOM 2659 C C . VAL A 1 345 ? 10.341 -1.577 -23.262 1.00 93.12 345 VAL A C 1
ATOM 2661 O O . VAL A 1 345 ? 10.698 -0.868 -22.313 1.00 93.12 345 VAL A O 1
ATOM 2664 N N . PHE A 1 346 ? 10.770 -2.821 -23.449 1.00 92.25 346 PHE A N 1
ATOM 2665 C CA . PHE A 1 346 ? 11.802 -3.483 -22.669 1.00 92.25 346 PHE A CA 1
ATOM 2666 C C . PHE A 1 346 ? 13.143 -3.425 -23.412 1.00 92.25 346 PHE A C 1
ATOM 2668 O O . PHE A 1 346 ? 13.311 -4.038 -24.467 1.00 92.25 346 PHE A O 1
ATOM 2675 N N . ASP A 1 347 ? 14.113 -2.737 -22.811 1.00 89.69 347 ASP A N 1
ATOM 2676 C CA . ASP A 1 347 ? 15.519 -2.654 -23.240 1.00 89.69 347 ASP A CA 1
ATOM 2677 C C . ASP A 1 347 ? 16.466 -3.411 -22.274 1.00 89.69 347 ASP A C 1
ATOM 2679 O O . ASP A 1 347 ? 17.649 -3.091 -22.086 1.00 89.69 347 ASP A O 1
ATOM 2683 N N . GLY A 1 348 ? 15.890 -4.412 -21.606 1.00 88.75 348 GLY A N 1
ATOM 2684 C CA . GLY A 1 348 ? 16.495 -5.278 -20.603 1.00 88.75 348 GLY A CA 1
ATOM 2685 C C . GLY A 1 348 ? 15.619 -5.424 -19.356 1.00 88.75 348 GLY A C 1
ATOM 2686 O O . GLY A 1 348 ? 14.688 -4.654 -19.126 1.00 88.75 348 GLY A O 1
ATOM 2687 N N . GLY A 1 349 ? 15.896 -6.452 -18.558 1.00 91.38 349 GLY A N 1
ATOM 2688 C CA . GLY A 1 349 ? 15.177 -6.697 -17.310 1.00 91.38 349 GLY A CA 1
ATOM 2689 C C . GLY A 1 349 ? 15.356 -8.122 -16.802 1.00 91.38 349 GLY A C 1
ATOM 2690 O O . GLY A 1 349 ? 15.617 -9.052 -17.566 1.00 91.38 349 GLY A O 1
ATOM 2691 N N . ASN A 1 350 ? 15.208 -8.313 -15.494 1.00 92.31 350 ASN A N 1
ATOM 2692 C CA . ASN A 1 350 ? 15.316 -9.629 -14.881 1.00 92.31 350 ASN A CA 1
ATOM 2693 C C . ASN A 1 350 ? 14.072 -9.932 -14.044 1.00 92.31 350 ASN A C 1
ATOM 2695 O O . ASN A 1 350 ? 13.864 -9.325 -13.000 1.00 92.31 350 ASN A O 1
ATOM 2699 N N . LEU A 1 351 ? 13.281 -10.898 -14.506 1.00 94.94 351 LEU A N 1
ATOM 2700 C CA . LEU A 1 351 ? 12.131 -11.466 -13.799 1.00 94.94 351 LEU A CA 1
ATOM 2701 C C . LEU A 1 351 ? 12.348 -12.964 -13.527 1.00 94.94 351 LEU A C 1
ATOM 2703 O O . LEU A 1 351 ? 11.393 -13.727 -13.356 1.00 94.94 351 LEU A O 1
ATOM 2707 N N . SER A 1 352 ? 13.611 -13.403 -13.502 1.00 93.94 352 SER A N 1
ATOM 2708 C CA . SER A 1 352 ? 13.954 -14.807 -13.289 1.00 93.94 352 SER A CA 1
ATOM 2709 C C . SER A 1 352 ? 13.496 -15.272 -11.909 1.00 93.94 352 SER A C 1
ATOM 2711 O O . SER A 1 352 ? 13.742 -14.605 -10.908 1.00 93.94 352 SER A O 1
ATOM 2713 N N . GLY A 1 353 ? 12.844 -16.431 -11.848 1.00 94.75 353 GLY A N 1
ATOM 2714 C CA . GLY A 1 353 ? 12.311 -16.996 -10.609 1.00 94.75 353 GLY A CA 1
ATOM 2715 C C . GLY A 1 353 ? 11.069 -16.286 -10.063 1.00 94.75 353 GLY A C 1
ATOM 2716 O O . GLY A 1 353 ? 10.560 -16.698 -9.025 1.00 94.75 353 GLY A O 1
ATOM 2717 N N . ALA A 1 354 ? 10.554 -15.245 -10.728 1.00 96.62 354 ALA A N 1
ATOM 2718 C CA . ALA A 1 354 ? 9.329 -14.576 -10.300 1.00 96.62 354 ALA A CA 1
ATOM 2719 C C . ALA A 1 354 ? 8.125 -15.534 -10.363 1.00 96.62 354 ALA A C 1
ATOM 2721 O O . ALA A 1 354 ? 7.986 -16.313 -11.308 1.00 96.62 354 ALA A O 1
ATOM 2722 N N . HIS A 1 355 ? 7.250 -15.484 -9.357 1.00 96.38 355 HIS A N 1
ATOM 2723 C CA . HIS A 1 355 ? 6.013 -16.264 -9.317 1.00 96.38 355 HIS A CA 1
ATOM 2724 C C . HIS A 1 355 ? 4.798 -15.349 -9.509 1.00 96.38 355 HIS A C 1
ATOM 2726 O O . HIS A 1 355 ? 4.284 -14.762 -8.556 1.00 96.38 355 HIS A O 1
ATOM 2732 N N . PHE A 1 356 ? 4.308 -15.268 -10.739 1.00 95.25 356 PHE A N 1
ATOM 2733 C CA . PHE A 1 356 ? 3.029 -14.649 -11.060 1.00 95.25 356 PHE A CA 1
ATOM 2734 C C . PHE A 1 356 ? 1.914 -15.653 -10.760 1.00 95.25 356 PHE A C 1
ATOM 2736 O O . PHE A 1 356 ? 1.835 -16.707 -11.385 1.00 95.25 356 PHE A O 1
ATOM 2743 N N . THR A 1 357 ? 1.076 -15.361 -9.772 1.00 93.81 357 THR A N 1
ATOM 2744 C CA . THR A 1 357 ? 0.034 -16.280 -9.285 1.00 93.81 357 THR A CA 1
ATOM 2745 C C . THR A 1 357 ? -1.319 -15.581 -9.303 1.00 93.81 357 THR A C 1
ATOM 2747 O O . THR A 1 357 ? -1.375 -14.422 -8.907 1.00 93.81 357 THR A O 1
ATOM 2750 N N . GLY A 1 358 ? -2.386 -16.251 -9.748 1.00 87.88 358 GLY A N 1
ATOM 2751 C CA . GLY A 1 358 ? -3.797 -15.825 -9.693 1.00 87.88 358 GLY A CA 1
ATOM 2752 C C . GLY A 1 358 ? -4.184 -14.624 -10.571 1.00 87.88 358 GLY A C 1
ATOM 2753 O O . GLY A 1 358 ? -5.172 -14.673 -11.302 1.00 87.88 358 GLY A O 1
ATOM 2754 N N . GLY A 1 359 ? -3.415 -13.539 -10.506 1.00 91.44 359 GLY A N 1
ATOM 2755 C CA . GLY A 1 359 ? -3.659 -12.302 -11.236 1.00 91.44 359 GLY A CA 1
ATOM 2756 C C . GLY A 1 359 ? -3.340 -12.392 -12.728 1.00 91.44 359 GLY A C 1
ATOM 2757 O O . GLY A 1 359 ? -2.661 -13.301 -13.213 1.00 91.44 359 GLY A O 1
ATOM 2758 N N . ARG A 1 360 ? -3.849 -11.418 -13.482 1.00 95.12 360 ARG A N 1
ATOM 2759 C CA . ARG A 1 360 ? -3.583 -11.246 -14.913 1.00 95.12 360 ARG A CA 1
ATOM 2760 C C . ARG A 1 360 ? -2.201 -10.639 -15.130 1.00 95.12 360 ARG A C 1
ATOM 2762 O O . ARG A 1 360 ? -1.869 -9.641 -14.499 1.00 95.12 360 ARG A O 1
ATOM 2769 N N . VAL A 1 361 ? -1.454 -11.166 -16.094 1.00 96.75 361 VAL A N 1
ATOM 2770 C CA . VAL A 1 361 ? -0.202 -10.575 -16.578 1.00 96.75 361 VAL A CA 1
ATOM 2771 C C . VAL A 1 361 ? -0.348 -10.263 -18.064 1.00 96.75 361 VAL A C 1
ATOM 2773 O O . VAL A 1 361 ? -0.556 -11.169 -18.869 1.00 96.75 361 VAL A O 1
ATOM 2776 N N . SER A 1 362 ? -0.275 -8.989 -18.437 1.00 96.25 362 SER A N 1
ATOM 2777 C CA . SER A 1 362 ? -0.377 -8.560 -19.836 1.00 96.25 362 SER A CA 1
ATOM 2778 C C . SER A 1 362 ? 0.959 -8.038 -20.339 1.00 96.25 362 SER A C 1
ATOM 2780 O O . SER A 1 362 ? 1.538 -7.152 -19.721 1.00 96.25 362 SER A O 1
ATOM 2782 N N . PHE A 1 363 ? 1.414 -8.558 -21.472 1.00 95.00 363 PHE A N 1
ATOM 2783 C CA . PHE A 1 363 ? 2.513 -8.036 -22.284 1.00 95.00 363 PHE A CA 1
ATOM 2784 C C . PHE A 1 363 ? 1.997 -7.600 -23.663 1.00 95.00 363 PHE A C 1
ATOM 2786 O O . PHE A 1 363 ? 2.745 -7.585 -24.641 1.00 95.00 363 PHE A O 1
ATOM 2793 N N . ASP A 1 364 ? 0.706 -7.283 -23.766 1.00 95.12 364 ASP A N 1
ATOM 2794 C CA . ASP A 1 364 ? 0.077 -6.983 -25.047 1.00 95.12 364 ASP A CA 1
ATOM 2795 C C . ASP A 1 364 ? 0.694 -5.731 -25.685 1.00 95.12 364 ASP A C 1
ATOM 2797 O O . ASP A 1 364 ? 0.766 -4.671 -25.067 1.00 95.12 364 ASP A O 1
ATOM 2801 N N . GLY A 1 365 ? 1.165 -5.827 -26.926 1.00 93.50 365 GLY A N 1
ATOM 2802 C CA . GLY A 1 365 ? 1.856 -4.723 -27.600 1.00 93.50 365 GLY A CA 1
ATOM 2803 C C . GLY A 1 365 ? 3.230 -4.368 -27.015 1.00 93.50 365 GLY A C 1
ATOM 2804 O O . GLY A 1 365 ? 3.798 -3.349 -27.406 1.00 93.50 365 GLY A O 1
ATOM 2805 N N . ALA A 1 366 ? 3.756 -5.141 -26.057 1.00 94.06 366 ALA A N 1
ATOM 2806 C CA . ALA A 1 366 ? 5.080 -4.892 -25.493 1.00 94.06 366 ALA A CA 1
ATOM 2807 C C . ALA A 1 366 ? 6.174 -5.103 -26.550 1.00 94.06 366 ALA A C 1
ATOM 2809 O O . ALA A 1 366 ? 6.074 -5.997 -27.392 1.00 94.06 366 ALA A O 1
ATOM 2810 N N . LYS A 1 367 ? 7.236 -4.296 -26.488 1.00 91.94 367 LYS A N 1
ATOM 2811 C CA . LYS A 1 367 ? 8.342 -4.331 -27.454 1.00 91.94 367 LYS A CA 1
ATOM 2812 C C . LYS A 1 367 ? 9.643 -4.720 -26.773 1.00 91.94 367 LYS A C 1
ATOM 2814 O O . LYS A 1 367 ? 10.089 -4.033 -25.859 1.00 91.94 367 LYS A O 1
ATOM 2819 N N . PHE A 1 368 ? 10.283 -5.779 -27.248 1.00 89.06 368 PHE A N 1
ATOM 2820 C CA . PHE A 1 368 ? 11.584 -6.256 -26.780 1.00 89.06 368 PHE A CA 1
ATOM 2821 C C . PHE A 1 368 ? 12.663 -5.807 -27.772 1.00 89.06 368 PHE A C 1
ATOM 2823 O O . PHE A 1 368 ? 12.991 -6.514 -28.730 1.00 89.06 368 PHE A O 1
ATOM 2830 N N . THR A 1 369 ? 13.158 -4.581 -27.584 1.00 83.50 369 THR A N 1
ATOM 2831 C CA . THR A 1 369 ? 13.960 -3.859 -28.589 1.00 83.50 369 THR A CA 1
ATOM 2832 C C . THR A 1 369 ? 15.450 -4.154 -28.491 1.00 83.50 369 THR A C 1
ATOM 2834 O O . THR A 1 369 ? 16.101 -4.346 -29.510 1.00 83.50 369 THR A O 1
ATOM 2837 N N . SER A 1 370 ? 16.005 -4.207 -27.280 1.00 76.81 370 SER A N 1
ATOM 2838 C CA . SER A 1 370 ? 17.426 -4.492 -27.052 1.00 76.81 370 SER A CA 1
ATOM 2839 C C . SER A 1 370 ? 17.667 -5.059 -25.650 1.00 76.81 370 SER A C 1
ATOM 2841 O O . SER A 1 370 ? 16.760 -5.142 -24.822 1.00 76.81 370 SER A O 1
ATOM 2843 N N . GLY A 1 371 ? 18.895 -5.501 -25.375 1.00 78.00 371 GLY A N 1
ATOM 2844 C CA . GLY A 1 371 ? 19.239 -6.104 -24.089 1.00 78.00 371 GLY A CA 1
ATOM 2845 C C . GLY A 1 371 ? 18.648 -7.504 -23.889 1.00 78.00 371 GLY A C 1
ATOM 2846 O O . GLY A 1 371 ? 18.115 -8.133 -24.803 1.00 78.00 371 GLY A O 1
ATOM 2847 N N . THR A 1 372 ? 18.813 -8.039 -22.679 1.00 85.75 372 THR A N 1
ATOM 2848 C CA . THR A 1 372 ? 18.281 -9.357 -22.300 1.00 85.75 372 THR A CA 1
ATOM 2849 C C . THR A 1 372 ? 17.141 -9.180 -21.309 1.00 85.75 372 THR A C 1
ATOM 2851 O O . THR A 1 372 ? 17.336 -8.561 -20.261 1.00 85.75 372 THR A O 1
ATOM 2854 N N . VAL A 1 373 ? 15.976 -9.746 -21.627 1.00 91.31 373 VAL A N 1
ATOM 2855 C CA . VAL A 1 373 ? 14.858 -9.895 -20.690 1.00 91.31 373 VAL A CA 1
ATOM 2856 C C . VAL A 1 373 ? 14.753 -11.360 -20.292 1.00 91.31 373 VAL A C 1
ATOM 2858 O O . VAL A 1 373 ? 14.450 -12.228 -21.112 1.00 91.31 373 VAL A O 1
ATOM 2861 N N . SER A 1 374 ? 15.050 -11.657 -19.029 1.00 91.12 374 SER A N 1
ATOM 2862 C CA . SER A 1 374 ? 15.059 -13.035 -18.533 1.00 91.12 374 SER A CA 1
ATOM 2863 C C . SER A 1 374 ? 13.791 -13.360 -17.750 1.00 91.12 374 SER A C 1
ATOM 2865 O O . SER A 1 374 ? 13.529 -12.751 -16.714 1.00 91.12 374 SER A O 1
ATOM 2867 N N . PHE A 1 375 ? 13.074 -14.384 -18.214 1.00 91.56 375 PHE A N 1
ATOM 2868 C CA . PHE A 1 375 ? 11.995 -15.094 -17.518 1.00 91.56 375 PHE A CA 1
ATOM 2869 C C . PHE A 1 375 ? 12.444 -16.506 -17.101 1.00 91.56 375 PHE A C 1
ATOM 2871 O O . PHE A 1 375 ? 11.657 -17.457 -17.046 1.00 91.56 375 PHE A O 1
ATOM 2878 N N . ARG A 1 376 ? 13.750 -16.692 -16.864 1.00 93.25 376 ARG A N 1
ATOM 2879 C CA . ARG A 1 376 ? 14.295 -17.995 -16.473 1.00 93.25 376 ARG A CA 1
ATOM 2880 C C . ARG A 1 376 ? 13.645 -18.465 -15.171 1.00 93.25 376 ARG A C 1
ATOM 2882 O O . ARG A 1 376 ? 13.654 -17.733 -14.189 1.00 93.25 376 ARG A O 1
ATOM 2889 N N . ASN A 1 377 ? 13.153 -19.700 -15.128 1.00 94.00 377 ASN A N 1
ATOM 2890 C CA . ASN A 1 377 ? 12.483 -20.284 -13.957 1.00 94.00 377 ASN A CA 1
ATOM 2891 C C . ASN A 1 377 ? 11.266 -19.478 -13.449 1.00 94.00 377 ASN A C 1
ATOM 2893 O O . ASN A 1 377 ? 10.863 -19.638 -12.298 1.00 94.00 377 ASN A O 1
ATOM 2897 N N . THR A 1 378 ? 10.694 -18.589 -14.267 1.00 95.00 378 THR A N 1
ATOM 2898 C CA . THR A 1 378 ? 9.486 -17.835 -13.910 1.00 95.00 378 THR A CA 1
ATOM 2899 C C . THR A 1 378 ? 8.275 -18.765 -13.911 1.00 95.00 378 THR A C 1
ATOM 2901 O O . THR A 1 378 ? 8.124 -19.603 -14.801 1.00 95.00 378 THR A O 1
ATOM 2904 N N . LYS A 1 379 ? 7.393 -18.617 -12.924 1.00 94.38 379 LYS A N 1
ATOM 2905 C CA . LYS A 1 379 ? 6.151 -19.389 -12.830 1.00 94.38 379 LYS A CA 1
ATOM 2906 C C . LYS A 1 379 ? 4.957 -18.478 -13.051 1.00 94.38 379 LYS A C 1
ATOM 2908 O O . LYS A 1 379 ? 4.839 -17.459 -12.377 1.00 94.38 379 LYS A O 1
ATOM 2913 N N . PHE A 1 380 ? 4.071 -18.883 -13.946 1.00 91.38 380 PHE A N 1
ATOM 2914 C CA . PHE A 1 380 ? 2.765 -18.281 -14.164 1.00 91.38 380 PHE A CA 1
ATOM 2915 C C . PHE A 1 380 ? 1.705 -19.310 -13.771 1.00 91.38 380 PHE A C 1
ATOM 2917 O O . PHE A 1 380 ? 1.556 -20.324 -14.445 1.00 91.38 380 PHE A O 1
ATOM 2924 N N . VAL A 1 381 ? 1.010 -19.086 -12.658 1.00 91.75 381 VAL A N 1
ATOM 2925 C CA . VAL A 1 381 ? 0.087 -20.060 -12.055 1.00 91.75 381 VAL A CA 1
ATOM 2926 C C . VAL A 1 381 ? -1.286 -19.426 -11.864 1.00 91.75 381 VAL A C 1
ATOM 2928 O O . VAL A 1 381 ? -1.374 -18.346 -11.290 1.00 91.75 381 VAL A O 1
ATOM 2931 N N . GLY A 1 382 ? -2.375 -20.081 -12.264 1.00 79.94 382 GLY A N 1
ATOM 2932 C CA . GLY A 1 382 ? -3.722 -19.684 -11.818 1.00 79.94 382 GLY A CA 1
ATOM 2933 C C . GLY A 1 382 ? -4.297 -18.408 -12.449 1.00 79.94 382 GLY A C 1
ATOM 2934 O O . GLY A 1 382 ? -5.356 -17.956 -12.023 1.00 79.94 382 GLY A O 1
ATOM 2935 N N . GLY A 1 383 ? -3.601 -17.795 -13.414 1.00 84.31 383 GLY A N 1
ATOM 2936 C CA . GLY A 1 383 ? -3.935 -16.488 -13.991 1.00 84.31 383 GLY A CA 1
ATOM 2937 C C . GLY A 1 383 ? -3.888 -16.466 -15.520 1.00 84.31 383 GLY A C 1
ATOM 2938 O O . GLY A 1 383 ? -3.449 -17.418 -16.166 1.00 84.31 383 GLY A O 1
ATOM 2939 N N . ARG A 1 384 ? -4.355 -15.366 -16.125 1.00 91.19 384 ARG A N 1
ATOM 2940 C CA . ARG A 1 384 ? -4.260 -15.153 -17.580 1.00 91.19 384 ARG A CA 1
ATOM 2941 C C . ARG A 1 384 ? -2.956 -14.443 -17.920 1.00 91.19 384 ARG A C 1
ATOM 2943 O O . ARG A 1 384 ? -2.727 -13.351 -17.405 1.00 91.19 384 ARG A O 1
ATOM 2950 N N . VAL A 1 385 ? -2.174 -15.016 -18.830 1.00 92.88 385 VAL A N 1
ATOM 2951 C CA . VAL A 1 385 ? -0.975 -14.383 -19.390 1.00 92.88 385 VAL A CA 1
ATOM 2952 C C . VAL A 1 385 ? -1.198 -14.098 -20.871 1.00 92.88 385 VAL A C 1
ATOM 2954 O O . VAL A 1 385 ? -1.585 -14.994 -21.618 1.00 92.88 385 VAL A O 1
ATOM 2957 N N . SER A 1 386 ? -0.980 -12.858 -21.298 1.00 93.19 386 SER A N 1
ATOM 2958 C CA . SER A 1 386 ? -1.223 -12.434 -22.681 1.00 93.19 386 SER A CA 1
ATOM 2959 C C . SER A 1 386 ? 0.016 -11.783 -23.287 1.00 93.19 386 SER A C 1
ATOM 2961 O O . SER A 1 386 ? 0.671 -10.980 -22.628 1.00 93.19 386 SER A O 1
ATOM 2963 N N . PHE A 1 387 ? 0.336 -12.157 -24.525 1.00 91.12 387 PHE A N 1
ATOM 2964 C CA . PHE A 1 387 ? 1.429 -11.609 -25.337 1.00 91.12 387 PHE A CA 1
ATOM 2965 C C . PHE A 1 387 ? 0.918 -11.138 -26.709 1.00 91.12 387 PHE A C 1
ATOM 2967 O O . PHE A 1 387 ? 1.622 -11.242 -27.713 1.00 91.12 387 PHE A O 1
ATOM 2974 N N . ILE A 1 388 ? -0.333 -10.683 -26.789 1.00 92.00 388 ILE A N 1
ATOM 2975 C CA . ILE A 1 388 ? -0.976 -10.326 -28.056 1.00 92.00 388 ILE A CA 1
ATOM 2976 C C . ILE A 1 388 ? -0.313 -9.073 -28.632 1.00 92.00 388 ILE A C 1
ATOM 2978 O O . ILE A 1 388 ? -0.228 -8.039 -27.975 1.00 92.00 388 ILE A O 1
ATOM 2982 N N . ARG A 1 389 ? 0.126 -9.142 -29.888 1.00 91.38 389 ARG A N 1
ATOM 2983 C CA . ARG A 1 389 ? 0.898 -8.115 -30.604 1.00 91.38 389 ARG A CA 1
ATOM 2984 C C . ARG A 1 389 ? 2.226 -7.750 -29.933 1.00 91.38 389 ARG A C 1
ATOM 2986 O O . ARG A 1 389 ? 2.717 -6.645 -30.138 1.00 91.38 389 ARG A O 1
ATOM 2993 N N . ALA A 1 390 ? 2.808 -8.637 -29.126 1.00 91.38 390 ALA A N 1
ATOM 2994 C CA . ALA A 1 390 ? 4.163 -8.411 -28.630 1.00 91.38 390 ALA A CA 1
ATOM 2995 C C . ALA A 1 390 ? 5.172 -8.470 -29.796 1.00 91.38 390 ALA A C 1
ATOM 2997 O O . ALA A 1 390 ? 5.055 -9.323 -30.680 1.00 91.38 390 ALA A O 1
ATOM 2998 N N . GLU A 1 391 ? 6.157 -7.570 -29.792 1.00 89.38 391 GLU A N 1
ATOM 2999 C CA . GLU A 1 391 ? 7.175 -7.434 -30.842 1.00 89.38 391 GLU A CA 1
ATOM 3000 C C . GLU A 1 391 ? 8.569 -7.776 -30.296 1.00 89.38 391 GLU A C 1
ATOM 3002 O O . GLU A 1 391 ? 9.002 -7.229 -29.279 1.00 89.38 391 GLU A O 1
ATOM 3007 N N . PHE A 1 392 ? 9.305 -8.642 -30.995 1.00 83.75 392 PHE A N 1
ATOM 3008 C CA . PHE A 1 392 ? 10.694 -8.998 -30.678 1.00 83.75 392 PHE A CA 1
ATOM 3009 C C . PHE A 1 392 ? 11.593 -8.474 -31.804 1.00 83.75 392 PHE A C 1
ATOM 3011 O O . PHE A 1 392 ? 11.609 -9.058 -32.883 1.00 83.75 392 PHE A O 1
ATOM 3018 N N . ILE A 1 393 ? 12.276 -7.346 -31.564 1.00 75.44 393 ILE A N 1
ATOM 3019 C CA . ILE A 1 393 ? 12.932 -6.517 -32.605 1.00 75.44 393 ILE A CA 1
ATOM 3020 C C . ILE A 1 393 ? 14.472 -6.597 -32.519 1.00 75.44 393 ILE A C 1
ATOM 3022 O O . ILE A 1 393 ? 15.182 -6.076 -33.367 1.00 75.44 393 ILE A O 1
ATOM 3026 N N . GLY A 1 394 ? 15.015 -7.262 -31.496 1.00 69.00 394 GLY A N 1
ATOM 3027 C CA . GLY A 1 394 ? 16.469 -7.393 -31.308 1.00 69.00 394 GLY A CA 1
ATOM 3028 C C . GLY A 1 394 ? 16.899 -7.793 -29.894 1.00 69.00 394 GLY A C 1
ATOM 3029 O O . GLY A 1 394 ? 18.046 -8.179 -29.667 1.00 69.00 394 GLY A O 1
ATOM 3030 N N . GLY A 1 395 ? 15.982 -7.747 -28.920 1.00 68.69 395 GLY A N 1
ATOM 3031 C CA . GLY A 1 395 ? 16.227 -8.226 -27.561 1.00 68.69 395 GLY A CA 1
ATOM 3032 C C . GLY A 1 395 ? 16.223 -9.755 -27.450 1.00 68.69 395 GLY A C 1
ATOM 3033 O O . GLY A 1 395 ? 15.421 -10.444 -28.080 1.00 68.69 395 GLY A O 1
ATOM 3034 N N . LYS A 1 396 ? 17.084 -10.305 -26.584 1.00 79.94 396 LYS A N 1
ATOM 3035 C CA . LYS A 1 396 ? 17.032 -11.729 -26.210 1.00 79.94 396 LYS A CA 1
ATOM 3036 C C . LYS A 1 396 ? 16.005 -11.917 -25.102 1.00 79.94 396 LYS A C 1
ATOM 3038 O O . LYS A 1 396 ? 16.186 -11.384 -24.006 1.00 79.94 396 LYS A O 1
ATOM 3043 N N . VAL A 1 397 ? 14.970 -12.713 -25.359 1.00 83.50 397 VAL A N 1
ATOM 3044 C CA . VAL A 1 397 ? 13.970 -13.072 -24.346 1.00 83.50 397 VAL A CA 1
ATOM 3045 C C . VAL A 1 397 ? 14.068 -14.557 -24.028 1.00 83.50 397 VAL A C 1
ATOM 3047 O O . VAL A 1 397 ? 13.921 -15.406 -24.902 1.00 83.50 397 VAL A O 1
ATOM 3050 N N . GLY A 1 398 ? 14.375 -14.874 -22.770 1.00 81.75 398 GLY A N 1
ATOM 3051 C CA . GLY A 1 398 ? 14.627 -16.246 -22.331 1.00 81.75 398 GLY A CA 1
ATOM 3052 C C . GLY A 1 398 ? 13.548 -16.766 -21.390 1.00 81.75 398 GLY A C 1
ATOM 3053 O O . GLY A 1 398 ? 13.429 -16.269 -20.277 1.00 81.75 398 GLY A O 1
ATOM 3054 N N . PHE A 1 399 ? 12.843 -17.824 -21.793 1.00 84.06 399 PHE A N 1
ATOM 3055 C CA . PHE A 1 399 ? 11.821 -18.520 -20.991 1.00 84.06 399 PHE A CA 1
ATOM 3056 C C . PHE A 1 399 ? 12.314 -19.859 -20.409 1.00 84.06 399 PHE A C 1
ATOM 3058 O O . PHE A 1 399 ? 11.517 -20.712 -20.019 1.00 84.06 399 PHE A O 1
ATOM 3065 N N . PHE A 1 400 ? 13.632 -20.086 -20.374 1.00 87.69 400 PHE A N 1
ATOM 3066 C CA . PHE A 1 400 ? 14.213 -21.364 -19.953 1.00 87.69 400 PHE A CA 1
ATOM 3067 C C . PHE A 1 400 ? 13.743 -21.770 -18.547 1.00 87.69 400 PHE A C 1
ATOM 3069 O O . PHE A 1 400 ? 13.909 -21.009 -17.595 1.00 87.69 400 PHE A O 1
ATOM 3076 N N . GLY A 1 401 ? 13.168 -22.968 -18.419 1.00 86.50 401 GLY A N 1
ATOM 3077 C CA . GLY A 1 401 ? 12.639 -23.476 -17.149 1.00 86.50 401 GLY A CA 1
ATOM 3078 C C . GLY A 1 401 ? 11.384 -22.756 -16.641 1.00 86.50 401 GLY A C 1
ATOM 3079 O O . GLY A 1 401 ? 10.993 -22.979 -15.497 1.00 86.50 401 GLY A O 1
ATOM 3080 N N . SER A 1 402 ? 10.765 -21.879 -17.442 1.00 89.62 402 SER A N 1
ATOM 3081 C CA . SER A 1 402 ? 9.491 -21.258 -17.073 1.00 89.62 402 SER A CA 1
ATOM 3082 C C . SER A 1 402 ? 8.335 -22.254 -17.162 1.00 89.62 402 SER A C 1
ATO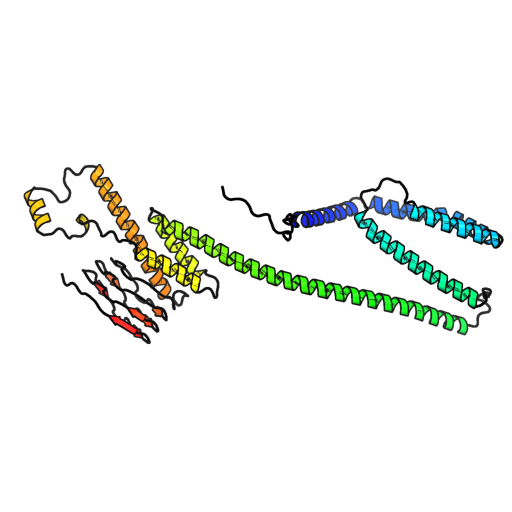M 3084 O O . SER A 1 402 ? 8.362 -23.190 -17.962 1.00 89.62 402 SER A O 1
ATOM 3086 N N . ALA A 1 403 ? 7.325 -22.059 -16.319 1.00 88.88 403 ALA A N 1
ATOM 3087 C CA . ALA A 1 403 ? 6.143 -22.908 -16.267 1.00 88.88 403 ALA A CA 1
ATOM 3088 C C . ALA A 1 403 ? 4.873 -22.059 -16.321 1.00 88.88 403 ALA A C 1
ATOM 3090 O O . ALA A 1 403 ? 4.777 -21.042 -15.634 1.00 88.88 403 ALA A O 1
ATOM 3091 N N . PHE A 1 404 ? 3.896 -22.518 -17.101 1.00 86.56 404 PHE A N 1
ATOM 3092 C CA . PHE A 1 404 ? 2.546 -21.969 -17.163 1.00 86.56 404 PHE A CA 1
ATOM 3093 C C . PHE A 1 404 ? 1.583 -23.063 -16.703 1.00 86.56 404 PHE A C 1
ATOM 3095 O O . PHE A 1 404 ? 1.462 -24.088 -17.374 1.00 86.56 404 PHE A O 1
ATOM 3102 N N . THR A 1 405 ? 0.948 -22.890 -15.547 1.00 87.38 405 THR A N 1
ATOM 3103 C CA . THR A 1 405 ? 0.041 -23.890 -14.966 1.00 87.38 405 THR A CA 1
ATOM 3104 C C . THR A 1 405 ? -1.281 -23.256 -14.557 1.00 87.38 405 THR A C 1
ATOM 3106 O O . THR A 1 405 ? -1.340 -22.079 -14.202 1.00 87.38 405 THR A O 1
ATOM 3109 N N . ASP A 1 406 ? -2.359 -24.037 -14.613 1.00 81.44 406 ASP A N 1
ATOM 3110 C CA . ASP A 1 406 ? -3.684 -23.665 -14.093 1.00 81.44 406 ASP A CA 1
ATOM 3111 C C . ASP A 1 406 ? -4.224 -22.317 -14.613 1.00 81.44 406 ASP A C 1
ATOM 3113 O O . ASP A 1 406 ? -4.948 -21.609 -13.920 1.00 81.44 406 ASP A O 1
ATOM 3117 N N . GLY A 1 407 ? -3.856 -21.930 -15.837 1.00 80.38 407 GLY A N 1
ATOM 3118 C CA . GLY A 1 407 ? -4.151 -20.617 -16.405 1.00 80.38 407 GLY A CA 1
ATOM 3119 C C . GLY A 1 407 ? -4.293 -20.641 -17.923 1.00 80.38 407 GLY A C 1
ATOM 3120 O O . GLY A 1 407 ? -4.040 -21.651 -18.578 1.00 80.38 407 GLY A O 1
ATOM 3121 N N . VAL A 1 408 ? -4.707 -19.507 -18.489 1.00 83.38 408 VAL A N 1
ATOM 3122 C CA . VAL A 1 408 ? -4.817 -19.326 -19.943 1.00 83.38 408 VAL A CA 1
ATOM 3123 C C . VAL A 1 408 ? -3.641 -18.498 -20.423 1.00 83.38 408 VAL A C 1
ATOM 3125 O O . VAL A 1 408 ? -3.409 -17.405 -19.903 1.00 83.38 408 VAL A O 1
ATOM 3128 N N . VAL A 1 409 ? -2.939 -18.995 -21.437 1.00 84.88 409 VAL A N 1
ATOM 3129 C CA . VAL A 1 409 ? -1.865 -18.262 -22.106 1.00 84.88 409 VAL A CA 1
ATOM 3130 C C . VAL A 1 409 ? -2.275 -17.973 -23.543 1.00 84.88 409 VAL A C 1
ATOM 3132 O O . VAL A 1 409 ? -2.696 -18.879 -24.260 1.00 84.88 409 VAL A O 1
ATOM 3135 N N . SER A 1 410 ? -2.174 -16.712 -23.958 1.00 85.56 410 SER A N 1
ATOM 3136 C CA . SER A 1 410 ? -2.496 -16.275 -25.319 1.00 85.56 410 SER A CA 1
ATOM 3137 C C . SER A 1 410 ? -1.264 -15.686 -25.996 1.00 85.56 410 SER A C 1
ATOM 3139 O O . SER A 1 410 ? -0.650 -14.754 -25.475 1.00 85.56 410 SER A O 1
ATOM 3141 N N . PHE A 1 411 ? -0.922 -16.232 -27.163 1.00 79.75 411 PHE A N 1
ATOM 3142 C CA . PHE A 1 411 ? 0.191 -15.780 -27.990 1.00 79.75 411 PHE A CA 1
ATOM 3143 C C . PHE A 1 411 ? -0.328 -15.355 -29.358 1.00 79.75 411 PHE A C 1
ATOM 3145 O O . PHE A 1 411 ? -0.909 -16.155 -30.085 1.00 79.75 411 PHE A O 1
ATOM 3152 N N . GLU A 1 412 ? -0.064 -14.107 -29.714 1.00 81.56 412 GLU A N 1
ATOM 3153 C CA . GLU A 1 412 ? -0.148 -13.612 -31.082 1.00 81.56 412 GLU A CA 1
ATOM 3154 C C . GLU A 1 412 ? 1.028 -12.655 -31.229 1.00 81.56 412 GLU A C 1
ATOM 3156 O O . GLU A 1 412 ? 0.972 -11.526 -30.760 1.00 81.56 412 GLU A O 1
ATOM 3161 N N . VAL A 1 413 ? 2.151 -13.148 -31.738 1.00 73.06 413 VAL A N 1
ATOM 3162 C CA . VAL A 1 413 ? 3.440 -12.456 -31.641 1.00 73.06 413 VAL A CA 1
ATOM 3163 C C . VAL A 1 413 ? 3.953 -12.122 -33.029 1.00 73.06 413 VAL A C 1
ATOM 3165 O O . VAL A 1 413 ? 3.920 -12.968 -33.922 1.00 73.06 413 VAL A O 1
ATOM 3168 N N . THR A 1 414 ? 4.508 -10.920 -33.176 1.00 70.19 414 THR A N 1
ATOM 3169 C CA . THR A 1 414 ? 5.247 -10.523 -34.375 1.00 70.19 414 THR A CA 1
ATOM 3170 C C . THR A 1 414 ? 6.742 -10.634 -34.091 1.00 70.19 414 THR A C 1
ATOM 3172 O O . THR A 1 414 ? 7.296 -9.891 -33.279 1.00 70.19 414 THR A O 1
ATOM 3175 N N . VAL A 1 415 ? 7.412 -11.573 -34.759 1.00 67.88 415 VAL A N 1
ATOM 3176 C CA . VAL A 1 415 ? 8.875 -11.701 -34.716 1.00 67.88 415 VAL A CA 1
ATOM 3177 C C . VAL A 1 415 ? 9.440 -11.008 -35.949 1.00 67.88 415 VAL A C 1
ATOM 3179 O O . VAL A 1 415 ? 9.207 -11.467 -37.066 1.00 67.88 415 VAL A O 1
ATOM 3182 N N . GLN A 1 416 ? 10.167 -9.907 -35.761 1.00 60.00 416 GLN A N 1
ATOM 3183 C CA . GLN A 1 416 ? 10.954 -9.310 -36.838 1.00 60.00 416 GLN A CA 1
ATOM 3184 C C . GLN A 1 416 ? 12.363 -9.894 -36.768 1.00 60.00 416 GLN A C 1
ATOM 3186 O O . GLN A 1 416 ? 13.097 -9.652 -35.815 1.00 60.00 416 GLN A O 1
ATOM 3191 N N . VAL A 1 417 ? 12.714 -10.712 -37.758 1.00 52.16 417 VAL A N 1
ATOM 3192 C CA . VAL A 1 417 ? 14.081 -11.212 -37.926 1.00 52.16 417 VAL A CA 1
ATOM 3193 C C . VAL A 1 417 ? 14.843 -10.149 -38.713 1.00 52.16 417 VAL A C 1
ATOM 3195 O O . VAL A 1 417 ? 14.524 -9.922 -39.879 1.00 52.16 417 VAL A O 1
ATOM 3198 N N . SER A 1 418 ? 15.776 -9.463 -38.052 1.00 49.25 418 SER A N 1
ATOM 3199 C CA . SER A 1 418 ? 16.761 -8.575 -38.684 1.00 49.25 418 SER A CA 1
ATOM 3200 C C . SER A 1 418 ? 17.962 -9.363 -39.180 1.00 49.25 418 SER A C 1
ATOM 3202 O O . SER A 1 418 ? 18.482 -10.152 -38.351 1.00 49.25 418 SER A O 1
#

Organism: NCBI:txid179819

Sequence (418 aa):
MPPETPPSPDTPPPLARTRPRLALTEFARRRDALVTRVQKNPVRCSVVVVGLVVFVVAGWPLAARGWDAFWSLPHAGRLTLCTAALIGIIWAILHGMPLGLRKWVEEARLASVIGVAWAVAIGLVTLIVAGAWWVMGAPTPLPPDQLPPRALDSIATRAFAVVAGLGGVALLVIHYRRQRTTEADAVRAEAANVRAERASDRETTKLFTERFTTASEQLGSEHAAVRLAGVHALAHLADDAPEGREDLVQMVIDVLCAYLRMPYDPPPKRWRGDLDGQDIAEAEATGETLLPSNTSLQEVKDNRAERLAFSGLREVRHTVIRIIGDRLLKDTRWRGKNFDFSGVVFDGGNLSGAHFTGGRVSFDGAKFTSGTVSFRNTKFVGGRVSFIRAEFIGGKVGFFGSAFTDGVVSFEVTVQVS

Secondary structure (DSSP, 8-state):
-PPPPPPPS--PPP-----THHHHHHHHHHHHHHHHHHHH-HHHHHHHHHHHHHHHHHHHHHHHHHHHHHHHS-HHHHHHHHHHHHHHHHHHHHT----S-TT-HHHHHHHHHHHHHHHHHHHHHHHHHHHHHHHTT------GGG--HHHHHHHHHHHHHHHHHHHHHHHHHHHHHHHHHHHHHHHHHHHHHHHHHHHHHHHHHHHHHHHHHHHHHHHT-SSHHHHHHHHHHHHHHHHTSPTT-HHHHHHHHHHHHHHHHSPP-PPPHHHHS---HHHHHHHHHHT--SS-TT--HHHHHHHHHHHHHHHHHHHHHHHHHHHHHHHHHSS-TTTT--EE-TT-EES-EE-TT-EEESS-EE-TT-EE-SSEEE-TT-EEESSEEEEEEEEESS-EEE-TT-EEESSEEEEEEEE---

Radius of gyration: 47.77 Å; chains: 1; bounding box: 89×63×137 Å

pLDDT: mean 77.11, std 16.61, range [43.56, 98.56]

Foldseek 3Di:
DDDDDDDDPPDDDDDDPDDPVVVVVVVVVVVVVVVVVCVVCVVVVVCVVVVVVCCCVVCVVVVVVVVVVLVVDDPVVNVVVVVVVVVVVVCCVVVPDPDDDPPCVVVVVVVVVVVVVVVVVVVVVVVVVVVVCVVVPNPDPDDPVPDDPVVVVVVVVVVVVVVVVVVVVVVVVVVVVVVVVVVVVVVVVVVVVVVVVVVVVVVLVVVLVVLLVCLLVQCVDLFLVSVLVSLVSLLVSLQVRDPPPLVSVQVSLVSLLVLLLPDQDDDPCLPPVPCPPVNVVVCVVVVADSPRPPQDPVNVVVVVVSVCSNVSSVVSNQSSQVSLLVQQLDPGSSALYAHDNALGEDQEYENDNGEREQYEYEPHNYEDAHEEYEPHLYEHYNYEYECHAYEYHYYHYYNHNYYYYNYHYYDDYDYDDD